Protein AF-A0A8T3YN74-F1 (afdb_monomer_lite)

Sequence (570 aa):
MFQSILKEKATSSNKLLLGEGEHVAIVTLWSKASEVAKQVRPSQYAVLGQLFSAERGLDLLVRNLLANSQITNIVVTGVDFSKSGIVLEDFFRNGFSEGVTNLTKKPVWRVESRFEGYIDRDIPREALDALRQSIVVTRATDLSAVNFFTLPKPAGSRQALIFPKKEEVVRASIGEHAGHVVRGKTIADAWVQALDVILRFGRESGTHYDEPQREILNLLSIIEEEDPARLHIPPYLPCDAQRVQEYIPRITRDLPGGTHQNAYTYGSRMRSWFGSDQVQRAVAKLAREPISRAVVVGLWDATKDLEIGGSPCLNHVWFRLDGDRLTMTCIFRSHDMFEGYPENAFGLRMLQEEVRAELSQRLRLPLRLGELMILSQSAHLYKDTWEWAEAVTKQQLPPLRRHLARLDPRGNFVISLDGEEIVLEHTGPGGEKIGEFRGRSGEELRDLLVRENVVSLIPHALDLGLELMKAELARTLGLAYAQDQPLPLGRERAPPLPAKVAEPPPLGREPAVQAAPPPAPALPADPRPAARPSIPANGRVIKEGLLHPDKDAYARILRVAKIDSFSLWS

Radius of gyration: 31.53 Å; chains: 1; bounding box: 66×66×102 Å

pLDDT: mean 80.91, std 22.17, range [26.36, 98.81]

Structure (mmCIF, N/CA/C/O backbone):
data_AF-A0A8T3YN74-F1
#
_entry.id   AF-A0A8T3YN74-F1
#
loop_
_atom_site.group_PDB
_atom_site.id
_atom_site.type_symbol
_atom_site.label_atom_id
_atom_site.label_alt_id
_atom_site.label_comp_id
_atom_site.label_asym_id
_atom_site.label_entity_id
_atom_site.label_seq_id
_atom_site.pdbx_PDB_ins_code
_atom_site.Cartn_x
_atom_site.Cartn_y
_atom_site.Cartn_z
_atom_site.occupancy
_atom_site.B_iso_or_equiv
_atom_site.auth_seq_id
_atom_site.auth_comp_id
_atom_site.auth_asym_id
_atom_site.auth_atom_id
_atom_site.pdbx_PDB_model_num
ATOM 1 N N . MET A 1 1 ? 37.677 19.147 -11.340 1.00 32.09 1 MET A N 1
ATOM 2 C CA . MET A 1 1 ? 36.581 20.105 -11.079 1.00 32.09 1 MET A CA 1
ATOM 3 C C . MET A 1 1 ? 35.258 19.627 -11.694 1.00 32.09 1 MET A C 1
ATOM 5 O O . MET A 1 1 ? 34.318 19.426 -10.948 1.00 32.09 1 MET A O 1
ATOM 9 N N . PHE A 1 2 ? 35.191 19.297 -12.995 1.00 35.12 2 PHE A N 1
ATOM 10 C CA . PHE A 1 2 ? 34.013 18.668 -13.640 1.00 35.12 2 PHE A CA 1
ATOM 11 C C . PHE A 1 2 ? 33.532 17.379 -12.952 1.00 35.12 2 PHE A C 1
ATOM 13 O O . PHE A 1 2 ? 32.409 17.299 -12.462 1.00 35.12 2 PHE A O 1
ATOM 20 N N . GLN A 1 3 ? 34.430 16.397 -12.808 1.00 33.38 3 GLN A N 1
ATOM 21 C CA . GLN A 1 3 ? 34.108 15.180 -12.069 1.00 33.38 3 GLN A CA 1
ATOM 22 C C . GLN A 1 3 ? 33.826 15.451 -10.590 1.00 33.38 3 GLN A C 1
ATOM 24 O O . GLN A 1 3 ? 33.158 14.630 -9.993 1.00 33.38 3 GLN A O 1
ATOM 29 N N . SER A 1 4 ? 34.301 16.549 -9.983 1.00 31.81 4 SER A N 1
ATOM 30 C CA . SER A 1 4 ? 34.011 16.824 -8.567 1.00 31.81 4 SER A CA 1
ATOM 31 C C . SER A 1 4 ? 32.629 17.439 -8.370 1.00 31.81 4 SER A C 1
ATOM 33 O O . SER A 1 4 ? 31.988 17.081 -7.401 1.00 31.81 4 SER A O 1
ATOM 35 N N . ILE A 1 5 ? 32.115 18.244 -9.308 1.00 37.88 5 ILE A N 1
ATOM 36 C CA . ILE A 1 5 ? 30.732 18.762 -9.268 1.00 37.88 5 ILE A CA 1
ATOM 37 C C . ILE A 1 5 ? 29.719 17.643 -9.562 1.00 37.88 5 ILE A C 1
ATOM 39 O O . ILE A 1 5 ? 28.681 17.560 -8.907 1.00 37.88 5 ILE A O 1
ATOM 43 N N . LEU A 1 6 ? 30.042 16.738 -10.495 1.00 39.78 6 LEU A N 1
ATOM 44 C CA . LEU A 1 6 ? 29.254 15.524 -10.733 1.00 39.78 6 LEU A CA 1
ATOM 45 C C . LEU A 1 6 ? 29.391 14.508 -9.579 1.00 39.78 6 LEU A C 1
ATOM 47 O O . LEU A 1 6 ? 28.403 13.875 -9.230 1.00 39.78 6 LEU A O 1
ATOM 51 N N . LYS A 1 7 ? 30.566 14.373 -8.936 1.00 38.00 7 LYS A N 1
ATOM 52 C CA . LYS A 1 7 ? 30.791 13.465 -7.784 1.00 38.00 7 LYS A CA 1
ATOM 53 C C . LYS A 1 7 ? 30.223 13.987 -6.460 1.00 38.00 7 LYS A C 1
ATOM 55 O O . LYS A 1 7 ? 29.703 13.176 -5.707 1.00 38.00 7 LYS A O 1
ATOM 60 N N . GLU A 1 8 ? 30.278 15.290 -6.174 1.00 36.22 8 GLU A N 1
ATOM 61 C CA . GLU A 1 8 ? 29.710 15.887 -4.947 1.00 36.22 8 GLU A CA 1
ATOM 62 C C . GLU A 1 8 ? 28.176 15.868 -4.933 1.00 36.22 8 GLU A C 1
ATOM 64 O O . GLU A 1 8 ? 27.579 16.033 -3.875 1.00 36.22 8 GLU A O 1
ATOM 69 N N . LYS A 1 9 ? 27.526 15.670 -6.090 1.00 41.19 9 LYS A N 1
ATOM 70 C CA . LYS A 1 9 ? 26.058 15.618 -6.209 1.00 41.19 9 LYS A CA 1
ATOM 71 C C . LYS A 1 9 ? 25.500 14.305 -6.759 1.00 41.19 9 LYS A C 1
ATOM 73 O O . LYS A 1 9 ? 24.289 14.126 -6.749 1.00 41.19 9 LYS A O 1
ATOM 78 N N . ALA A 1 10 ? 26.354 13.358 -7.154 1.00 35.94 10 ALA A N 1
ATOM 79 C CA . ALA A 1 10 ? 25.967 11.957 -7.357 1.00 35.94 10 ALA A CA 1
ATOM 80 C C . ALA A 1 10 ? 25.739 11.205 -6.027 1.00 35.94 10 ALA A C 1
ATOM 82 O O . ALA A 1 10 ? 25.383 10.027 -6.030 1.00 35.94 10 ALA A O 1
ATOM 83 N N . THR A 1 11 ? 25.927 11.863 -4.880 1.00 32.41 11 THR A N 1
ATOM 84 C CA . THR A 1 11 ? 25.629 11.330 -3.547 1.00 32.41 11 THR A CA 1
ATOM 85 C C . THR A 1 11 ? 24.157 11.517 -3.200 1.00 32.41 11 THR A C 1
ATOM 87 O O . THR A 1 11 ? 23.798 12.327 -2.353 1.00 32.41 11 THR A O 1
ATOM 90 N N . SER A 1 12 ? 23.303 10.803 -3.921 1.00 35.81 12 SER A N 1
ATOM 91 C CA . SER A 1 12 ? 22.049 10.196 -3.463 1.00 35.81 12 SER A CA 1
ATOM 92 C C . SER A 1 12 ? 21.195 9.909 -4.693 1.00 35.81 12 SER A C 1
ATOM 94 O O . SER A 1 12 ? 20.914 10.799 -5.490 1.00 35.81 12 SER A O 1
ATOM 96 N N . SER A 1 13 ? 20.748 8.663 -4.816 1.00 40.97 13 SER A N 1
ATOM 97 C CA . SER A 1 13 ? 19.473 8.299 -5.441 1.00 40.97 13 SER A CA 1
ATOM 98 C C . SER A 1 13 ? 19.352 7.879 -6.910 1.00 40.97 13 SER A C 1
ATOM 100 O O . S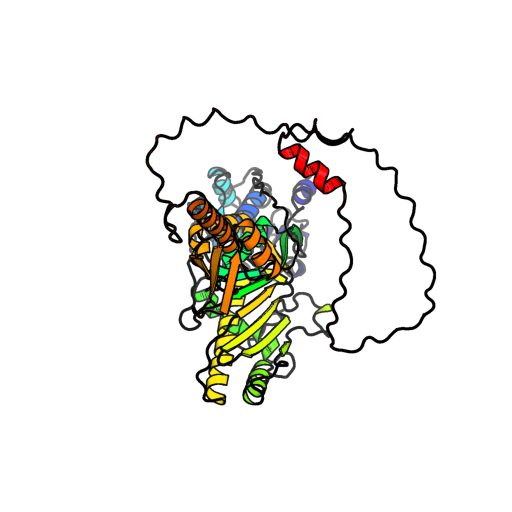ER A 1 13 ? 18.270 7.555 -7.336 1.00 40.97 13 SER A O 1
ATOM 102 N N . ASN A 1 14 ? 20.411 7.734 -7.697 1.00 46.56 14 ASN A N 1
ATOM 103 C CA . ASN A 1 14 ? 20.445 6.816 -8.859 1.00 46.56 14 ASN A CA 1
ATOM 104 C C . ASN A 1 14 ? 21.791 7.067 -9.516 1.00 46.56 14 ASN A C 1
ATOM 106 O O . ASN A 1 14 ? 22.032 8.177 -9.989 1.00 46.56 14 ASN A O 1
ATOM 110 N N . LYS A 1 15 ? 22.705 6.090 -9.499 1.00 61.72 15 LYS A N 1
ATOM 111 C CA . LYS A 1 15 ? 24.068 6.274 -10.019 1.00 61.72 15 LYS A CA 1
ATOM 112 C C . LYS A 1 15 ? 24.034 6.608 -11.510 1.00 61.72 15 LYS A C 1
ATOM 114 O O . LYS A 1 15 ? 24.067 5.723 -12.361 1.00 61.72 15 LYS A O 1
ATOM 119 N N . LEU A 1 16 ? 23.994 7.905 -11.809 1.00 77.56 16 LEU A N 1
ATOM 120 C CA . LEU A 1 16 ? 24.360 8.462 -13.097 1.00 77.56 16 LEU A CA 1
ATOM 121 C C . LEU A 1 16 ? 25.732 7.889 -13.453 1.00 77.56 16 LEU A C 1
ATOM 123 O O . LEU A 1 16 ? 26.707 8.072 -12.720 1.00 77.56 16 LEU A O 1
ATOM 127 N N . LEU A 1 17 ? 25.799 7.151 -14.554 1.00 85.38 17 LEU A N 1
ATOM 128 C CA . LEU A 1 17 ? 27.052 6.612 -15.049 1.00 85.38 17 LEU A CA 1
ATOM 129 C C . LEU A 1 17 ? 27.786 7.738 -15.758 1.00 85.38 17 LEU A C 1
ATOM 131 O O . LEU A 1 17 ? 27.304 8.279 -16.751 1.00 85.38 17 LEU A O 1
ATOM 135 N N . LEU A 1 18 ? 28.945 8.103 -15.224 1.00 89.00 18 LEU A N 1
ATOM 136 C CA . LEU A 1 18 ? 29.801 9.113 -15.828 1.00 89.00 18 LEU A CA 1
ATOM 137 C C . LEU A 1 18 ? 30.650 8.465 -16.917 1.00 89.00 18 LEU A C 1
ATOM 139 O O . LEU A 1 18 ? 31.237 7.404 -16.701 1.00 89.00 18 LEU A O 1
ATOM 143 N N . GLY A 1 19 ? 30.692 9.106 -18.077 1.00 87.81 19 GLY A N 1
ATOM 144 C CA . GLY A 1 19 ? 31.612 8.755 -19.148 1.00 87.81 19 GLY A CA 1
ATOM 145 C C . GLY A 1 19 ? 32.778 9.737 -19.234 1.00 87.81 19 GLY A C 1
ATOM 146 O O . GLY A 1 19 ? 32.997 10.572 -18.354 1.00 87.81 19 GLY A O 1
ATOM 147 N N . GLU A 1 20 ? 33.542 9.604 -20.309 1.00 88.94 20 GLU A N 1
ATOM 148 C CA . GLU A 1 20 ? 34.689 10.448 -20.656 1.00 88.94 20 GLU A CA 1
ATOM 149 C C . GLU A 1 20 ? 34.335 11.488 -21.728 1.00 88.94 20 GLU A C 1
ATOM 151 O O . GLU A 1 20 ? 35.132 12.380 -22.006 1.00 88.94 20 GLU A O 1
ATOM 156 N N . GLY A 1 21 ? 33.155 11.378 -22.347 1.00 86.81 21 GLY A N 1
ATOM 157 C CA . GLY A 1 21 ? 32.654 12.381 -23.280 1.00 86.81 21 GLY A CA 1
ATOM 158 C C . GLY A 1 21 ? 32.215 13.663 -22.568 1.00 86.81 21 GLY A C 1
ATOM 159 O O . GLY A 1 21 ? 32.016 13.690 -21.356 1.00 86.81 21 GLY A O 1
ATOM 160 N N . GLU A 1 22 ? 32.015 14.739 -23.330 1.00 85.50 22 GLU A N 1
ATOM 161 C CA . GLU A 1 22 ? 31.688 16.053 -22.747 1.00 85.50 22 GLU A CA 1
ATOM 162 C C . GLU A 1 22 ? 30.290 16.564 -23.116 1.00 85.50 22 GLU A C 1
ATOM 164 O O . GLU A 1 22 ? 29.676 17.297 -22.345 1.00 85.50 22 GLU A O 1
ATOM 169 N N . HIS A 1 23 ? 29.748 16.167 -24.272 1.00 92.38 23 HIS A N 1
ATOM 170 C CA . HIS A 1 23 ? 28.609 16.874 -24.875 1.00 92.38 23 HIS A CA 1
ATOM 171 C C . HIS A 1 23 ? 27.281 16.118 -24.871 1.00 92.38 23 HIS A C 1
ATOM 173 O O . HIS A 1 23 ? 26.240 16.729 -25.126 1.00 92.38 23 HIS A O 1
ATOM 179 N N . VAL A 1 24 ? 27.301 14.812 -24.601 1.00 95.56 24 VAL A N 1
ATOM 180 C CA . VAL A 1 24 ? 26.136 13.938 -24.782 1.00 95.56 24 VAL A CA 1
ATOM 181 C C . VAL A 1 24 ? 25.670 13.374 -23.446 1.00 95.56 24 VAL A C 1
ATOM 183 O O . VAL A 1 24 ? 26.451 12.758 -22.724 1.00 95.56 24 VAL A O 1
ATOM 186 N N . ALA A 1 25 ? 24.386 13.538 -23.143 1.00 95.75 25 ALA A N 1
ATOM 187 C CA . ALA A 1 25 ? 23.699 12.802 -22.091 1.00 95.75 25 ALA A CA 1
ATOM 188 C C . ALA A 1 25 ? 22.840 11.686 -22.704 1.00 95.75 25 ALA A C 1
ATOM 190 O O . ALA A 1 25 ? 22.165 11.905 -23.708 1.00 95.75 25 ALA A O 1
ATOM 191 N N . ILE A 1 26 ? 22.835 10.501 -22.097 1.00 96.00 26 ILE A N 1
ATOM 192 C CA . ILE A 1 26 ? 21.982 9.381 -22.513 1.00 96.00 26 ILE A CA 1
ATOM 193 C C . ILE A 1 26 ? 20.904 9.155 -21.448 1.00 96.00 26 ILE A C 1
ATOM 195 O O . ILE A 1 26 ? 21.209 8.899 -20.283 1.00 96.00 26 ILE A O 1
ATOM 199 N N . VAL A 1 27 ? 19.638 9.228 -21.853 1.00 96.00 27 VAL A N 1
ATOM 200 C CA . VAL A 1 27 ? 18.470 8.971 -21.002 1.00 96.00 27 VAL A CA 1
ATOM 201 C C . VAL A 1 27 ? 17.870 7.626 -21.391 1.00 96.00 27 VAL A C 1
ATOM 203 O O . VAL A 1 27 ? 17.454 7.431 -22.527 1.00 96.00 27 VAL A O 1
ATOM 206 N N . THR A 1 28 ? 17.831 6.696 -20.441 1.00 91.56 28 THR A N 1
ATOM 207 C CA . THR A 1 28 ? 17.531 5.269 -20.681 1.00 91.56 28 THR A CA 1
ATOM 208 C C . THR A 1 28 ? 16.128 4.834 -20.251 1.00 91.56 28 THR A C 1
ATOM 210 O O . THR A 1 28 ? 15.773 3.661 -20.373 1.00 91.56 28 THR A O 1
ATOM 213 N N . LEU A 1 29 ? 15.308 5.780 -19.779 1.00 90.31 29 LEU A N 1
ATOM 214 C CA . LEU A 1 29 ? 13.924 5.541 -19.358 1.00 90.31 29 LEU A CA 1
ATOM 215 C C . LEU A 1 29 ? 13.847 4.388 -18.335 1.00 90.31 29 LEU A C 1
ATOM 217 O O . LEU A 1 29 ? 14.568 4.422 -17.338 1.00 90.31 29 LEU A O 1
ATOM 221 N N . TRP A 1 30 ? 13.007 3.371 -18.559 1.00 84.50 30 TRP A N 1
ATOM 222 C CA . TRP A 1 30 ? 12.888 2.210 -17.664 1.00 84.50 30 TRP A CA 1
ATOM 223 C C . TRP A 1 30 ? 13.964 1.141 -17.878 1.00 84.50 30 TRP A C 1
ATOM 225 O O . TRP A 1 30 ? 14.053 0.194 -17.097 1.00 84.50 30 TRP A O 1
ATOM 235 N N . SER A 1 31 ? 14.789 1.263 -18.917 1.00 82.06 31 SER A N 1
ATOM 236 C CA . SER A 1 31 ? 15.877 0.319 -19.160 1.00 82.06 31 SER A CA 1
ATOM 237 C C . SER A 1 31 ? 17.048 0.601 -18.221 1.00 82.06 31 SER A C 1
ATOM 239 O O . SER A 1 31 ? 17.470 1.742 -18.075 1.00 82.06 31 SER A O 1
ATOM 241 N N . LYS A 1 32 ? 17.602 -0.446 -17.595 1.00 79.12 32 LYS A N 1
ATOM 242 C CA . LYS A 1 32 ? 18.729 -0.312 -16.654 1.00 79.12 32 LYS A CA 1
ATOM 243 C C . LYS A 1 32 ? 19.926 0.395 -17.297 1.00 79.12 32 LYS A C 1
ATOM 245 O O . LYS A 1 32 ? 20.485 -0.107 -18.275 1.00 79.12 32 LYS A O 1
ATOM 250 N N . ALA A 1 33 ? 20.374 1.490 -16.681 1.00 84.06 33 ALA A N 1
ATOM 251 C CA . ALA A 1 33 ? 21.506 2.292 -17.149 1.00 84.06 33 ALA A CA 1
ATOM 252 C C . ALA A 1 33 ? 22.778 1.455 -17.386 1.00 84.06 33 ALA A C 1
ATOM 254 O O . ALA A 1 33 ? 23.440 1.604 -18.411 1.00 84.06 33 ALA A O 1
ATOM 255 N N . SER A 1 34 ? 23.085 0.518 -16.483 1.00 83.44 34 SER A N 1
ATOM 256 C CA . SER A 1 34 ? 24.256 -0.366 -16.580 1.00 83.44 34 SER A CA 1
ATOM 257 C C . SER A 1 34 ? 24.231 -1.307 -17.785 1.00 83.44 34 SER A C 1
ATOM 259 O O . SER A 1 34 ? 25.285 -1.626 -18.326 1.00 83.44 34 SER A O 1
ATOM 261 N N . GLU A 1 35 ? 23.053 -1.752 -18.222 1.00 83.50 35 GLU A N 1
ATOM 262 C CA . GLU A 1 35 ? 22.918 -2.630 -19.389 1.00 83.50 35 GLU A CA 1
ATOM 263 C C . GLU A 1 35 ? 23.013 -1.842 -20.692 1.00 83.50 35 GLU A C 1
ATOM 265 O O . GLU A 1 35 ? 23.637 -2.296 -21.650 1.00 83.50 35 GLU A O 1
ATOM 270 N N . VAL A 1 36 ? 22.445 -0.634 -20.718 1.00 86.19 36 VAL A N 1
ATOM 271 C CA . VAL A 1 36 ? 22.587 0.270 -21.863 1.00 86.19 36 VAL A CA 1
ATOM 272 C C . VAL A 1 36 ? 24.041 0.721 -22.016 1.00 86.19 36 VAL A C 1
ATOM 274 O O . VAL A 1 36 ? 24.557 0.750 -23.129 1.00 86.19 36 VAL A O 1
ATOM 277 N N . ALA A 1 37 ? 24.740 0.982 -20.909 1.00 88.00 37 ALA A N 1
ATOM 278 C CA . ALA A 1 37 ? 26.147 1.377 -20.920 1.00 88.00 37 ALA A CA 1
ATOM 279 C C . ALA A 1 37 ? 27.074 0.333 -21.568 1.00 88.00 37 ALA A C 1
ATOM 281 O O . ALA A 1 37 ? 28.102 0.706 -22.116 1.00 88.00 37 ALA A O 1
ATOM 282 N N . LYS A 1 38 ? 26.715 -0.961 -21.583 1.00 89.81 38 LYS A N 1
ATOM 283 C CA . LYS A 1 38 ? 27.498 -2.001 -22.286 1.00 89.81 38 LYS A CA 1
ATOM 284 C C . LYS A 1 38 ? 27.474 -1.848 -23.811 1.00 89.81 38 LYS A C 1
ATOM 286 O O . LYS A 1 38 ? 28.310 -2.436 -24.490 1.00 89.81 38 LYS A O 1
ATOM 291 N N . GLN A 1 39 ? 26.516 -1.094 -24.347 1.00 89.69 39 GLN A N 1
ATOM 292 C CA . GLN A 1 39 ? 26.306 -0.912 -25.786 1.00 89.69 39 GLN A CA 1
ATOM 293 C C . GLN A 1 39 ? 27.004 0.340 -26.336 1.00 89.69 39 GLN A C 1
ATOM 295 O O . GLN A 1 39 ? 27.040 0.538 -27.548 1.00 89.69 39 GLN A O 1
ATOM 300 N N . VAL A 1 40 ? 27.556 1.190 -25.466 1.00 90.88 40 VAL A N 1
ATOM 301 C CA . VAL A 1 40 ? 28.185 2.467 -25.827 1.00 90.88 40 VAL A CA 1
ATOM 302 C C . VAL A 1 40 ? 29.541 2.615 -25.144 1.00 90.88 40 VAL A C 1
ATOM 304 O O . VAL A 1 40 ? 29.743 2.172 -24.018 1.00 90.88 40 VAL A O 1
ATOM 307 N N . ARG A 1 41 ? 30.506 3.245 -25.817 1.00 92.12 41 ARG A N 1
ATOM 308 C CA . ARG A 1 41 ? 31.835 3.487 -25.237 1.00 92.12 41 ARG A CA 1
ATOM 309 C C . ARG A 1 41 ? 31.778 4.674 -24.267 1.00 92.12 41 ARG A C 1
ATOM 311 O O . ARG A 1 41 ? 31.136 5.668 -24.607 1.00 92.12 41 ARG A O 1
ATOM 318 N N . PRO A 1 42 ? 32.505 4.649 -23.133 1.00 91.00 42 PRO A N 1
ATOM 319 C CA . PRO A 1 42 ? 32.547 5.770 -22.186 1.00 91.00 42 PRO A CA 1
ATOM 320 C C . PRO A 1 42 ? 32.909 7.121 -22.817 1.00 91.00 42 PRO A C 1
ATOM 322 O O . PRO A 1 42 ? 32.386 8.145 -22.400 1.00 91.00 42 PRO A O 1
ATOM 325 N N . SER A 1 43 ? 33.734 7.145 -23.866 1.00 92.12 43 SER A N 1
ATOM 326 C CA . SER A 1 43 ? 34.093 8.370 -24.597 1.00 92.12 43 SER A CA 1
ATOM 327 C C . SER A 1 43 ? 32.957 8.993 -25.420 1.00 92.12 43 SER A C 1
ATOM 329 O O . SER A 1 43 ? 33.099 10.110 -25.911 1.00 92.12 43 SER A O 1
ATOM 331 N N . GLN A 1 44 ? 31.827 8.299 -25.587 1.00 92.38 44 GLN A N 1
ATOM 332 C CA . GLN A 1 44 ? 30.689 8.762 -26.392 1.00 92.38 44 GLN A CA 1
ATOM 333 C C . GLN A 1 44 ? 29.643 9.536 -25.585 1.00 92.38 44 GLN A C 1
ATOM 335 O O . GLN A 1 44 ? 28.762 10.155 -26.180 1.00 92.38 44 GLN A O 1
ATOM 340 N N . TYR A 1 45 ? 29.719 9.519 -24.254 1.00 93.31 45 TYR A N 1
ATOM 341 C CA . TYR A 1 45 ? 28.764 10.206 -23.391 1.00 93.31 45 TYR A CA 1
ATOM 342 C C . TYR A 1 45 ? 29.455 10.836 -22.184 1.00 93.31 45 TYR A C 1
ATOM 344 O O . TYR A 1 45 ? 30.465 10.344 -21.699 1.00 93.31 45 TYR A O 1
ATOM 352 N N . ALA A 1 46 ? 28.892 11.936 -21.698 1.00 92.50 46 ALA A N 1
ATOM 353 C CA . ALA A 1 46 ? 29.287 12.570 -20.446 1.00 92.50 46 ALA A CA 1
ATOM 354 C C . ALA A 1 46 ? 28.578 11.923 -19.259 1.00 92.50 46 ALA A C 1
ATOM 356 O O . ALA A 1 46 ? 29.178 11.654 -18.220 1.00 92.50 46 ALA A O 1
ATOM 357 N N . VAL A 1 47 ? 27.284 11.655 -19.430 1.00 93.06 47 VAL A N 1
ATOM 358 C CA . VAL A 1 47 ? 26.437 11.086 -18.390 1.00 93.06 47 VAL A CA 1
ATOM 359 C C . VAL A 1 47 ? 25.374 10.181 -18.997 1.00 93.06 47 VAL A C 1
ATOM 361 O O . VAL A 1 47 ? 24.839 10.466 -20.068 1.00 93.06 47 VAL A O 1
ATOM 364 N N . LEU A 1 48 ? 25.063 9.088 -18.312 1.00 92.50 48 LEU A N 1
ATOM 365 C CA . LEU A 1 48 ? 24.010 8.154 -18.679 1.00 92.50 48 LEU A CA 1
ATOM 366 C C . LEU A 1 48 ? 23.162 7.849 -17.442 1.00 92.50 48 LEU A C 1
ATOM 368 O O . LEU A 1 48 ? 23.695 7.507 -16.388 1.00 92.50 48 LEU A O 1
ATOM 372 N N . GLY A 1 49 ? 21.843 7.984 -17.562 1.00 89.56 49 GLY A N 1
ATOM 373 C CA . GLY A 1 49 ? 20.921 7.819 -16.440 1.00 89.56 49 GLY A CA 1
ATOM 374 C C . GLY A 1 49 ? 19.522 7.388 -16.855 1.0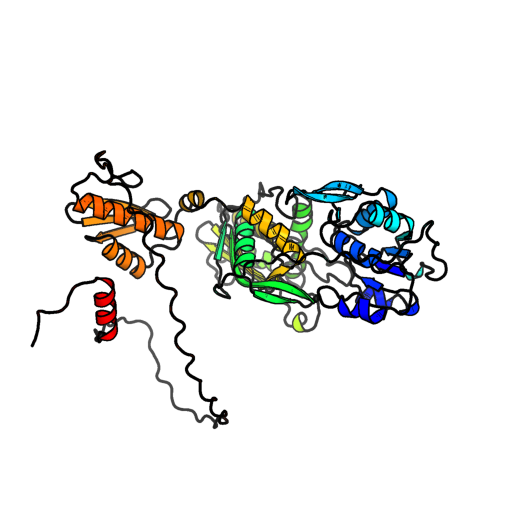0 89.56 49 GLY A C 1
ATOM 375 O O . GLY A 1 49 ? 19.186 7.344 -18.040 1.00 89.56 49 GLY A O 1
ATOM 376 N N . GLN A 1 50 ? 18.704 7.047 -15.866 1.00 87.44 50 GLN A N 1
ATOM 377 C CA . GLN A 1 50 ? 17.302 6.672 -16.050 1.00 87.44 50 GLN A CA 1
ATOM 378 C C . GLN A 1 50 ? 16.393 7.875 -15.788 1.00 87.44 50 GLN A C 1
ATOM 380 O O . GLN A 1 50 ? 16.700 8.731 -14.963 1.00 87.44 50 GLN A O 1
ATOM 385 N N . LEU A 1 51 ? 15.270 7.934 -16.504 1.00 87.94 51 LEU A N 1
ATOM 386 C CA . LEU A 1 51 ? 14.201 8.905 -16.268 1.00 87.94 51 LEU A CA 1
ATOM 387 C C . LEU A 1 51 ? 12.887 8.131 -16.171 1.00 87.94 51 LEU A C 1
ATOM 389 O O . LEU A 1 51 ? 12.218 7.898 -17.177 1.00 87.94 51 LEU A O 1
ATOM 393 N N . PHE A 1 52 ? 12.540 7.692 -14.963 1.00 78.44 52 PHE A N 1
ATOM 394 C CA . PHE A 1 52 ? 11.366 6.845 -14.735 1.00 78.44 52 PHE A CA 1
ATOM 395 C C . PHE A 1 52 ? 10.048 7.607 -14.778 1.00 78.44 52 PHE A C 1
ATOM 397 O O . PHE A 1 52 ? 9.058 7.066 -15.245 1.00 78.44 52 PHE A O 1
ATOM 404 N N . SER A 1 53 ? 10.010 8.853 -14.314 1.00 82.38 53 SER A N 1
ATOM 405 C CA . SER A 1 53 ? 8.784 9.649 -14.219 1.00 82.38 53 SER A CA 1
ATOM 406 C C . SER A 1 53 ? 9.071 11.086 -14.633 1.00 82.38 53 SER A C 1
ATOM 408 O O . SER A 1 53 ? 10.052 11.672 -14.179 1.00 82.38 53 SER A O 1
ATOM 410 N N . ALA A 1 54 ? 8.222 11.659 -15.487 1.00 86.12 54 ALA A N 1
ATOM 411 C CA . ALA A 1 54 ? 8.328 13.071 -15.848 1.00 86.12 54 ALA A CA 1
ATOM 412 C C . ALA A 1 54 ? 7.748 14.005 -14.778 1.00 86.12 54 ALA A C 1
ATOM 414 O O . ALA A 1 54 ? 8.185 15.145 -14.669 1.00 86.12 54 ALA A O 1
ATOM 415 N N . GLU A 1 55 ? 6.818 13.528 -13.952 1.00 82.12 55 GLU A N 1
ATOM 416 C CA . GLU A 1 55 ? 6.268 14.313 -12.842 1.00 82.12 55 GLU A CA 1
ATOM 417 C C . GLU A 1 55 ? 7.298 14.535 -11.726 1.00 82.12 55 GLU A C 1
ATOM 419 O O . GLU A 1 55 ? 7.281 15.577 -11.077 1.00 82.12 55 GLU A O 1
ATOM 424 N N . ARG A 1 56 ? 8.212 13.573 -11.523 1.00 75.19 56 ARG A N 1
ATOM 425 C CA . ARG A 1 56 ? 9.196 13.581 -10.423 1.00 75.19 56 ARG A CA 1
ATOM 426 C C . ARG A 1 56 ? 10.635 13.814 -10.888 1.00 75.19 56 ARG A C 1
ATOM 428 O O . ARG A 1 56 ? 11.379 14.582 -10.280 1.00 75.19 56 ARG A O 1
ATOM 435 N N . GLY A 1 57 ? 11.037 13.148 -11.970 1.00 83.56 57 GLY A N 1
ATOM 436 C CA . GLY A 1 57 ? 12.425 13.111 -12.435 1.00 83.56 57 GLY A CA 1
ATOM 437 C C . GLY A 1 57 ? 12.805 14.228 -13.407 1.00 83.56 57 GLY A C 1
ATOM 438 O O . GLY A 1 57 ? 13.991 14.534 -13.533 1.00 83.56 57 GLY A O 1
ATOM 439 N N . LEU A 1 58 ? 11.835 14.859 -14.082 1.00 91.19 58 LEU A N 1
ATOM 440 C CA . LEU A 1 58 ? 12.127 15.895 -15.079 1.00 91.19 58 LEU A CA 1
ATOM 441 C C . LEU A 1 58 ? 12.775 17.132 -14.448 1.00 91.19 58 LEU A C 1
ATOM 443 O O . LEU A 1 58 ? 13.776 17.613 -14.971 1.00 91.19 58 LEU A O 1
ATOM 447 N N . ASP A 1 59 ? 12.263 17.606 -13.310 1.00 90.88 59 ASP A N 1
ATOM 448 C CA . ASP A 1 59 ? 12.845 18.723 -12.553 1.00 90.88 59 ASP A CA 1
ATOM 449 C C . ASP A 1 59 ? 14.320 18.461 -12.192 1.00 90.88 59 ASP A C 1
ATOM 451 O O . ASP A 1 59 ? 15.193 19.296 -12.437 1.00 90.88 59 ASP A O 1
ATOM 455 N N . LEU A 1 60 ? 14.632 17.257 -11.698 1.00 87.44 60 LEU A N 1
ATOM 456 C CA . LEU A 1 60 ? 16.000 16.859 -11.351 1.00 87.44 60 LEU A CA 1
ATOM 457 C C . LEU A 1 60 ? 16.911 16.787 -12.582 1.00 87.44 60 LEU A C 1
ATOM 459 O O . LEU A 1 60 ? 18.057 17.245 -12.530 1.00 87.44 60 LEU A O 1
ATOM 463 N N . LEU A 1 61 ? 16.412 16.241 -13.695 1.00 92.31 61 LEU A N 1
ATOM 464 C CA . LEU A 1 61 ? 17.129 16.216 -14.970 1.00 92.31 61 LEU A CA 1
ATOM 465 C C . LEU A 1 61 ? 17.435 17.645 -15.441 1.00 92.31 61 LEU A C 1
ATOM 467 O O . LEU A 1 61 ? 18.579 17.958 -15.764 1.00 92.31 61 LEU A O 1
ATOM 471 N N . VAL A 1 62 ? 16.435 18.527 -15.431 1.00 94.56 62 VAL A N 1
ATOM 472 C CA . VAL A 1 62 ? 16.551 19.930 -15.851 1.00 94.56 62 VAL A CA 1
ATOM 473 C C . VAL A 1 62 ? 17.572 20.682 -15.001 1.00 94.56 62 VAL A C 1
ATOM 475 O O . VAL A 1 62 ? 18.463 21.326 -15.558 1.00 94.56 62 VAL A O 1
ATOM 478 N N . ARG A 1 63 ? 17.527 20.548 -13.669 1.00 93.31 63 ARG A N 1
ATOM 479 C CA . ARG A 1 63 ? 18.532 21.139 -12.765 1.00 93.31 63 ARG A CA 1
ATOM 480 C C . ARG A 1 63 ? 19.942 20.652 -13.082 1.00 93.31 63 ARG A C 1
ATOM 482 O O . ARG A 1 63 ? 20.878 21.452 -13.094 1.00 93.31 63 ARG A O 1
ATOM 489 N N . ASN A 1 64 ? 20.098 19.360 -13.371 1.00 90.81 64 ASN A N 1
ATOM 490 C CA . ASN A 1 64 ? 21.387 18.803 -13.767 1.00 90.81 64 ASN A CA 1
ATOM 491 C C . ASN A 1 64 ? 21.869 19.383 -15.099 1.00 90.81 64 ASN A C 1
ATOM 493 O O . ASN A 1 64 ? 23.027 19.779 -15.192 1.00 90.81 64 ASN A O 1
ATOM 497 N N . LEU A 1 65 ? 21.008 19.488 -16.112 1.00 93.56 65 LEU A N 1
ATOM 498 C CA . LEU A 1 65 ? 21.381 20.036 -17.420 1.00 93.56 65 LEU A CA 1
ATOM 499 C C . LEU A 1 65 ? 21.710 21.537 -17.358 1.00 93.56 65 LEU A C 1
ATOM 501 O O . LEU A 1 65 ? 22.636 21.991 -18.036 1.00 93.56 65 LEU A O 1
ATOM 505 N N . LEU A 1 66 ? 20.999 22.304 -16.527 1.00 93.88 66 LEU A N 1
ATOM 506 C CA . LEU A 1 66 ? 21.304 23.713 -16.255 1.00 93.88 66 LEU A CA 1
ATOM 507 C C . LEU A 1 66 ? 22.676 23.873 -15.599 1.00 93.88 66 LEU A C 1
ATOM 509 O O . LEU A 1 66 ? 23.450 24.732 -16.016 1.00 93.88 66 LEU A O 1
ATOM 513 N N . ALA A 1 67 ? 23.015 23.006 -14.643 1.00 90.25 67 ALA A N 1
ATOM 514 C CA . ALA A 1 67 ? 24.320 23.024 -13.986 1.00 90.25 67 ALA A CA 1
ATOM 515 C C . ALA A 1 67 ? 25.472 22.595 -14.916 1.00 90.25 67 ALA A C 1
ATOM 517 O O . ALA A 1 67 ? 26.631 22.895 -14.641 1.00 90.25 67 ALA A O 1
ATOM 518 N N . ASN A 1 68 ? 25.160 21.905 -16.014 1.00 90.12 68 ASN A N 1
ATOM 519 C CA . ASN A 1 68 ? 26.109 21.251 -16.910 1.00 90.12 68 ASN A CA 1
ATOM 520 C C . ASN A 1 68 ? 25.981 21.792 -18.342 1.00 90.12 68 ASN A C 1
ATOM 522 O O . ASN A 1 68 ? 25.505 21.093 -19.240 1.00 90.12 68 ASN A O 1
ATOM 526 N N . SER A 1 69 ? 26.386 23.046 -18.565 1.00 92.50 69 SER A N 1
ATOM 527 C CA . SER A 1 69 ? 26.208 23.756 -19.844 1.00 92.50 69 SER A CA 1
ATOM 528 C C . SER A 1 69 ? 26.927 23.131 -21.044 1.00 92.50 69 SER A C 1
ATOM 530 O O . SER A 1 69 ? 26.523 23.361 -22.182 1.00 92.50 69 SER A O 1
ATOM 532 N N . GLN A 1 70 ? 27.949 22.308 -20.809 1.00 90.19 70 GLN A N 1
ATOM 533 C CA . GLN A 1 70 ? 28.674 21.568 -21.845 1.00 90.19 70 GLN A CA 1
ATOM 534 C C . GLN A 1 70 ? 27.829 20.486 -22.538 1.00 90.19 70 GLN A C 1
ATOM 536 O O . GLN A 1 70 ? 28.141 20.100 -23.667 1.00 90.19 70 GLN A O 1
ATOM 541 N N . ILE A 1 71 ? 26.768 20.002 -21.878 1.00 94.62 71 ILE A N 1
ATOM 542 C CA . ILE A 1 71 ? 25.848 19.019 -22.453 1.00 94.62 71 ILE A CA 1
ATOM 543 C C . ILE A 1 71 ? 24.968 19.739 -23.472 1.00 94.62 71 ILE A C 1
ATOM 545 O O . ILE A 1 71 ? 24.167 20.604 -23.119 1.00 94.62 71 ILE A O 1
ATOM 549 N N . THR A 1 72 ? 25.105 19.366 -24.737 1.00 95.88 72 THR A N 1
ATOM 550 C CA . THR A 1 72 ? 24.394 19.980 -25.869 1.00 95.88 72 THR A CA 1
ATOM 551 C C . THR A 1 72 ? 23.485 18.996 -26.593 1.00 95.88 72 THR A C 1
ATOM 553 O O . THR A 1 72 ? 22.683 19.398 -27.431 1.00 95.88 72 THR A O 1
ATOM 556 N N . ASN A 1 73 ? 23.591 17.708 -26.273 1.00 97.00 73 ASN A N 1
ATOM 557 C CA . ASN A 1 73 ? 22.822 16.651 -26.904 1.00 97.00 73 ASN A CA 1
ATOM 558 C C . ASN A 1 73 ? 22.272 15.683 -25.857 1.00 97.00 73 ASN A C 1
ATOM 560 O O . ASN A 1 73 ? 22.989 15.271 -24.943 1.00 97.00 73 ASN A O 1
ATOM 564 N N . ILE A 1 74 ? 21.012 15.293 -26.022 1.00 97.31 74 ILE A N 1
ATOM 565 C CA . ILE A 1 74 ? 20.372 14.225 -25.256 1.00 97.31 74 ILE A CA 1
ATOM 566 C C . ILE A 1 74 ? 19.971 13.117 -26.223 1.00 97.31 74 ILE A C 1
ATOM 568 O O . ILE A 1 74 ? 19.246 13.364 -27.185 1.00 97.31 74 ILE A O 1
ATOM 572 N N . VAL A 1 75 ? 20.404 11.891 -25.948 1.00 97.25 75 VAL A N 1
ATOM 573 C CA . VAL A 1 75 ? 19.939 10.690 -26.648 1.00 97.25 75 VAL A CA 1
ATOM 574 C C . VAL A 1 75 ? 18.962 9.948 -25.742 1.00 97.25 75 VAL A C 1
ATOM 576 O O . VAL A 1 75 ? 19.338 9.504 -24.660 1.00 97.25 75 VAL A O 1
ATOM 579 N N . VAL A 1 76 ? 17.707 9.821 -26.171 1.00 96.56 76 VAL A N 1
ATOM 580 C CA . VAL A 1 76 ? 16.644 9.125 -25.430 1.00 96.56 76 VAL A CA 1
ATOM 581 C C . VAL A 1 76 ? 16.475 7.716 -25.992 1.00 96.56 76 VAL A C 1
ATOM 583 O O . VAL A 1 76 ? 16.251 7.545 -27.191 1.00 96.56 76 VAL A O 1
ATOM 586 N N . THR A 1 77 ? 16.567 6.704 -25.134 1.00 94.44 77 THR A N 1
ATOM 587 C CA . THR A 1 77 ? 16.483 5.286 -25.502 1.00 94.44 77 THR A CA 1
ATOM 588 C C . THR A 1 77 ? 15.814 4.456 -24.403 1.00 94.44 77 THR A C 1
ATOM 590 O O . THR A 1 77 ? 15.575 4.947 -23.302 1.00 94.44 77 THR A O 1
ATOM 593 N N . GLY A 1 78 ? 15.534 3.185 -24.685 1.00 88.50 78 GLY A N 1
ATOM 594 C CA . GLY A 1 78 ? 14.940 2.253 -23.730 1.00 88.50 78 GLY A CA 1
ATOM 595 C C . GLY A 1 78 ? 13.410 2.224 -23.734 1.00 88.50 78 GLY A C 1
ATOM 596 O O . GLY A 1 78 ? 12.737 2.870 -24.541 1.00 88.50 78 GLY A O 1
ATOM 597 N N . VAL A 1 79 ? 12.858 1.402 -22.839 1.00 83.38 79 VAL A N 1
ATOM 598 C CA . VAL A 1 79 ? 11.410 1.166 -22.733 1.00 83.38 79 VAL A CA 1
ATOM 599 C C . VAL A 1 79 ? 10.738 2.303 -21.960 1.00 83.38 79 VAL A C 1
ATOM 601 O O . VAL A 1 79 ? 11.212 2.716 -20.905 1.00 83.38 79 VAL A O 1
ATOM 604 N N . ASP A 1 80 ? 9.606 2.788 -22.473 1.00 85.38 80 ASP A N 1
ATOM 605 C CA . ASP A 1 80 ? 8.894 3.961 -21.952 1.00 85.38 80 ASP A CA 1
ATOM 606 C C . ASP A 1 80 ? 7.510 3.589 -21.388 1.00 85.38 80 ASP A C 1
ATOM 608 O O . ASP A 1 80 ? 6.464 3.809 -22.020 1.00 85.38 80 ASP A O 1
ATOM 612 N N . PHE A 1 81 ? 7.496 2.948 -20.214 1.00 74.62 81 PHE A N 1
ATOM 613 C CA . PHE A 1 81 ? 6.247 2.534 -19.563 1.00 74.62 81 PHE A CA 1
ATOM 614 C C . PHE A 1 81 ? 5.432 3.728 -19.053 1.00 74.62 81 PHE A C 1
ATOM 616 O O . PHE A 1 81 ? 4.216 3.743 -19.212 1.00 74.62 81 PHE A O 1
ATOM 623 N N . SER A 1 82 ? 6.101 4.747 -18.517 1.00 76.62 82 SER A N 1
ATOM 624 C CA . SER A 1 82 ? 5.491 5.931 -17.892 1.00 76.62 82 SER A CA 1
ATOM 625 C C . SER A 1 82 ? 5.324 7.130 -18.826 1.00 76.62 82 SER A C 1
ATOM 627 O O . SER A 1 82 ? 4.835 8.170 -18.397 1.00 76.62 82 SER A O 1
ATOM 629 N N . LYS A 1 83 ? 5.746 7.012 -20.091 1.00 92.31 83 LYS A N 1
ATOM 630 C CA . LYS A 1 83 ? 5.719 8.099 -21.087 1.00 92.31 83 LYS A CA 1
ATOM 631 C C . LYS A 1 83 ? 6.608 9.288 -20.720 1.00 92.31 83 LYS A C 1
ATOM 633 O O . LYS A 1 83 ? 6.472 10.361 -21.306 1.00 92.31 83 LYS A O 1
ATOM 638 N N . SER A 1 84 ? 7.567 9.094 -19.816 1.00 89.38 84 SER A N 1
ATOM 639 C CA . SER A 1 84 ? 8.509 10.130 -19.398 1.00 89.38 84 SER A CA 1
ATOM 640 C C . SER A 1 84 ? 9.406 10.605 -20.543 1.00 89.38 84 SER A C 1
ATOM 642 O O . SER A 1 84 ? 9.765 11.781 -20.593 1.00 89.38 84 SER A O 1
ATOM 644 N N . GLY A 1 85 ? 9.725 9.723 -21.497 1.00 93.88 85 GLY A N 1
ATOM 645 C CA . GLY A 1 85 ? 10.482 10.083 -22.695 1.00 93.88 85 GLY A CA 1
ATOM 646 C C . GLY A 1 85 ? 9.702 11.011 -23.624 1.00 93.88 85 GLY A C 1
ATOM 647 O O . GLY A 1 85 ? 10.275 11.952 -24.162 1.00 93.88 85 GLY A O 1
ATOM 648 N N . ILE A 1 86 ? 8.391 10.785 -23.772 1.00 95.12 86 ILE A N 1
ATOM 649 C CA . ILE A 1 86 ? 7.502 11.662 -24.555 1.00 95.12 86 ILE A CA 1
ATOM 650 C C . ILE A 1 86 ? 7.468 13.063 -23.940 1.00 95.12 86 ILE A C 1
ATOM 652 O O . ILE A 1 86 ? 7.670 14.049 -24.641 1.00 95.12 86 ILE A O 1
ATOM 656 N N . VAL A 1 87 ? 7.282 13.151 -22.622 1.00 97.12 87 VAL A N 1
ATOM 657 C CA . VAL A 1 87 ? 7.221 14.442 -21.924 1.00 97.12 87 VAL A CA 1
ATOM 658 C C . VAL A 1 87 ? 8.550 15.193 -22.002 1.00 97.12 87 VAL A C 1
ATOM 660 O O . VAL A 1 87 ? 8.560 16.404 -22.207 1.00 97.12 87 VAL A O 1
ATOM 663 N N . LEU A 1 88 ? 9.682 14.490 -21.889 1.00 97.62 88 LEU A N 1
ATOM 664 C CA . LEU A 1 88 ? 11.000 15.093 -22.078 1.00 97.62 88 LEU A CA 1
ATOM 665 C C . LEU A 1 88 ? 11.146 15.694 -23.484 1.00 97.62 88 LEU A C 1
ATOM 667 O O . LEU A 1 88 ? 11.596 16.829 -23.622 1.00 97.62 88 LEU A O 1
ATOM 671 N N . GLU A 1 89 ? 10.759 14.958 -24.526 1.00 97.38 89 GLU A N 1
ATOM 672 C CA . GLU A 1 89 ? 10.797 15.452 -25.908 1.00 97.38 89 GLU A CA 1
ATOM 673 C C . GLU A 1 89 ? 9.882 16.666 -26.114 1.00 97.38 89 GLU A C 1
ATOM 675 O O . GLU A 1 89 ? 10.297 17.651 -26.730 1.00 97.38 89 GLU A O 1
ATOM 680 N N . ASP A 1 90 ? 8.671 16.624 -25.561 1.00 98.00 90 ASP A N 1
ATOM 681 C CA . ASP A 1 90 ? 7.697 17.713 -25.633 1.00 98.00 90 ASP A CA 1
ATOM 682 C C . ASP A 1 90 ? 8.157 18.961 -24.866 1.00 98.00 90 ASP A C 1
ATOM 684 O O . ASP A 1 90 ? 7.915 20.076 -25.326 1.00 98.00 90 ASP A O 1
ATOM 688 N N . PHE A 1 91 ? 8.896 18.817 -23.761 1.00 98.00 91 PHE A N 1
ATOM 689 C CA . PHE A 1 91 ? 9.509 19.959 -23.074 1.00 98.00 91 PHE A CA 1
ATOM 690 C C . PHE A 1 91 ? 10.459 20.722 -23.999 1.00 98.00 91 PHE A C 1
ATOM 692 O O . PHE A 1 91 ? 10.388 21.948 -24.083 1.00 98.00 91 PHE A O 1
ATOM 699 N N . PHE A 1 92 ? 11.315 20.021 -24.745 1.00 96.81 92 PHE A N 1
ATOM 700 C CA . PHE A 1 92 ? 12.205 20.678 -25.702 1.00 96.81 92 PHE A CA 1
ATOM 701 C C . PHE A 1 92 ? 11.433 21.216 -26.916 1.00 96.81 92 PHE A C 1
ATOM 703 O O . PHE A 1 92 ? 11.638 22.371 -27.301 1.00 96.81 92 PHE A O 1
ATOM 710 N N . ARG A 1 93 ? 10.497 20.435 -27.472 1.00 95.88 93 ARG A N 1
ATOM 711 C CA . ARG A 1 93 ? 9.778 20.756 -28.716 1.00 95.88 93 ARG A CA 1
ATOM 712 C C . ARG A 1 93 ? 8.659 21.786 -28.545 1.00 95.88 93 ARG A C 1
ATOM 714 O O . ARG A 1 93 ? 8.662 22.801 -29.234 1.00 95.88 93 ARG A O 1
ATOM 721 N N . ASN A 1 94 ? 7.723 21.533 -27.640 1.00 97.44 94 ASN A N 1
ATOM 722 C CA . ASN A 1 94 ? 6.484 22.301 -27.483 1.00 97.44 94 ASN A CA 1
ATOM 723 C C . ASN A 1 94 ? 6.629 23.359 -26.386 1.00 97.44 94 ASN A C 1
ATOM 725 O O . ASN A 1 94 ? 6.170 24.488 -26.538 1.00 97.44 94 ASN A O 1
ATOM 729 N N . GLY A 1 95 ? 7.354 23.028 -25.317 1.00 96.81 95 GLY A N 1
ATOM 730 C CA . GLY A 1 95 ? 7.680 23.954 -24.241 1.00 96.81 95 GLY A CA 1
ATOM 731 C C . GLY A 1 95 ? 6.900 23.753 -22.967 1.00 96.81 95 GLY A C 1
ATOM 732 O O . GLY A 1 95 ? 6.573 22.628 -22.601 1.00 96.81 95 GLY A O 1
ATOM 733 N N . PHE A 1 96 ? 6.697 24.848 -22.241 1.00 98.00 96 PHE A N 1
ATOM 734 C CA . PHE A 1 96 ? 6.091 24.832 -20.919 1.00 98.00 96 PHE A CA 1
ATOM 735 C C . PHE A 1 96 ? 5.316 26.125 -20.642 1.00 98.00 96 PHE A C 1
ATOM 737 O O . PHE A 1 96 ? 5.684 27.217 -21.097 1.00 98.00 96 PHE A O 1
ATOM 744 N N . SER A 1 97 ? 4.271 26.004 -19.833 1.00 97.19 97 SER A N 1
ATOM 745 C CA . SER A 1 97 ? 3.425 27.106 -19.378 1.00 97.19 97 SER A CA 1
ATOM 746 C C . SER A 1 97 ? 3.303 27.116 -17.856 1.00 97.19 97 SER A C 1
ATOM 748 O O . SER A 1 97 ? 3.759 26.205 -17.160 1.00 97.19 97 SER A O 1
ATOM 750 N N . GLU A 1 98 ? 2.750 28.201 -17.311 1.00 96.88 98 GLU A N 1
ATOM 751 C CA . GLU A 1 98 ? 2.404 28.221 -15.892 1.00 96.88 98 GLU A CA 1
ATOM 752 C C . GLU A 1 98 ? 1.270 27.236 -15.629 1.00 96.88 98 GLU A C 1
ATOM 754 O O . GLU A 1 98 ? 0.253 27.241 -16.320 1.00 96.88 98 GLU A O 1
ATOM 759 N N . GLY A 1 99 ? 1.439 26.415 -14.600 1.00 93.75 99 GLY A N 1
ATOM 760 C CA . GLY A 1 99 ? 0.429 25.467 -14.178 1.00 93.75 99 GLY A CA 1
ATOM 761 C C . GLY A 1 99 ? 0.517 25.173 -12.692 1.00 93.75 99 GLY A C 1
ATOM 762 O O . GLY A 1 99 ? 1.249 25.810 -11.928 1.00 93.75 99 GLY A O 1
ATOM 763 N N . VAL A 1 100 ? -0.252 24.174 -12.288 1.00 88.69 100 VAL A N 1
ATOM 764 C CA . VAL A 1 100 ? -0.188 23.599 -10.952 1.00 88.69 100 VAL A CA 1
ATOM 765 C C . VAL A 1 100 ? -0.060 22.090 -11.069 1.00 88.69 100 VAL A C 1
ATOM 767 O O . VAL A 1 100 ? -0.573 21.503 -12.023 1.00 88.69 100 VAL A O 1
ATOM 770 N N . THR A 1 101 ? 0.597 21.456 -10.104 1.00 81.56 101 THR A N 1
ATOM 771 C CA . THR A 1 101 ? 0.557 19.996 -9.993 1.00 81.56 101 THR A CA 1
ATOM 772 C C . THR A 1 101 ? -0.893 19.549 -9.816 1.00 81.56 101 THR A C 1
ATOM 774 O O . THR A 1 101 ? -1.695 20.209 -9.141 1.00 81.56 101 THR A O 1
ATOM 777 N N . ASN A 1 102 ? -1.255 18.411 -10.405 1.00 74.62 102 ASN A N 1
ATOM 778 C CA . ASN A 1 102 ? -2.638 17.944 -10.357 1.00 74.62 102 ASN A CA 1
ATOM 779 C C . ASN A 1 102 ? -3.130 17.686 -8.929 1.00 74.62 102 ASN A C 1
ATOM 781 O O . ASN A 1 102 ? -4.304 17.932 -8.638 1.00 74.62 102 ASN A O 1
ATOM 785 N N . LEU A 1 103 ? -2.233 17.281 -8.030 1.00 64.19 103 LEU A N 1
ATOM 786 C CA . LEU A 1 103 ? -2.591 16.852 -6.688 1.00 64.19 103 LEU A CA 1
ATOM 787 C C . LEU A 1 103 ? -2.292 17.882 -5.587 1.00 64.19 103 LEU A C 1
ATOM 789 O O . LEU A 1 103 ? -3.200 18.261 -4.847 1.00 64.19 103 LEU A O 1
ATOM 793 N N . THR A 1 104 ? -1.046 18.355 -5.466 1.00 68.62 104 THR A N 1
ATOM 794 C CA . THR A 1 104 ? -0.682 19.319 -4.407 1.00 68.62 104 THR A CA 1
ATOM 795 C C . THR A 1 104 ? -1.158 20.737 -4.724 1.00 68.62 104 THR A C 1
ATOM 797 O O . THR A 1 104 ? -1.155 21.598 -3.847 1.00 68.62 104 THR A O 1
ATOM 800 N N . LYS A 1 105 ? -1.585 20.983 -5.974 1.00 80.50 105 LYS A N 1
ATOM 801 C CA . LYS A 1 105 ? -1.882 22.314 -6.522 1.00 80.50 105 LYS A CA 1
ATOM 802 C C . LYS A 1 105 ? -0.698 23.279 -6.383 1.00 80.50 105 LYS A C 1
ATOM 804 O O . LYS A 1 105 ? -0.879 24.496 -6.392 1.00 80.50 105 LYS A O 1
ATOM 809 N N . LYS A 1 106 ? 0.518 22.733 -6.275 1.00 82.94 106 LYS A N 1
ATOM 810 C CA . LYS A 1 106 ? 1.764 23.491 -6.181 1.00 82.94 106 LYS A CA 1
ATOM 811 C C . LYS A 1 106 ? 2.001 24.213 -7.508 1.00 82.94 106 LYS A C 1
ATOM 813 O O . LYS A 1 106 ? 1.929 23.558 -8.549 1.00 82.94 106 LYS A O 1
ATOM 818 N N . PRO A 1 107 ? 2.287 25.525 -7.498 1.00 90.50 107 PRO A N 1
ATOM 819 C CA . PRO A 1 107 ? 2.664 26.255 -8.702 1.00 90.50 107 PRO A CA 1
ATOM 820 C C . PRO A 1 107 ? 3.931 25.672 -9.338 1.00 90.50 107 PRO A C 1
ATOM 822 O O . PRO A 1 107 ? 4.975 25.601 -8.689 1.00 90.50 107 PRO A O 1
ATOM 825 N N . VAL A 1 108 ? 3.844 25.296 -10.613 1.00 94.44 108 VAL A N 1
ATOM 826 C CA . VAL A 1 108 ? 4.923 24.657 -11.388 1.00 94.44 108 VAL A CA 1
ATOM 827 C C . VAL A 1 108 ? 4.972 25.216 -12.809 1.00 94.44 108 VAL A C 1
ATOM 829 O O . VAL A 1 108 ? 4.018 25.830 -13.293 1.00 94.44 108 VAL A O 1
ATOM 832 N N . TRP A 1 109 ? 6.085 24.981 -13.493 1.00 97.12 109 TRP A N 1
ATOM 833 C CA . TRP A 1 109 ? 6.134 24.986 -14.948 1.00 97.12 109 TRP A CA 1
ATOM 834 C C . TRP A 1 109 ? 5.629 23.632 -15.445 1.00 97.12 109 TRP A C 1
ATOM 836 O O . TRP A 1 109 ? 6.264 22.603 -15.205 1.00 97.12 109 TRP A O 1
ATOM 846 N N . ARG A 1 110 ? 4.470 23.623 -16.104 1.00 96.94 110 ARG A N 1
ATOM 847 C CA . ARG A 1 110 ? 3.888 22.413 -16.688 1.00 96.94 110 ARG A CA 1
ATOM 848 C C . ARG A 1 110 ? 4.354 22.280 -18.128 1.00 96.94 110 ARG A C 1
ATOM 850 O O . ARG A 1 110 ? 4.266 23.236 -18.895 1.00 96.94 110 ARG A O 1
ATOM 857 N N . VAL A 1 111 ? 4.838 21.098 -18.490 1.00 97.38 111 VAL A N 1
ATOM 858 C CA . VAL A 1 111 ? 5.220 20.796 -19.872 1.00 97.38 111 VAL A CA 1
ATOM 859 C C . VAL A 1 111 ? 3.980 20.773 -20.766 1.00 97.38 111 VAL A C 1
ATOM 861 O O . VAL A 1 111 ? 2.955 20.197 -20.408 1.00 97.38 111 VAL A O 1
ATOM 864 N N . GLU A 1 112 ? 4.092 21.368 -21.951 1.00 96.94 112 GLU A N 1
ATOM 865 C CA . GLU A 1 112 ? 3.088 21.311 -23.018 1.00 96.94 112 GLU A CA 1
ATOM 866 C C . GLU A 1 112 ? 3.108 19.922 -23.683 1.00 96.94 112 GLU A C 1
ATOM 868 O O . GLU A 1 112 ? 3.601 19.732 -24.798 1.00 96.94 112 GLU A O 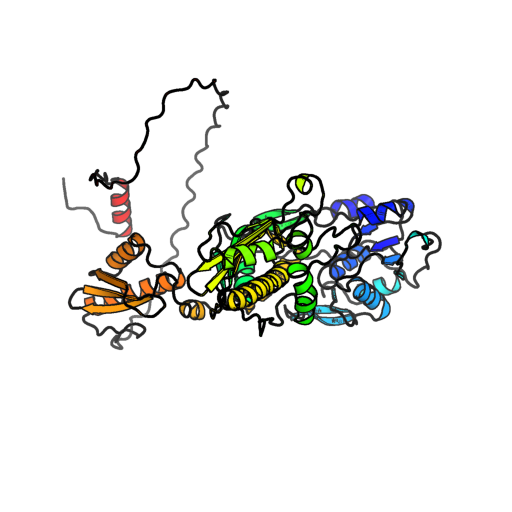1
ATOM 873 N N . SER A 1 113 ? 2.608 18.924 -22.953 1.00 96.00 113 SER A N 1
ATOM 874 C CA . SER A 1 113 ? 2.519 17.526 -23.373 1.00 96.00 113 SER A CA 1
ATOM 875 C C . SER A 1 113 ? 1.139 16.942 -23.070 1.00 96.00 113 SER A C 1
ATOM 877 O O . SER A 1 113 ? 0.367 17.460 -22.260 1.00 96.00 113 SER A O 1
ATOM 879 N N . ARG A 1 114 ? 0.829 15.819 -23.726 1.00 92.06 114 ARG A N 1
ATOM 880 C CA . ARG A 1 114 ? -0.351 14.998 -23.423 1.00 92.06 114 ARG A CA 1
ATOM 881 C C . ARG A 1 114 ? -0.253 14.325 -22.049 1.00 92.06 114 ARG A C 1
ATOM 883 O O . ARG A 1 114 ? -1.287 13.997 -21.473 1.00 92.06 114 ARG A O 1
ATOM 890 N N . PHE A 1 115 ? 0.962 14.077 -21.568 1.00 91.44 115 PHE A N 1
ATOM 891 C CA . PHE A 1 115 ? 1.223 13.457 -20.271 1.00 91.44 115 PHE A CA 1
ATOM 892 C C . PHE A 1 115 ? 1.795 14.491 -19.302 1.00 91.44 115 PHE A C 1
ATOM 894 O O . PHE A 1 115 ? 2.359 15.504 -19.715 1.00 91.44 115 PHE A O 1
ATOM 901 N N . GLU A 1 116 ? 1.638 14.244 -18.008 1.00 89.25 116 GLU A N 1
ATOM 902 C CA . GLU A 1 116 ? 2.038 15.203 -16.987 1.00 89.25 116 GLU A CA 1
ATOM 903 C C . GLU A 1 116 ? 3.561 15.232 -16.791 1.00 89.25 116 GLU A C 1
ATOM 905 O O . GLU A 1 116 ? 4.244 14.206 -16.760 1.00 89.25 116 GLU A O 1
ATOM 910 N N . GLY A 1 117 ? 4.093 16.444 -16.653 1.00 92.81 117 GLY A N 1
ATOM 911 C CA . GLY A 1 117 ? 5.492 16.706 -16.351 1.00 92.81 117 GLY A CA 1
ATOM 912 C C . GLY A 1 117 ? 5.657 18.098 -15.786 1.00 92.81 117 GLY A C 1
ATOM 913 O O . GLY A 1 117 ? 5.081 19.062 -16.304 1.00 92.81 117 GLY A O 1
ATOM 914 N N . TYR A 1 118 ? 6.442 18.191 -14.720 1.00 93.56 118 TYR A N 1
ATOM 915 C CA . TYR A 1 118 ? 6.528 19.393 -13.906 1.00 93.56 118 TYR A CA 1
ATOM 916 C C . TYR A 1 118 ? 7.984 19.768 -13.640 1.00 93.56 118 TYR A C 1
ATOM 918 O O . TYR A 1 118 ? 8.848 18.908 -13.463 1.00 93.56 118 TYR A O 1
ATOM 926 N N . ILE A 1 119 ? 8.239 21.073 -13.612 1.00 94.94 119 ILE A N 1
ATOM 927 C CA . ILE A 1 119 ? 9.497 21.681 -13.179 1.00 94.94 119 ILE A CA 1
ATOM 928 C C . ILE A 1 119 ? 9.138 22.757 -12.151 1.00 94.94 119 ILE A C 1
ATOM 930 O O . ILE A 1 119 ? 8.164 23.493 -12.340 1.00 94.94 119 ILE A O 1
ATOM 934 N N . ASP A 1 120 ? 9.886 22.860 -11.057 1.00 91.56 120 ASP A N 1
ATOM 935 C CA . ASP A 1 120 ? 9.556 23.821 -10.003 1.00 91.56 120 ASP A CA 1
ATOM 936 C C . ASP A 1 120 ? 9.740 25.278 -10.475 1.00 91.56 120 ASP A C 1
ATOM 938 O O . ASP A 1 120 ? 10.633 25.616 -11.259 1.00 91.56 120 ASP A O 1
ATOM 942 N N . ARG A 1 121 ? 8.882 26.177 -9.967 1.00 93.19 121 ARG A N 1
ATOM 943 C CA . ARG A 1 121 ? 8.896 27.615 -10.313 1.00 93.19 121 ARG A CA 1
ATOM 944 C C . ARG A 1 121 ? 10.078 28.400 -9.740 1.00 93.19 121 ARG A C 1
ATOM 946 O O . ARG A 1 121 ? 10.189 29.594 -10.009 1.00 93.19 121 ARG A O 1
ATOM 953 N N . ASP A 1 122 ? 10.936 27.771 -8.941 1.00 92.75 122 ASP A N 1
ATOM 954 C CA . ASP A 1 122 ? 12.176 28.389 -8.465 1.00 92.75 122 ASP A CA 1
ATOM 955 C C . ASP A 1 122 ? 13.219 28.533 -9.584 1.00 92.75 122 ASP A C 1
ATOM 957 O O . ASP A 1 122 ? 14.124 29.360 -9.467 1.00 92.75 122 ASP A O 1
ATOM 961 N N . ILE A 1 123 ? 13.074 27.775 -10.676 1.00 94.94 123 ILE A N 1
ATOM 962 C CA . ILE A 1 123 ? 13.861 27.947 -11.895 1.00 94.94 123 ILE A CA 1
ATOM 963 C C . ILE A 1 123 ? 13.200 29.037 -12.760 1.00 94.94 123 ILE A C 1
ATOM 965 O O . ILE A 1 123 ? 12.044 28.873 -13.160 1.00 94.94 123 ILE A O 1
ATOM 969 N N . PRO A 1 124 ? 13.893 30.145 -13.084 1.00 96.50 124 PRO A N 1
ATOM 970 C CA . PRO A 1 124 ? 13.347 31.200 -13.937 1.00 96.50 124 PRO A CA 1
ATOM 971 C C . PRO A 1 124 ? 13.019 30.701 -15.349 1.00 96.50 124 PRO A C 1
ATOM 973 O O . PRO A 1 124 ? 13.736 29.860 -15.902 1.00 96.50 124 PRO A O 1
ATOM 976 N N . ARG A 1 125 ? 11.973 31.268 -15.964 1.00 97.19 125 ARG A N 1
ATOM 977 C CA . ARG A 1 125 ? 11.543 30.938 -17.335 1.00 97.19 125 ARG A CA 1
ATOM 978 C C . ARG A 1 125 ? 12.695 31.080 -18.330 1.00 97.19 125 ARG A C 1
ATOM 980 O O . ARG A 1 125 ? 12.895 30.209 -19.169 1.00 97.19 125 ARG A O 1
ATOM 987 N N . GLU A 1 126 ? 13.484 32.138 -18.192 1.00 96.62 126 GLU A N 1
ATOM 988 C CA . GLU A 1 126 ? 14.591 32.475 -19.085 1.00 96.62 126 GLU A CA 1
ATOM 989 C C . GLU A 1 126 ? 15.675 31.388 -19.072 1.00 96.62 126 GLU A C 1
ATOM 991 O O . GLU A 1 126 ? 16.258 31.073 -20.109 1.00 96.62 126 GLU A O 1
ATOM 996 N N . ALA A 1 127 ? 15.919 30.770 -17.910 1.00 96.69 127 ALA A N 1
ATOM 997 C CA . ALA A 1 127 ? 16.869 29.669 -17.783 1.00 96.69 127 ALA A CA 1
ATOM 998 C C . ALA A 1 127 ? 16.366 28.410 -18.507 1.00 96.69 127 ALA A C 1
ATOM 1000 O O . ALA A 1 127 ? 17.142 27.735 -19.185 1.00 96.69 127 ALA A O 1
ATOM 1001 N N . LEU A 1 128 ? 15.067 28.114 -18.404 1.00 97.44 128 LEU A N 1
ATOM 1002 C CA . LEU A 1 128 ? 14.442 26.986 -19.098 1.00 97.44 128 LEU A CA 1
ATOM 1003 C C . LEU A 1 128 ? 14.389 27.200 -20.615 1.00 97.44 128 LEU A C 1
ATOM 1005 O O . LEU A 1 128 ? 14.682 26.274 -21.370 1.00 97.44 128 LEU A O 1
ATOM 1009 N N . ASP A 1 129 ? 14.084 28.410 -21.079 1.00 96.56 129 ASP A N 1
ATOM 1010 C CA . ASP A 1 129 ? 14.084 28.727 -22.510 1.00 96.56 129 ASP A CA 1
ATOM 1011 C C . ASP A 1 129 ? 15.502 28.654 -23.103 1.00 96.56 129 ASP A C 1
ATOM 1013 O O . ASP A 1 129 ? 15.702 28.042 -24.156 1.00 96.56 129 ASP A O 1
ATOM 1017 N N . ALA A 1 130 ? 16.515 29.165 -22.392 1.00 96.12 130 ALA A N 1
ATOM 1018 C CA . ALA A 1 130 ? 17.918 29.014 -22.788 1.00 96.12 130 ALA A CA 1
ATOM 1019 C C . ALA A 1 130 ? 18.367 27.542 -22.803 1.00 96.12 130 ALA A C 1
ATOM 1021 O O . ALA A 1 130 ? 19.112 27.112 -23.692 1.00 96.12 130 ALA A O 1
ATOM 1022 N N . LEU A 1 131 ? 17.898 26.735 -21.846 1.00 96.81 131 LEU A N 1
ATOM 1023 C CA . LEU A 1 131 ? 18.143 25.295 -21.831 1.00 96.81 131 LEU A CA 1
ATOM 1024 C C . LEU A 1 131 ? 17.572 24.625 -23.083 1.00 96.81 131 LEU A C 1
ATOM 1026 O O . LEU A 1 131 ? 18.283 23.878 -23.755 1.00 96.81 131 LEU A O 1
ATOM 1030 N N . ARG A 1 132 ? 16.318 24.932 -23.426 1.00 96.62 132 ARG A N 1
ATOM 1031 C CA . ARG A 1 132 ? 15.640 24.357 -24.591 1.00 96.62 132 ARG A CA 1
ATOM 1032 C C . ARG A 1 132 ? 16.328 24.700 -25.909 1.00 96.62 132 ARG A C 1
ATOM 1034 O O . ARG A 1 132 ? 16.413 23.853 -26.788 1.00 96.62 132 ARG A O 1
ATOM 1041 N N . GLN A 1 133 ? 16.851 25.917 -26.036 1.00 95.44 133 GLN A N 1
ATOM 1042 C CA . GLN A 1 133 ? 17.556 26.367 -27.242 1.00 95.44 133 GLN A CA 1
ATOM 1043 C C . GLN A 1 133 ? 18.986 25.812 -27.360 1.00 95.44 133 GLN A C 1
ATOM 1045 O O . GLN A 1 133 ? 19.553 25.797 -28.454 1.00 95.44 133 GLN A O 1
ATOM 1050 N N . SER A 1 134 ? 19.578 25.363 -26.248 1.00 96.00 134 SER A N 1
ATOM 1051 C CA . SER A 1 134 ? 20.976 24.911 -26.174 1.00 96.00 134 SER A CA 1
ATOM 1052 C C . SER A 1 134 ? 21.150 23.390 -26.137 1.00 96.00 134 SER A C 1
ATOM 1054 O O . SER A 1 134 ? 22.272 22.913 -25.954 1.00 96.00 134 SER A O 1
ATOM 1056 N N . ILE A 1 135 ? 20.072 22.620 -26.314 1.00 96.56 135 ILE A N 1
ATOM 1057 C CA . ILE A 1 135 ? 20.110 21.155 -26.346 1.00 96.56 135 ILE A CA 1
ATOM 1058 C C . ILE A 1 135 ? 19.313 20.617 -27.531 1.00 96.56 135 ILE A C 1
ATOM 1060 O O . ILE A 1 135 ? 18.185 21.034 -27.778 1.00 96.56 135 ILE A O 1
ATOM 1064 N N . VAL A 1 136 ? 19.880 19.629 -28.222 1.00 96.62 136 VAL A N 1
ATOM 1065 C CA . VAL A 1 136 ? 19.181 18.821 -29.227 1.00 96.62 136 VAL A CA 1
ATOM 1066 C C . VAL A 1 136 ? 18.824 17.459 -28.634 1.00 96.62 136 VAL A C 1
ATOM 1068 O O . VAL A 1 136 ? 19.669 16.794 -28.037 1.00 96.62 136 VAL A O 1
ATOM 1071 N N . VAL A 1 137 ? 17.574 17.026 -28.810 1.00 96.44 137 VAL A N 1
ATOM 1072 C CA . VAL A 1 137 ? 17.093 15.716 -28.348 1.00 96.44 137 VAL A CA 1
ATOM 1073 C C . VAL A 1 137 ? 16.952 14.766 -29.533 1.00 96.44 137 VAL A C 1
ATOM 1075 O O . VAL A 1 137 ? 16.276 15.085 -30.509 1.00 96.44 137 VAL A O 1
ATOM 1078 N N . THR A 1 138 ? 17.568 13.589 -29.440 1.00 95.19 138 THR A N 1
ATOM 1079 C CA . THR A 1 138 ? 17.498 12.521 -30.446 1.00 95.19 138 THR A CA 1
ATOM 1080 C C . THR A 1 138 ? 16.913 11.262 -29.817 1.00 95.19 138 THR A C 1
ATOM 1082 O O . THR A 1 138 ? 17.475 10.742 -28.854 1.00 95.19 138 THR A O 1
ATOM 1085 N N . ARG A 1 139 ? 15.809 10.734 -30.358 1.00 93.94 139 ARG A N 1
ATOM 1086 C CA . ARG A 1 139 ? 15.278 9.430 -29.932 1.00 93.94 139 ARG A CA 1
ATOM 1087 C C . ARG A 1 139 ? 15.947 8.307 -30.722 1.00 93.94 139 ARG A C 1
ATOM 1089 O O . ARG A 1 139 ? 16.015 8.378 -31.946 1.00 93.94 139 ARG A O 1
ATOM 1096 N N . ALA A 1 140 ? 16.405 7.268 -30.031 1.00 92.00 140 ALA A N 1
ATOM 1097 C CA . ALA A 1 140 ? 17.057 6.113 -30.635 1.00 92.00 140 ALA A CA 1
ATOM 1098 C C . ALA A 1 140 ? 16.568 4.810 -29.992 1.00 92.00 140 ALA A C 1
ATOM 1100 O O . ALA A 1 140 ? 16.770 4.572 -28.801 1.00 92.00 140 ALA A O 1
ATOM 1101 N N . THR A 1 141 ? 15.936 3.943 -30.784 1.00 86.00 141 THR A N 1
ATOM 1102 C CA . THR A 1 141 ? 15.552 2.588 -30.347 1.00 86.00 141 THR A CA 1
ATOM 1103 C C . THR A 1 141 ? 16.741 1.632 -30.313 1.00 86.00 141 THR A C 1
ATOM 1105 O O . THR A 1 141 ? 16.739 0.691 -29.529 1.00 86.00 141 THR A O 1
ATOM 1108 N N . ASP A 1 142 ? 17.752 1.895 -31.141 1.00 86.75 142 ASP A N 1
ATOM 1109 C CA . ASP A 1 142 ? 19.010 1.159 -31.214 1.00 86.75 142 ASP A CA 1
ATOM 1110 C C . ASP A 1 142 ? 20.169 2.163 -31.186 1.00 86.75 142 ASP A C 1
ATOM 1112 O O . ASP A 1 142 ? 20.277 3.032 -32.054 1.00 86.75 142 ASP A O 1
ATOM 1116 N N . LEU A 1 143 ? 21.020 2.064 -30.163 1.00 89.31 143 LEU A N 1
ATOM 1117 C CA . LEU A 1 143 ? 22.156 2.966 -29.982 1.00 89.31 143 LEU A CA 1
ATOM 1118 C C . LEU A 1 143 ? 23.296 2.698 -30.967 1.00 89.31 143 LEU A C 1
ATOM 1120 O O . LEU A 1 143 ? 24.090 3.603 -31.216 1.00 89.31 143 LEU A O 1
ATOM 1124 N N . SER A 1 144 ? 23.376 1.498 -31.552 1.00 85.81 144 SER A N 1
ATOM 1125 C CA . SER A 1 144 ? 24.422 1.166 -32.528 1.00 85.81 144 SER A CA 1
ATOM 1126 C C . SER A 1 144 ? 24.289 1.978 -33.822 1.00 85.81 144 SER A C 1
ATOM 1128 O O . SER A 1 144 ? 25.285 2.264 -34.486 1.00 85.81 144 SER A O 1
ATOM 1130 N N . ALA A 1 145 ? 23.069 2.423 -34.136 1.00 85.81 145 ALA A N 1
ATOM 1131 C CA . ALA A 1 145 ? 22.769 3.280 -35.277 1.00 85.81 145 ALA A CA 1
ATOM 1132 C C . ALA A 1 145 ? 23.065 4.772 -35.021 1.00 85.81 145 ALA A C 1
ATOM 1134 O O . ALA A 1 145 ? 23.013 5.580 -35.950 1.00 85.81 145 ALA A O 1
ATOM 1135 N N . VAL A 1 146 ? 23.369 5.167 -33.779 1.00 90.25 146 VAL A N 1
ATOM 1136 C CA . VAL A 1 146 ? 23.628 6.567 -33.421 1.00 90.25 146 VAL A CA 1
ATOM 1137 C C . VAL A 1 146 ? 25.105 6.895 -33.616 1.00 90.25 146 VAL A C 1
ATOM 1139 O O . VAL A 1 146 ? 25.982 6.354 -32.943 1.00 90.25 146 VAL A O 1
ATOM 1142 N N . ASN A 1 147 ? 25.399 7.859 -34.490 1.00 90.19 147 ASN A N 1
ATOM 1143 C CA . ASN A 1 147 ? 26.748 8.407 -34.597 1.00 90.19 147 ASN A CA 1
ATOM 1144 C C . ASN A 1 147 ? 26.954 9.559 -33.601 1.00 90.19 147 ASN A C 1
ATOM 1146 O O . ASN A 1 147 ? 26.690 10.724 -33.897 1.00 90.19 147 ASN A O 1
ATOM 1150 N N . PHE A 1 148 ? 27.481 9.217 -32.425 1.00 89.69 148 PHE A N 1
ATOM 1151 C CA . PHE A 1 148 ? 27.756 10.154 -31.330 1.00 89.69 148 PHE A CA 1
ATOM 1152 C C . PHE A 1 148 ? 28.754 11.273 -31.676 1.00 89.69 148 PHE A C 1
ATOM 1154 O O . PHE A 1 148 ? 28.767 12.298 -31.001 1.00 89.69 148 PHE A O 1
ATOM 1161 N N . PHE A 1 149 ? 29.574 11.112 -32.720 1.00 83.69 149 PHE A N 1
ATOM 1162 C CA . PHE A 1 149 ? 30.576 12.110 -33.121 1.00 83.69 149 PHE A CA 1
ATOM 1163 C C . PHE A 1 149 ? 30.031 13.159 -34.096 1.00 83.69 149 PHE A C 1
ATOM 1165 O O . PHE A 1 149 ? 30.673 14.185 -34.312 1.00 83.69 149 PHE A O 1
ATOM 1172 N N . THR A 1 150 ? 28.860 12.916 -34.688 1.00 87.19 150 THR A N 1
ATOM 1173 C CA . THR A 1 150 ? 28.251 13.792 -35.702 1.00 87.19 150 THR A CA 1
ATOM 1174 C C . THR A 1 150 ? 26.849 14.246 -35.303 1.00 87.19 150 THR A C 1
ATOM 1176 O O . THR A 1 150 ? 26.021 14.523 -36.172 1.00 87.19 150 THR A O 1
ATOM 1179 N N . LEU A 1 151 ? 26.554 14.289 -34.001 1.00 89.56 151 LEU A N 1
ATOM 1180 C CA . LEU A 1 151 ? 25.268 14.781 -33.515 1.00 89.56 151 LEU A CA 1
ATOM 1181 C C . LEU A 1 151 ? 25.095 16.280 -33.829 1.00 89.56 151 LEU A C 1
ATOM 1183 O O . LEU A 1 151 ? 26.088 17.018 -33.869 1.00 89.56 151 LEU A O 1
ATOM 1187 N N . PRO A 1 152 ? 23.855 16.748 -34.062 1.00 89.38 152 PRO A N 1
ATOM 1188 C CA . PRO A 1 152 ? 23.606 18.137 -34.417 1.00 89.38 152 PRO A CA 1
ATOM 1189 C C . PRO A 1 152 ? 24.089 19.104 -33.333 1.00 89.38 152 PRO A C 1
ATOM 1191 O O . PRO A 1 152 ? 24.001 18.838 -32.132 1.00 89.38 152 PRO A O 1
ATOM 1194 N N . LYS A 1 153 ? 24.577 20.268 -33.764 1.00 86.81 153 LYS A N 1
ATOM 1195 C CA . LYS A 1 153 ? 24.858 21.368 -32.843 1.00 86.81 153 LYS A CA 1
ATOM 1196 C C . LYS A 1 153 ? 23.557 22.122 -32.545 1.00 86.81 153 LYS A C 1
ATOM 1198 O O . LYS A 1 153 ? 22.798 22.378 -33.481 1.00 86.81 153 LYS A O 1
ATOM 1203 N N . PRO A 1 154 ? 23.295 22.482 -31.280 1.00 89.38 154 PRO A N 1
ATOM 1204 C CA . PRO A 1 154 ? 22.138 23.295 -30.930 1.00 89.38 154 PRO A CA 1
ATOM 1205 C C . PRO A 1 154 ? 22.257 24.707 -31.515 1.00 89.38 154 PRO A C 1
ATOM 1207 O O . PRO A 1 154 ? 23.353 25.180 -31.820 1.00 89.38 154 PRO A O 1
ATOM 1210 N N . ALA A 1 155 ? 21.117 25.384 -31.650 1.00 84.25 155 ALA A N 1
ATOM 1211 C CA . ALA A 1 155 ? 21.054 26.749 -32.171 1.00 84.25 155 ALA A CA 1
ATOM 1212 C C . ALA A 1 155 ? 21.564 27.796 -31.164 1.00 84.25 155 ALA A C 1
ATOM 1214 O O . ALA A 1 155 ? 22.041 28.855 -31.567 1.00 84.25 155 ALA A O 1
ATOM 1215 N N . GLY A 1 156 ? 21.462 27.504 -29.865 1.00 89.62 156 GLY A N 1
ATOM 1216 C CA . GLY A 1 156 ? 21.877 28.388 -28.782 1.00 89.62 156 GLY A CA 1
ATOM 1217 C C . GLY A 1 156 ? 22.977 27.804 -27.898 1.00 89.62 156 GLY A C 1
ATOM 1218 O O . GLY A 1 156 ? 23.357 26.637 -27.996 1.00 89.62 156 GLY A O 1
ATOM 1219 N N . SER A 1 157 ? 23.460 28.633 -26.979 1.00 91.38 157 SER A N 1
ATOM 1220 C CA . SER A 1 157 ? 24.352 28.250 -25.885 1.00 91.38 157 SER A CA 1
ATOM 1221 C C . SER A 1 157 ? 23.759 28.709 -24.552 1.00 91.38 157 SER A C 1
ATOM 1223 O O . SER A 1 157 ? 22.861 29.551 -24.517 1.00 91.38 157 SER A O 1
ATOM 1225 N N . ARG A 1 158 ? 24.238 28.140 -23.442 1.00 93.19 158 ARG A N 1
ATOM 1226 C CA . ARG A 1 158 ? 23.816 28.537 -22.092 1.00 93.19 158 ARG A CA 1
ATOM 1227 C C . ARG A 1 158 ? 25.006 28.657 -21.151 1.00 93.19 158 ARG A C 1
ATOM 1229 O O . ARG A 1 158 ? 26.033 28.011 -21.352 1.00 93.19 158 ARG A O 1
ATOM 1236 N N . GLN A 1 159 ? 24.840 29.450 -20.098 1.00 91.00 159 GLN A N 1
ATOM 1237 C CA . GLN A 1 159 ? 25.752 29.448 -18.956 1.00 91.00 159 GLN A CA 1
ATOM 1238 C C . GLN A 1 159 ? 25.357 28.349 -17.966 1.00 91.00 159 GLN A C 1
ATOM 1240 O O . GLN A 1 159 ? 24.198 27.938 -17.918 1.00 91.00 159 GLN A O 1
ATOM 1245 N N . ALA A 1 160 ? 26.326 27.866 -17.188 1.00 92.62 160 ALA A N 1
ATOM 1246 C CA . ALA A 1 160 ? 26.056 26.921 -16.114 1.00 92.62 160 ALA A CA 1
ATOM 1247 C C . ALA A 1 160 ? 25.318 27.639 -14.973 1.00 92.62 160 ALA A C 1
ATOM 1249 O O . ALA A 1 160 ? 25.828 28.612 -14.418 1.00 92.62 160 ALA A O 1
ATOM 1250 N N . LEU A 1 161 ? 24.126 27.158 -14.628 1.00 92.62 161 LEU A N 1
ATOM 1251 C CA . LEU A 1 161 ? 23.275 27.708 -13.573 1.00 92.62 161 LEU A CA 1
ATOM 1252 C C . LEU A 1 161 ? 22.910 26.613 -12.573 1.00 92.62 161 LEU A C 1
ATOM 1254 O O . LEU A 1 161 ? 22.536 25.508 -12.957 1.00 92.62 161 LEU A O 1
ATOM 1258 N N . ILE A 1 162 ? 22.997 26.918 -11.278 1.00 90.00 162 ILE A N 1
ATOM 1259 C CA . ILE A 1 162 ? 22.725 25.956 -10.207 1.00 90.00 162 ILE A CA 1
ATOM 1260 C C . ILE A 1 162 ? 21.500 26.410 -9.416 1.00 90.00 162 ILE A C 1
ATOM 1262 O O . ILE A 1 162 ? 21.536 27.440 -8.749 1.00 90.00 162 ILE A O 1
ATOM 1266 N N . PHE A 1 163 ? 20.456 25.583 -9.433 1.00 89.25 163 PHE A N 1
ATOM 1267 C CA . PHE A 1 163 ? 19.242 25.760 -8.635 1.00 89.25 163 PHE A CA 1
ATOM 1268 C C . PHE A 1 163 ? 19.122 24.591 -7.646 1.00 89.25 163 PHE A C 1
ATOM 1270 O O . PHE A 1 163 ? 18.663 23.512 -8.037 1.00 89.25 163 PHE A O 1
ATOM 1277 N N . PRO A 1 164 ? 19.590 24.729 -6.391 1.00 81.62 164 PRO A N 1
ATOM 1278 C CA . PRO A 1 164 ? 19.499 23.650 -5.412 1.00 81.62 164 PRO A CA 1
ATOM 1279 C C . PRO A 1 164 ? 18.035 23.374 -5.051 1.00 81.62 164 PRO A C 1
ATOM 1281 O O . PRO A 1 164 ? 17.287 24.299 -4.743 1.00 81.62 164 PRO A O 1
ATOM 1284 N N . LYS A 1 165 ? 17.632 22.098 -5.069 1.00 78.69 165 LYS A N 1
ATOM 1285 C CA . LYS A 1 165 ? 16.299 21.688 -4.611 1.00 78.69 165 LYS A CA 1
ATOM 1286 C C . LYS A 1 165 ? 16.229 21.872 -3.093 1.00 78.69 165 LYS A C 1
ATOM 1288 O O . LYS A 1 165 ? 17.105 21.387 -2.379 1.00 78.69 165 LYS A O 1
ATOM 1293 N N . LYS A 1 166 ? 15.224 22.600 -2.601 1.00 72.00 166 LYS A N 1
ATOM 1294 C CA . LYS A 1 166 ? 14.998 22.758 -1.157 1.00 72.00 166 LYS A CA 1
ATOM 1295 C C . LYS A 1 166 ? 14.526 21.418 -0.595 1.00 72.00 166 LYS A C 1
ATOM 1297 O O . LYS A 1 166 ? 13.515 20.898 -1.051 1.00 72.00 166 LYS A O 1
ATOM 1302 N N . GLU A 1 167 ? 15.263 20.859 0.359 1.00 58.72 167 GLU A N 1
ATOM 1303 C CA . GLU A 1 167 ? 14.809 19.674 1.089 1.00 58.72 167 GLU A CA 1
ATOM 1304 C C . GLU A 1 167 ? 13.750 20.084 2.113 1.00 58.72 167 GLU A C 1
ATOM 1306 O O . GLU A 1 167 ? 13.959 21.012 2.899 1.00 58.72 167 GLU A O 1
ATOM 1311 N N . GLU A 1 168 ? 12.603 19.410 2.103 1.00 54.97 168 GLU A N 1
ATOM 1312 C CA . GLU A 1 168 ? 11.580 19.617 3.121 1.00 54.97 168 GLU A CA 1
ATOM 1313 C C . GLU A 1 168 ? 11.932 18.817 4.377 1.00 54.97 168 GLU A C 1
ATOM 1315 O O . GLU A 1 168 ? 12.189 17.613 4.336 1.00 54.97 168 GLU A O 1
ATOM 1320 N N . VAL A 1 169 ? 11.971 19.510 5.516 1.00 48.44 169 VAL A N 1
ATOM 1321 C CA . VAL A 1 169 ? 12.227 18.892 6.818 1.00 48.44 169 VAL A CA 1
ATOM 1322 C C . VAL A 1 169 ? 10.942 18.222 7.284 1.00 48.44 169 VAL A C 1
ATOM 1324 O O . VAL A 1 169 ? 10.050 18.869 7.836 1.00 48.44 169 VAL A O 1
ATOM 1327 N N . VAL A 1 170 ? 10.849 16.914 7.082 1.00 50.16 170 VAL A N 1
ATOM 1328 C CA . VAL A 1 170 ? 9.723 16.133 7.589 1.00 50.16 170 VAL A CA 1
ATOM 1329 C C . VAL A 1 170 ? 9.922 15.861 9.082 1.00 50.16 170 VAL A C 1
ATOM 1331 O O . VAL A 1 170 ? 10.991 15.430 9.519 1.00 50.16 170 VAL A O 1
ATOM 1334 N N . ARG A 1 171 ? 8.880 16.083 9.890 1.00 45.66 171 ARG A N 1
ATOM 1335 C CA . ARG A 1 171 ? 8.886 15.720 11.316 1.00 45.66 171 ARG A CA 1
ATOM 1336 C C . ARG A 1 171 ? 8.962 14.197 11.457 1.00 45.66 171 ARG A C 1
ATOM 1338 O O . ARG A 1 171 ? 7.992 13.511 11.156 1.00 45.66 171 ARG A O 1
ATOM 1345 N N . ALA A 1 172 ? 10.082 13.674 11.944 1.00 52.56 172 ALA A N 1
ATOM 1346 C CA . ALA A 1 172 ? 10.175 12.272 12.339 1.00 52.56 172 ALA A CA 1
ATOM 1347 C C . ALA A 1 172 ? 9.403 12.056 13.651 1.00 52.56 172 ALA A C 1
ATOM 1349 O O . ALA A 1 172 ? 9.670 12.739 14.644 1.00 52.56 172 ALA A O 1
ATOM 1350 N N . SER A 1 173 ? 8.444 11.126 13.660 1.00 60.41 173 SER A N 1
ATOM 1351 C CA . SER A 1 173 ? 7.789 10.681 14.895 1.00 60.41 173 SER A CA 1
ATOM 1352 C C . SER A 1 173 ? 8.475 9.415 15.402 1.00 60.41 173 SER A C 1
ATOM 1354 O O . SER A 1 173 ? 8.888 8.560 14.621 1.00 60.41 173 SER A O 1
ATOM 1356 N N . ILE A 1 174 ? 8.610 9.283 16.720 1.00 70.50 174 ILE A N 1
ATOM 1357 C CA . ILE A 1 174 ? 9.108 8.049 17.333 1.00 70.50 174 ILE A CA 1
ATOM 1358 C C . ILE A 1 174 ? 7.932 7.070 17.404 1.00 70.50 174 ILE A C 1
ATOM 1360 O O . ILE A 1 174 ? 6.886 7.413 17.949 1.00 70.50 174 ILE A O 1
ATOM 1364 N N . GLY A 1 175 ? 8.108 5.871 16.856 1.00 71.19 175 GLY A N 1
ATOM 1365 C CA . GLY A 1 175 ? 7.111 4.802 16.880 1.00 71.19 175 GLY A CA 1
ATOM 1366 C C . GLY A 1 175 ? 7.753 3.420 16.819 1.00 71.19 175 GLY A C 1
ATOM 1367 O O . GLY A 1 175 ? 8.976 3.280 16.680 1.00 71.19 175 GLY A O 1
ATOM 1368 N N . GLU A 1 176 ? 6.925 2.389 16.947 1.00 79.38 176 GLU A N 1
ATOM 1369 C CA . GLU A 1 176 ? 7.327 1.000 16.790 1.00 79.38 176 GLU A CA 1
ATOM 1370 C C . GLU A 1 176 ? 7.844 0.728 15.372 1.00 79.38 176 GLU A C 1
ATOM 1372 O O . GLU A 1 176 ? 7.320 1.214 14.372 1.00 79.38 176 GLU A O 1
ATOM 1377 N N . HIS A 1 177 ? 8.915 -0.060 15.288 1.00 71.94 177 HIS A N 1
ATOM 1378 C CA . HIS A 1 177 ? 9.600 -0.326 14.022 1.00 71.94 177 HIS A CA 1
ATOM 1379 C C . HIS A 1 177 ? 8.877 -1.360 13.148 1.00 71.94 177 HIS A C 1
ATOM 1381 O O . HIS A 1 177 ? 9.113 -1.425 11.941 1.00 71.94 177 HIS A O 1
ATOM 1387 N N . ALA A 1 178 ? 8.042 -2.204 13.758 1.00 88.50 178 ALA A N 1
ATOM 1388 C CA . ALA A 1 178 ? 7.405 -3.312 13.075 1.00 88.50 178 ALA A CA 1
ATOM 1389 C C . ALA A 1 178 ? 6.021 -3.639 13.637 1.00 88.50 178 ALA A C 1
ATOM 1391 O O . ALA A 1 178 ? 5.770 -3.407 14.817 1.00 88.50 178 ALA A O 1
ATOM 1392 N N . GLY A 1 179 ? 5.181 -4.272 12.812 1.00 90.38 179 GLY A N 1
ATOM 1393 C CA . GLY A 1 179 ? 3.906 -4.847 13.257 1.00 90.38 179 GLY A CA 1
ATOM 1394 C C . GLY A 1 179 ? 2.728 -3.877 13.219 1.00 90.38 179 GLY A C 1
ATOM 1395 O O . GLY A 1 179 ? 1.803 -4.000 14.018 1.00 90.38 179 GLY A O 1
ATOM 1396 N N . HIS A 1 180 ? 2.754 -2.920 12.294 1.00 92.38 180 HIS A N 1
ATOM 1397 C CA . HIS A 1 180 ? 1.655 -1.978 12.089 1.00 92.38 180 HIS A CA 1
ATOM 1398 C C . HIS A 1 180 ? 0.468 -2.656 11.409 1.00 92.38 180 HIS A C 1
ATOM 1400 O O . HIS A 1 180 ? 0.649 -3.451 10.487 1.00 92.38 180 HIS A O 1
ATOM 1406 N N . VAL A 1 181 ? -0.751 -2.298 11.815 1.00 93.31 181 VAL A N 1
ATOM 1407 C CA . VAL A 1 181 ? -1.985 -2.772 11.178 1.00 93.31 181 VAL A CA 1
ATOM 1408 C C . VAL A 1 181 ? -2.781 -1.576 10.686 1.00 93.31 181 VAL A C 1
ATOM 1410 O O . VAL A 1 181 ? -3.149 -0.701 11.466 1.00 93.31 181 VAL A O 1
ATOM 1413 N N . VAL A 1 182 ? -3.096 -1.571 9.396 1.00 92.94 182 VAL A N 1
ATOM 1414 C CA . VAL A 1 182 ? -4.014 -0.607 8.786 1.00 92.94 182 VAL A CA 1
ATOM 1415 C C . VAL A 1 182 ? -5.212 -1.344 8.227 1.00 92.94 182 VAL A C 1
ATOM 1417 O O . VAL A 1 182 ? -5.106 -2.483 7.762 1.00 92.94 182 VAL A O 1
ATOM 1420 N N . ARG A 1 183 ? -6.378 -0.704 8.269 1.00 92.06 183 ARG A N 1
ATOM 1421 C CA . ARG A 1 183 ? -7.601 -1.353 7.815 1.00 92.06 183 ARG A CA 1
ATOM 1422 C C . ARG A 1 183 ? -8.537 -0.382 7.118 1.00 92.06 183 ARG A C 1
ATOM 1424 O O . ARG A 1 183 ? -8.864 0.661 7.680 1.00 92.06 183 ARG A O 1
ATOM 1431 N N . GLY A 1 184 ? -9.002 -0.762 5.936 1.00 91.25 184 GLY A N 1
ATOM 1432 C CA . GLY A 1 184 ? -9.917 0.022 5.118 1.00 91.25 184 GLY A CA 1
ATOM 1433 C C . GLY A 1 184 ? -11.037 -0.830 4.535 1.00 91.25 184 GLY A C 1
ATOM 1434 O O . GLY A 1 184 ? -10.871 -2.031 4.317 1.00 91.25 184 GLY A O 1
ATOM 1435 N N . LYS A 1 185 ? -12.175 -0.194 4.244 1.00 92.38 185 LYS A N 1
ATOM 1436 C CA . LYS A 1 185 ? -13.246 -0.841 3.478 1.00 92.38 185 LYS A CA 1
ATOM 1437 C C . LYS A 1 185 ? -12.770 -1.112 2.059 1.00 92.38 185 LYS A C 1
ATOM 1439 O O . LYS A 1 185 ? -12.903 -2.227 1.560 1.00 92.38 185 LYS A O 1
ATOM 1444 N N . THR A 1 186 ? -12.147 -0.102 1.462 1.00 96.81 186 THR A N 1
ATOM 1445 C CA . THR A 1 186 ? -11.546 -0.161 0.130 1.00 96.81 186 THR A CA 1
ATOM 1446 C C . THR A 1 186 ? -10.020 -0.256 0.195 1.00 96.81 186 THR A C 1
ATOM 1448 O O . THR A 1 186 ? -9.389 0.022 1.222 1.00 96.81 186 THR A O 1
ATOM 1451 N N . ILE A 1 187 ? -9.410 -0.640 -0.924 1.00 98.19 187 ILE A N 1
ATOM 1452 C CA . ILE A 1 187 ? -7.959 -0.624 -1.132 1.00 98.19 187 ILE A CA 1
ATOM 1453 C C . ILE A 1 187 ? -7.425 0.799 -0.961 1.00 98.19 187 ILE A C 1
ATOM 1455 O O . ILE A 1 187 ? -6.389 0.977 -0.322 1.00 98.19 187 ILE A O 1
ATOM 1459 N N . ALA A 1 188 ? -8.144 1.802 -1.472 1.00 96.44 188 ALA A N 1
ATOM 1460 C CA . ALA A 1 188 ? -7.764 3.204 -1.341 1.00 96.44 188 ALA A CA 1
ATOM 1461 C C . ALA A 1 188 ? -7.746 3.658 0.131 1.00 96.44 188 ALA A C 1
ATOM 1463 O O . ALA A 1 188 ? -6.773 4.272 0.565 1.00 96.44 188 ALA A O 1
ATOM 1464 N N . ASP A 1 189 ? -8.752 3.276 0.929 1.00 94.06 189 ASP A N 1
ATOM 1465 C CA . ASP A 1 189 ? -8.804 3.606 2.363 1.00 94.06 189 ASP A CA 1
ATOM 1466 C C . ASP A 1 189 ? -7.614 3.018 3.136 1.00 94.06 189 ASP A C 1
ATOM 1468 O O . ASP A 1 189 ? -7.023 3.682 3.994 1.00 94.06 189 ASP A O 1
ATOM 1472 N N . ALA A 1 190 ? -7.275 1.754 2.857 1.00 95.56 190 ALA A N 1
ATOM 1473 C CA . ALA A 1 190 ? -6.149 1.072 3.490 1.00 95.56 190 ALA A CA 1
ATOM 1474 C C . ALA A 1 190 ? -4.806 1.662 3.032 1.00 95.56 190 ALA A C 1
ATOM 1476 O O . ALA A 1 190 ? -3.890 1.804 3.841 1.00 95.56 190 ALA A O 1
ATOM 1477 N N . TRP A 1 191 ? -4.703 2.039 1.755 1.00 97.44 191 TRP A N 1
ATOM 1478 C CA . TRP A 1 191 ? -3.515 2.658 1.174 1.00 97.44 191 TRP A CA 1
ATOM 1479 C C . TRP A 1 191 ? -3.206 4.013 1.812 1.00 97.44 191 TRP A C 1
ATOM 1481 O O . TRP A 1 191 ? -2.093 4.212 2.290 1.00 97.44 191 TRP A O 1
ATOM 1491 N N . VAL A 1 192 ? -4.195 4.910 1.921 1.00 95.44 192 VAL A N 1
ATOM 1492 C CA . VAL A 1 192 ? -4.013 6.227 2.560 1.00 95.44 192 VAL A CA 1
ATOM 1493 C C . VAL A 1 192 ? -3.532 6.078 4.009 1.00 95.44 192 VAL A C 1
ATOM 1495 O O . VAL A 1 192 ? -2.625 6.790 4.435 1.00 95.44 192 VAL A O 1
ATOM 1498 N N . GLN A 1 193 ? -4.082 5.123 4.766 1.00 93.81 193 GLN A N 1
ATOM 1499 C CA . GLN A 1 193 ? -3.613 4.833 6.127 1.00 93.81 193 GLN A CA 1
ATOM 1500 C C . GLN A 1 193 ? -2.183 4.277 6.149 1.00 93.81 193 GLN A C 1
ATOM 1502 O O . GLN A 1 193 ? -1.393 4.662 7.007 1.00 93.81 193 GLN A O 1
ATOM 1507 N N . ALA A 1 194 ? -1.829 3.395 5.210 1.00 95.69 194 ALA A N 1
ATOM 1508 C CA . ALA A 1 194 ? -0.476 2.853 5.113 1.00 95.69 194 ALA A CA 1
ATOM 1509 C C . ALA A 1 194 ? 0.558 3.950 4.825 1.00 95.69 194 ALA A C 1
ATOM 1511 O O . ALA A 1 194 ? 1.611 3.977 5.463 1.00 95.69 194 ALA A O 1
ATOM 1512 N N . LEU A 1 195 ? 0.242 4.877 3.913 1.00 95.06 195 LEU A N 1
ATOM 1513 C CA . LEU A 1 195 ? 1.089 6.036 3.631 1.00 95.06 195 LEU A CA 1
ATOM 1514 C C . LEU A 1 195 ? 1.325 6.873 4.890 1.00 95.06 195 LEU A C 1
ATOM 1516 O O . LEU A 1 195 ? 2.464 7.226 5.179 1.00 95.06 195 LEU A O 1
ATOM 1520 N N . ASP A 1 196 ? 0.270 7.161 5.656 1.00 92.44 196 ASP A N 1
ATOM 1521 C CA . ASP A 1 196 ? 0.365 7.955 6.885 1.00 92.44 196 ASP A CA 1
ATOM 1522 C C . ASP A 1 196 ? 1.276 7.298 7.928 1.00 92.44 196 ASP A C 1
ATOM 1524 O O . ASP A 1 196 ? 2.141 7.958 8.504 1.00 92.44 196 ASP A O 1
ATOM 1528 N N . VAL A 1 197 ? 1.138 5.983 8.114 1.00 91.94 197 VAL A N 1
ATOM 1529 C CA . VAL A 1 197 ? 1.992 5.202 9.020 1.00 91.94 197 VAL A CA 1
ATOM 1530 C C . VAL A 1 197 ? 3.461 5.283 8.598 1.00 91.94 197 VAL A C 1
ATOM 1532 O O . VAL A 1 197 ? 4.320 5.578 9.429 1.00 91.94 197 VAL A O 1
ATOM 1535 N N . ILE A 1 198 ? 3.764 5.073 7.313 1.00 92.69 198 ILE A N 1
ATOM 1536 C CA . ILE A 1 198 ? 5.147 5.091 6.811 1.00 92.69 198 ILE A CA 1
ATOM 1537 C C . ILE A 1 198 ? 5.735 6.504 6.867 1.00 92.69 198 ILE A C 1
ATOM 1539 O O . ILE A 1 198 ? 6.895 6.675 7.235 1.00 92.69 198 ILE A O 1
ATOM 1543 N N . LEU A 1 199 ? 4.948 7.535 6.559 1.00 90.12 199 LEU A N 1
ATOM 1544 C CA . LEU A 1 199 ? 5.398 8.921 6.659 1.00 90.12 199 LEU A CA 1
ATOM 1545 C C . LEU A 1 199 ? 5.690 9.327 8.105 1.00 90.12 199 LEU A C 1
ATOM 1547 O O . LEU A 1 199 ? 6.674 10.021 8.342 1.00 90.12 199 LEU A O 1
ATOM 1551 N N . ARG A 1 200 ? 4.874 8.906 9.076 1.00 87.00 200 ARG A N 1
ATOM 1552 C CA . ARG A 1 200 ? 5.068 9.288 10.484 1.00 87.00 200 ARG A CA 1
ATOM 1553 C C . ARG A 1 200 ? 6.175 8.500 11.165 1.00 87.00 200 ARG A C 1
ATOM 1555 O O . ARG A 1 200 ? 6.985 9.098 11.873 1.00 87.00 200 ARG A O 1
ATOM 1562 N N . PHE A 1 201 ? 6.178 7.183 10.980 1.00 88.94 201 PHE A N 1
ATOM 1563 C CA . PHE A 1 201 ? 6.963 6.248 11.790 1.00 88.94 201 PHE A CA 1
ATOM 1564 C C . PHE A 1 201 ? 8.037 5.501 10.994 1.00 88.94 201 PHE A C 1
ATOM 1566 O O . PHE A 1 201 ? 8.861 4.801 11.587 1.00 88.94 201 PHE A O 1
ATOM 1573 N N . GLY A 1 202 ? 8.033 5.624 9.663 1.00 89.62 202 GLY A N 1
ATOM 1574 C CA . GLY A 1 202 ? 9.002 4.962 8.802 1.00 89.62 202 GLY A CA 1
ATOM 1575 C C . GLY A 1 202 ? 10.412 5.458 9.080 1.00 89.62 202 GLY A C 1
ATOM 1576 O O . GLY A 1 202 ? 10.658 6.661 9.195 1.00 89.62 202 GLY A O 1
ATOM 1577 N N . ARG A 1 203 ? 11.352 4.520 9.184 1.00 86.38 203 ARG A N 1
ATOM 1578 C CA . ARG A 1 203 ? 12.769 4.854 9.332 1.00 86.38 203 ARG A CA 1
ATOM 1579 C C . ARG A 1 203 ? 13.388 5.052 7.968 1.00 86.38 203 ARG A C 1
ATOM 1581 O O . ARG A 1 203 ? 13.061 4.330 7.030 1.00 86.38 203 ARG A O 1
ATOM 1588 N N . GLU A 1 204 ? 14.302 6.006 7.879 1.00 84.25 204 GLU A N 1
ATOM 1589 C CA . GLU A 1 204 ? 15.106 6.154 6.678 1.00 84.25 204 GLU A CA 1
ATOM 1590 C C . GLU A 1 204 ? 16.078 4.978 6.577 1.00 84.25 204 GLU A C 1
ATOM 1592 O O . GLU A 1 204 ? 16.922 4.774 7.453 1.00 84.25 204 GLU A O 1
ATOM 1597 N N . SER A 1 205 ? 15.925 4.177 5.527 1.00 70.62 205 SER A N 1
ATOM 1598 C CA . SER A 1 205 ? 16.840 3.095 5.180 1.00 70.62 205 SER A CA 1
ATOM 1599 C C . SER A 1 205 ? 17.413 3.316 3.780 1.00 70.62 205 SER A C 1
ATOM 1601 O O . SER A 1 205 ? 16.834 4.007 2.936 1.00 70.62 205 SER A O 1
ATOM 1603 N N . GLY A 1 206 ? 18.614 2.787 3.547 1.00 61.62 206 GLY A N 1
ATOM 1604 C CA . GLY A 1 206 ? 19.205 2.773 2.211 1.00 61.62 206 GLY A CA 1
ATOM 1605 C C . GLY A 1 206 ? 18.502 1.747 1.324 1.00 61.62 206 GLY A C 1
ATOM 1606 O O . GLY A 1 206 ? 18.029 0.721 1.808 1.00 61.62 206 GLY A O 1
ATOM 1607 N N . THR A 1 207 ? 18.469 1.996 0.018 1.00 58.88 207 THR A N 1
ATOM 1608 C CA . THR A 1 207 ? 17.928 1.053 -0.971 1.00 58.88 207 THR A CA 1
ATOM 1609 C C . THR A 1 207 ? 19.032 0.442 -1.824 1.00 58.88 207 THR A C 1
ATOM 1611 O O . THR A 1 207 ? 20.126 0.990 -1.947 1.00 58.88 207 THR A O 1
ATOM 1614 N N . HIS A 1 208 ? 18.722 -0.659 -2.518 1.00 50.03 208 HIS A N 1
ATOM 1615 C CA . HIS A 1 208 ? 19.549 -1.145 -3.632 1.00 50.03 208 HIS A CA 1
ATOM 1616 C C . HIS A 1 208 ? 19.632 -0.146 -4.811 1.00 50.03 208 HIS A C 1
ATOM 1618 O O . HIS A 1 208 ? 20.431 -0.361 -5.720 1.00 50.03 208 HIS A O 1
ATOM 1624 N N . TYR A 1 209 ? 18.822 0.922 -4.795 1.00 46.00 209 TYR A N 1
ATOM 1625 C CA . TYR A 1 209 ? 18.721 1.961 -5.826 1.00 46.00 209 TYR A CA 1
ATOM 1626 C C . TYR A 1 209 ? 19.359 3.300 -5.401 1.00 46.00 209 TYR A C 1
ATOM 1628 O O . TYR A 1 209 ? 19.179 4.312 -6.068 1.00 46.00 209 TYR A O 1
ATOM 1636 N N . ASP A 1 210 ? 20.128 3.314 -4.304 1.00 53.28 210 ASP A N 1
ATOM 1637 C CA . ASP A 1 210 ? 20.815 4.486 -3.736 1.00 53.28 210 ASP A CA 1
ATOM 1638 C C . ASP A 1 210 ? 19.887 5.661 -3.318 1.00 53.28 210 ASP A C 1
ATOM 1640 O O . ASP A 1 210 ? 20.400 6.691 -2.870 1.00 53.28 210 ASP A O 1
ATOM 1644 N N . GLU A 1 211 ? 18.549 5.552 -3.430 1.00 57.19 211 GLU A N 1
ATOM 1645 C CA . GLU A 1 211 ? 17.589 6.536 -2.888 1.00 57.19 211 GLU A CA 1
ATOM 1646 C C . GLU A 1 211 ? 17.319 6.236 -1.413 1.00 57.19 211 GLU A C 1
ATOM 1648 O O . GLU A 1 211 ? 17.103 5.065 -1.082 1.00 57.19 211 GLU A O 1
ATOM 1653 N N . PRO A 1 212 ? 17.299 7.236 -0.514 1.00 73.00 212 PRO A N 1
ATOM 1654 C CA . PRO A 1 212 ? 16.735 7.023 0.810 1.00 73.00 212 PRO A CA 1
ATOM 1655 C C . PRO A 1 212 ? 15.246 6.688 0.660 1.00 73.00 212 PRO A C 1
ATOM 1657 O O . PRO A 1 212 ? 14.515 7.336 -0.091 1.00 73.00 212 PRO A O 1
ATOM 1660 N N . GLN A 1 213 ? 14.799 5.667 1.377 1.00 86.00 213 GLN A N 1
ATOM 1661 C CA . GLN A 1 213 ? 13.389 5.315 1.489 1.00 86.00 213 GLN A CA 1
ATOM 1662 C C . GLN A 1 213 ? 12.960 5.429 2.945 1.00 86.00 213 GLN A C 1
ATOM 1664 O O . GLN A 1 213 ? 13.779 5.257 3.845 1.00 86.00 213 GLN A O 1
ATOM 1669 N N . ARG A 1 214 ? 11.673 5.661 3.185 1.00 89.88 214 ARG A N 1
ATOM 1670 C CA . ARG A 1 214 ? 11.064 5.421 4.496 1.00 89.88 214 ARG A CA 1
ATOM 1671 C C . ARG A 1 214 ? 10.483 4.036 4.522 1.00 89.88 214 ARG A C 1
ATOM 1673 O O . ARG A 1 214 ? 9.732 3.695 3.618 1.00 89.88 214 ARG A O 1
ATOM 1680 N N . GLU A 1 215 ? 10.806 3.274 5.552 1.00 92.00 215 GLU A N 1
ATOM 1681 C CA . GLU A 1 215 ? 10.441 1.870 5.652 1.00 92.00 215 GLU A CA 1
ATOM 1682 C C . GLU A 1 215 ? 9.795 1.544 6.999 1.00 92.00 215 GLU A C 1
ATOM 1684 O O . GLU A 1 215 ? 10.254 1.977 8.060 1.00 92.00 215 GLU A O 1
ATOM 1689 N N . ILE A 1 216 ? 8.737 0.739 6.931 1.00 92.94 216 ILE A N 1
ATOM 1690 C CA . ILE A 1 216 ? 8.117 0.048 8.058 1.00 92.94 216 ILE A CA 1
ATOM 1691 C C . ILE A 1 216 ? 8.223 -1.453 7.821 1.00 92.94 216 ILE A C 1
ATOM 1693 O O . ILE A 1 216 ? 7.908 -1.948 6.733 1.00 92.94 216 ILE A O 1
ATOM 1697 N N . LEU A 1 217 ? 8.617 -2.191 8.859 1.00 94.94 217 LEU A N 1
ATOM 1698 C CA . LEU A 1 217 ? 8.661 -3.642 8.778 1.00 94.94 217 LEU A CA 1
ATOM 1699 C C . LEU A 1 217 ? 7.305 -4.265 9.126 1.00 94.94 217 LEU A C 1
ATOM 1701 O O . LEU A 1 217 ? 6.669 -3.908 10.114 1.00 94.94 217 LEU A O 1
ATOM 1705 N N . ASN A 1 218 ? 6.884 -5.268 8.360 1.00 96.94 218 ASN A N 1
ATOM 1706 C CA . ASN A 1 218 ? 5.669 -6.049 8.628 1.00 96.94 218 ASN A CA 1
ATOM 1707 C C . ASN A 1 218 ? 4.409 -5.181 8.824 1.00 96.94 218 ASN A C 1
ATOM 1709 O O . ASN A 1 218 ? 3.737 -5.278 9.852 1.00 96.94 218 ASN A O 1
ATOM 1713 N N . LEU A 1 219 ? 4.093 -4.340 7.838 1.00 97.50 219 LEU A N 1
ATOM 1714 C CA . LEU A 1 219 ? 2.824 -3.617 7.782 1.00 97.50 219 LEU A CA 1
ATOM 1715 C C . LEU A 1 219 ? 1.738 -4.543 7.225 1.00 97.50 219 LEU A C 1
ATOM 1717 O O . LEU A 1 219 ? 1.847 -5.026 6.096 1.00 97.50 219 LEU A O 1
ATOM 1721 N N . LEU A 1 220 ? 0.693 -4.790 8.011 1.00 98.31 220 LEU A N 1
ATOM 1722 C CA . LEU A 1 220 ? -0.477 -5.564 7.613 1.00 98.31 220 LEU A CA 1
ATOM 1723 C C . LEU A 1 220 ? -1.600 -4.627 7.164 1.00 98.31 220 LEU A C 1
ATOM 1725 O O . LEU A 1 220 ? -2.175 -3.899 7.972 1.00 98.31 220 LEU A O 1
ATOM 1729 N N . SER A 1 221 ? -1.948 -4.689 5.884 1.00 98.06 221 SER A N 1
ATOM 1730 C CA . SER A 1 221 ? -3.128 -4.028 5.333 1.00 98.06 221 SER A CA 1
ATOM 1731 C C . SER A 1 221 ? -4.301 -4.999 5.279 1.00 98.06 221 SER A C 1
ATOM 1733 O O . SER A 1 221 ? -4.165 -6.102 4.751 1.00 98.06 221 SER A O 1
ATOM 1735 N N . ILE A 1 222 ? -5.456 -4.590 5.803 1.00 97.75 222 ILE A N 1
ATOM 1736 C CA . ILE A 1 222 ? -6.693 -5.381 5.797 1.00 97.75 222 ILE A CA 1
ATOM 1737 C C . ILE A 1 222 ? -7.756 -4.637 4.987 1.00 97.75 222 ILE A C 1
ATOM 1739 O O . ILE A 1 222 ? -8.113 -3.508 5.324 1.00 97.75 222 ILE A O 1
ATOM 1743 N N . ILE A 1 223 ? -8.244 -5.272 3.921 1.00 98.19 223 ILE A N 1
ATOM 1744 C CA . ILE A 1 223 ? -9.262 -4.734 3.019 1.00 98.19 223 ILE A CA 1
ATOM 1745 C C . ILE A 1 223 ? -10.554 -5.537 3.196 1.00 98.19 223 ILE A C 1
ATOM 1747 O O . ILE A 1 223 ? -10.603 -6.732 2.884 1.00 98.19 223 ILE A O 1
ATOM 1751 N N . GLU A 1 224 ? -11.609 -4.876 3.668 1.00 94.88 224 GLU A N 1
ATOM 1752 C CA . GLU A 1 224 ? -12.835 -5.539 4.136 1.00 94.88 224 GLU A CA 1
ATOM 1753 C C . GLU A 1 224 ? -13.890 -5.731 3.036 1.00 94.88 224 GLU A C 1
ATOM 1755 O O . GLU A 1 224 ? -14.436 -6.824 2.896 1.00 94.88 224 GLU A O 1
ATOM 1760 N N . GLU A 1 225 ? -14.159 -4.698 2.234 1.00 95.31 225 GLU A N 1
ATOM 1761 C CA . GLU A 1 225 ? -15.400 -4.580 1.445 1.00 95.31 225 GLU A CA 1
ATOM 1762 C C . GLU A 1 225 ? -15.181 -4.194 -0.034 1.00 95.31 225 GLU A C 1
ATOM 1764 O O . GLU A 1 225 ? -16.152 -3.987 -0.752 1.00 95.31 225 GLU A O 1
ATOM 1769 N N . GLU A 1 226 ? -13.934 -4.084 -0.509 1.00 97.81 226 GLU A N 1
ATOM 1770 C CA . GLU A 1 226 ? -13.645 -3.741 -1.914 1.00 97.81 226 GLU A CA 1
ATOM 1771 C C . GLU A 1 226 ? -14.383 -4.658 -2.911 1.00 97.81 226 GLU A C 1
ATOM 1773 O O . GLU A 1 226 ? -14.132 -5.867 -2.953 1.00 97.81 226 GLU A O 1
ATOM 1778 N N . ASP A 1 227 ? -15.257 -4.059 -3.725 1.00 97.62 227 ASP A N 1
ATOM 1779 C CA . ASP A 1 227 ? -16.131 -4.754 -4.670 1.00 97.62 227 ASP A CA 1
ATOM 1780 C C . ASP A 1 227 ? -15.406 -5.028 -6.003 1.00 97.62 227 ASP A C 1
ATOM 1782 O O . ASP A 1 227 ? -15.140 -4.088 -6.757 1.00 97.62 227 ASP A O 1
ATOM 1786 N N . PRO A 1 228 ? -15.120 -6.295 -6.361 1.00 96.56 228 PRO A N 1
ATOM 1787 C CA . PRO A 1 228 ? -14.460 -6.631 -7.624 1.00 96.56 228 PRO A CA 1
ATOM 1788 C C . PRO A 1 228 ? -15.299 -6.282 -8.865 1.00 96.56 228 PRO A C 1
ATOM 1790 O O . PRO A 1 228 ? -14.738 -6.116 -9.947 1.00 96.56 228 PRO A O 1
ATOM 1793 N N . ALA A 1 229 ? -16.627 -6.161 -8.740 1.00 96.00 229 ALA A N 1
ATOM 1794 C CA . ALA A 1 229 ? -17.495 -5.752 -9.845 1.00 96.00 229 ALA A CA 1
ATOM 1795 C C . ALA A 1 229 ? -17.446 -4.235 -10.090 1.00 96.00 229 ALA A C 1
ATOM 1797 O O . ALA A 1 229 ? -17.766 -3.769 -11.188 1.00 96.00 229 ALA A O 1
ATOM 1798 N N . ARG A 1 230 ? -17.036 -3.458 -9.082 1.00 96.56 230 ARG A N 1
ATOM 1799 C CA . ARG A 1 230 ? -16.941 -1.999 -9.140 1.00 96.56 230 ARG A CA 1
ATOM 1800 C C . ARG A 1 230 ? -15.782 -1.497 -8.277 1.00 96.56 230 ARG A C 1
ATOM 1802 O O . ARG A 1 230 ? -15.998 -0.883 -7.234 1.00 96.56 230 ARG A O 1
ATOM 1809 N N . LEU A 1 231 ? -14.561 -1.718 -8.765 1.00 97.31 231 LEU A N 1
ATOM 1810 C CA . LEU A 1 231 ? -13.338 -1.287 -8.085 1.00 97.31 231 LEU A CA 1
ATOM 1811 C C . LEU A 1 231 ? -13.371 0.217 -7.763 1.00 97.31 231 LEU A C 1
ATOM 1813 O O . LEU A 1 231 ? -13.627 1.057 -8.635 1.00 97.31 231 LEU A O 1
ATOM 1817 N N . HIS A 1 232 ? -13.088 0.562 -6.510 1.00 97.38 232 HIS A N 1
ATOM 1818 C CA . HIS A 1 232 ? -13.005 1.931 -6.028 1.00 97.38 232 HIS A CA 1
ATOM 1819 C C . HIS A 1 232 ? -11.636 2.531 -6.362 1.00 97.38 232 HIS A C 1
ATOM 1821 O O . HIS A 1 232 ? -10.674 2.407 -5.606 1.00 97.38 232 HIS A O 1
ATOM 1827 N N . ILE A 1 233 ? -11.559 3.208 -7.511 1.00 97.19 233 ILE A N 1
ATOM 1828 C CA . ILE A 1 233 ? -10.330 3.829 -8.025 1.00 97.19 233 ILE A CA 1
ATOM 1829 C C . ILE A 1 233 ? -10.504 5.358 -8.040 1.00 97.19 233 ILE A C 1
ATOM 1831 O O . ILE A 1 233 ? -10.882 5.931 -9.066 1.00 97.19 233 ILE A O 1
ATOM 1835 N N . PRO A 1 234 ? -10.323 6.040 -6.897 1.00 94.62 234 PRO A N 1
ATOM 1836 C CA . PRO A 1 234 ? -10.433 7.490 -6.827 1.00 94.62 234 PRO A CA 1
ATOM 1837 C C . PRO A 1 234 ? -9.247 8.183 -7.524 1.00 94.62 234 PRO A C 1
ATOM 1839 O O . PRO A 1 234 ? -8.149 7.631 -7.581 1.00 94.62 234 PRO A O 1
ATOM 1842 N N . PRO A 1 235 ? -9.427 9.430 -8.002 1.00 89.56 235 PRO A N 1
ATOM 1843 C CA . PRO A 1 235 ? -8.447 10.130 -8.842 1.00 89.56 235 PRO A CA 1
ATOM 1844 C C . PRO A 1 235 ? -7.145 10.516 -8.124 1.00 89.56 235 PRO A C 1
ATOM 1846 O O . PRO A 1 235 ? -6.228 11.017 -8.762 1.00 89.56 235 PRO A O 1
ATOM 1849 N N . TYR A 1 236 ? -7.071 10.342 -6.803 1.00 89.94 236 TYR A N 1
ATOM 1850 C CA . TYR A 1 236 ? -5.857 10.603 -6.030 1.00 89.94 236 TYR A CA 1
ATOM 1851 C C . TYR A 1 236 ? -4.896 9.405 -5.987 1.00 89.94 236 TYR A C 1
ATOM 1853 O O . TYR A 1 236 ? -3.782 9.557 -5.483 1.00 89.94 236 TYR A O 1
ATOM 1861 N N . LEU A 1 237 ? -5.317 8.220 -6.453 1.00 92.62 237 LEU A N 1
ATOM 1862 C CA . LEU A 1 237 ? -4.419 7.076 -6.598 1.00 92.62 237 LEU A CA 1
ATOM 1863 C C . LEU A 1 237 ? -3.411 7.334 -7.732 1.00 92.62 237 LEU A C 1
ATOM 1865 O O . LEU A 1 237 ? -3.757 7.980 -8.720 1.00 92.62 237 LEU A O 1
ATOM 1869 N N . PRO A 1 238 ? -2.192 6.774 -7.653 1.00 88.88 238 PRO A N 1
ATOM 1870 C CA . PRO A 1 238 ? -1.185 6.899 -8.712 1.00 88.88 238 PRO A CA 1
ATOM 1871 C C . PRO A 1 238 ? -1.478 6.017 -9.944 1.00 88.88 238 PRO A C 1
ATOM 1873 O O . PRO A 1 238 ? -0.664 5.924 -10.865 1.00 88.88 238 PRO A O 1
ATOM 1876 N N . CYS A 1 239 ? -2.633 5.350 -9.971 1.00 89.25 239 CYS A N 1
ATOM 1877 C CA . CYS A 1 239 ? -3.121 4.541 -11.079 1.00 89.25 239 CYS A CA 1
ATOM 1878 C C . CYS A 1 239 ? -4.584 4.882 -11.382 1.00 89.25 239 CYS A C 1
ATOM 1880 O O . CYS A 1 239 ? -5.375 5.133 -10.471 1.00 89.25 239 CYS A O 1
ATOM 1882 N N . ASP A 1 240 ? -4.954 4.828 -12.659 1.00 91.00 240 ASP A N 1
ATOM 1883 C CA . ASP A 1 240 ? -6.335 4.969 -13.110 1.00 91.00 240 ASP A CA 1
ATOM 1884 C C . ASP A 1 240 ? -6.975 3.604 -13.425 1.00 91.00 240 ASP A C 1
ATOM 1886 O O . ASP A 1 240 ? -6.346 2.544 -13.339 1.00 91.00 240 ASP A O 1
ATOM 1890 N N . ALA A 1 241 ? -8.257 3.624 -13.795 1.00 93.50 241 ALA A N 1
ATOM 1891 C CA . ALA A 1 241 ? -8.999 2.411 -14.120 1.00 93.50 241 ALA A CA 1
ATOM 1892 C C . ALA A 1 241 ? -8.398 1.643 -15.305 1.00 93.50 241 ALA A C 1
ATOM 1894 O O . ALA A 1 241 ? -8.392 0.414 -15.281 1.00 93.50 241 ALA A O 1
ATOM 1895 N N . GLN A 1 242 ? -7.874 2.336 -16.321 1.00 92.56 242 GLN A N 1
ATOM 1896 C CA . GLN A 1 242 ? -7.269 1.681 -17.479 1.00 92.56 242 GLN A CA 1
ATOM 1897 C C . GLN A 1 242 ? -6.013 0.913 -17.058 1.00 92.56 242 GLN A C 1
ATOM 1899 O O . GLN A 1 242 ? -5.884 -0.276 -17.352 1.00 92.56 242 GLN A O 1
ATOM 1904 N N . ARG A 1 243 ? -5.124 1.570 -16.313 1.00 91.19 243 ARG A N 1
ATOM 1905 C CA . ARG A 1 243 ? -3.877 0.991 -15.819 1.00 91.19 243 ARG A CA 1
ATOM 1906 C C . ARG A 1 243 ? -4.131 -0.215 -14.914 1.00 91.19 243 ARG A C 1
ATOM 1908 O O . ARG A 1 243 ? -3.475 -1.243 -15.071 1.00 91.19 243 ARG A O 1
ATOM 1915 N N . VAL A 1 244 ? -5.133 -0.142 -14.035 1.00 95.00 244 VAL A N 1
ATOM 1916 C CA . VAL A 1 244 ? -5.553 -1.286 -13.206 1.00 95.00 244 VAL A CA 1
ATOM 1917 C C . VAL A 1 244 ? -6.047 -2.455 -14.066 1.00 95.00 244 VAL A C 1
ATOM 1919 O O . VAL A 1 244 ? -5.631 -3.593 -13.840 1.00 95.00 244 VAL A O 1
ATOM 1922 N N . GLN A 1 245 ? -6.876 -2.200 -15.084 1.00 94.69 245 GLN A N 1
ATOM 1923 C CA . GLN A 1 245 ? -7.368 -3.243 -15.997 1.00 94.69 245 GLN A CA 1
ATOM 1924 C C . GLN A 1 245 ? -6.239 -3.911 -16.792 1.00 94.69 245 GLN A C 1
ATOM 1926 O O . GLN A 1 245 ? -6.231 -5.132 -16.947 1.00 94.69 245 GLN A O 1
ATOM 1931 N N . GLU A 1 246 ? -5.250 -3.141 -17.245 1.00 92.75 246 GLU A N 1
ATOM 1932 C CA . GLU A 1 246 ? -4.060 -3.668 -17.924 1.00 92.75 246 GLU A CA 1
ATOM 1933 C C . GLU A 1 246 ? -3.147 -4.472 -16.977 1.00 92.75 246 GLU A C 1
ATOM 1935 O O . GLU A 1 246 ? -2.460 -5.404 -17.411 1.00 92.75 246 GLU A O 1
ATOM 1940 N N . TYR A 1 247 ? -3.144 -4.140 -15.682 1.00 93.56 247 TYR A N 1
ATOM 1941 C CA . TYR A 1 247 ? -2.308 -4.798 -14.680 1.00 93.56 247 TYR A CA 1
ATOM 1942 C C . TYR A 1 247 ? -2.894 -6.118 -14.160 1.00 93.56 247 TYR A C 1
ATOM 1944 O O . TYR A 1 247 ? -2.139 -7.072 -13.967 1.00 93.56 247 TYR A O 1
ATOM 1952 N N . ILE A 1 248 ? -4.218 -6.218 -13.970 1.00 96.31 248 ILE A N 1
ATOM 1953 C CA . ILE A 1 248 ? -4.900 -7.408 -13.412 1.00 96.31 248 ILE A CA 1
ATOM 1954 C C . ILE A 1 248 ? -4.418 -8.735 -14.042 1.00 96.31 248 ILE A C 1
ATOM 1956 O O . ILE A 1 248 ? -4.043 -9.643 -13.288 1.00 96.31 248 ILE A O 1
ATOM 1960 N N . PRO A 1 249 ? -4.329 -8.875 -15.383 1.00 95.25 249 PRO A N 1
ATOM 1961 C CA . PRO A 1 249 ? -3.848 -10.103 -16.014 1.00 95.25 249 PRO A CA 1
ATOM 1962 C C . PRO A 1 249 ? -2.429 -10.519 -15.604 1.00 95.25 249 PRO A C 1
ATOM 1964 O O . PRO A 1 249 ? -2.122 -11.708 -15.618 1.00 95.25 249 PRO A O 1
ATOM 1967 N N . ARG A 1 250 ? -1.562 -9.584 -15.189 1.00 93.62 250 ARG A N 1
ATOM 1968 C CA . ARG A 1 250 ? -0.201 -9.895 -14.707 1.00 93.62 250 ARG A CA 1
ATOM 1969 C C . ARG A 1 250 ? -0.199 -10.632 -13.363 1.00 93.62 250 ARG A C 1
ATOM 1971 O O . ARG A 1 250 ? 0.814 -11.236 -13.006 1.00 93.62 250 ARG A O 1
ATOM 1978 N N . ILE A 1 251 ? -1.311 -10.602 -12.627 1.00 95.88 251 ILE A N 1
ATOM 1979 C CA . ILE A 1 251 ? -1.527 -11.384 -11.403 1.00 95.88 251 ILE A CA 1
ATOM 1980 C C . ILE A 1 251 ? -2.379 -12.626 -11.684 1.00 95.88 251 ILE A C 1
ATOM 1982 O O . ILE A 1 251 ? -2.055 -13.705 -11.190 1.00 95.88 251 ILE A O 1
ATOM 1986 N N . THR A 1 252 ? -3.457 -12.508 -12.462 1.00 96.50 252 THR A N 1
ATOM 1987 C CA . THR A 1 252 ? -4.458 -13.586 -12.584 1.00 96.50 252 THR A CA 1
ATOM 1988 C C . THR A 1 252 ? -4.190 -14.587 -13.709 1.00 96.50 252 THR A C 1
ATOM 1990 O O . THR A 1 252 ? -4.730 -15.700 -13.684 1.00 96.50 252 THR A O 1
ATOM 1993 N N . ARG A 1 253 ? -3.367 -14.228 -14.702 1.00 94.94 253 ARG A N 1
ATOM 1994 C CA . ARG A 1 253 ? -3.118 -15.029 -15.911 1.00 94.94 253 ARG A CA 1
ATOM 1995 C C . ARG A 1 253 ? -1.657 -15.442 -16.037 1.00 94.94 253 ARG A C 1
ATOM 1997 O O . ARG A 1 253 ? -0.756 -14.794 -15.518 1.00 94.94 253 ARG A O 1
ATOM 2004 N N . ASP A 1 254 ? -1.429 -16.524 -16.772 1.00 92.38 254 ASP A N 1
ATOM 2005 C CA . ASP A 1 254 ? -0.087 -16.961 -17.145 1.00 92.38 254 ASP A CA 1
ATOM 2006 C C . ASP A 1 254 ? 0.429 -16.131 -18.325 1.00 92.38 254 ASP A C 1
ATOM 2008 O O . ASP A 1 254 ? 0.278 -16.503 -19.488 1.00 92.38 254 ASP A O 1
ATOM 2012 N N . LEU A 1 255 ? 0.953 -14.944 -18.025 1.00 86.81 255 LEU A N 1
ATOM 2013 C CA . LEU A 1 255 ? 1.556 -14.073 -19.027 1.00 86.81 255 LEU A CA 1
ATOM 2014 C C . LEU A 1 255 ? 3.079 -14.194 -18.988 1.00 86.81 255 LEU A C 1
ATOM 2016 O O . LEU A 1 255 ? 3.655 -14.128 -17.891 1.00 86.81 255 LEU A O 1
ATOM 2020 N N . PRO A 1 256 ? 3.743 -14.305 -20.156 1.00 72.12 256 PRO A N 1
ATOM 2021 C CA . PRO A 1 256 ? 5.193 -14.311 -20.209 1.00 72.12 256 PRO A CA 1
ATOM 2022 C C . PRO A 1 256 ? 5.743 -13.015 -19.610 1.00 72.12 256 PRO A C 1
ATOM 2024 O O . PRO A 1 256 ? 5.182 -11.928 -19.780 1.00 72.12 256 PRO A O 1
ATOM 2027 N N . GLY A 1 257 ? 6.860 -13.140 -18.901 1.00 61.97 257 GLY A N 1
ATOM 2028 C CA . GLY A 1 257 ? 7.665 -11.990 -18.519 1.00 61.97 257 GLY A CA 1
ATOM 2029 C C . GLY A 1 257 ? 8.184 -11.234 -19.753 1.00 61.97 257 GLY A C 1
ATOM 2030 O O . GLY A 1 257 ? 8.316 -11.804 -20.836 1.00 61.97 257 GLY A O 1
ATOM 2031 N N . GLY A 1 258 ? 8.476 -9.940 -19.606 1.00 55.34 258 GLY A N 1
ATOM 2032 C CA . GLY A 1 258 ? 9.130 -9.158 -20.662 1.00 55.34 258 GLY A CA 1
ATOM 2033 C C . GLY A 1 258 ? 10.573 -9.618 -20.935 1.00 55.34 258 GLY A C 1
ATOM 2034 O O . GLY A 1 258 ? 11.171 -10.347 -20.145 1.00 55.34 258 GLY A O 1
ATOM 2035 N N . THR A 1 259 ? 11.176 -9.158 -22.036 1.00 41.50 259 THR A N 1
ATOM 2036 C CA . THR A 1 259 ? 12.553 -9.526 -22.423 1.00 41.50 259 THR A CA 1
ATOM 2037 C C . THR A 1 259 ? 13.587 -9.103 -21.372 1.00 41.50 259 THR A C 1
ATOM 2039 O O . THR A 1 259 ? 13.669 -7.925 -21.026 1.00 41.50 259 THR A O 1
ATOM 2042 N N . HIS A 1 260 ? 14.372 -10.077 -20.895 1.00 43.75 260 HIS A N 1
ATOM 2043 C CA . HIS A 1 260 ? 15.554 -10.036 -20.007 1.00 43.75 260 HIS A CA 1
ATOM 2044 C C . HIS A 1 260 ? 15.505 -9.238 -18.681 1.00 43.75 260 HIS A C 1
ATOM 2046 O O . HIS A 1 260 ? 16.318 -9.522 -17.805 1.00 43.75 260 HIS A O 1
ATOM 2052 N N . GLN A 1 261 ? 14.581 -8.294 -18.471 1.00 43.97 261 GLN A N 1
ATOM 2053 C CA . GLN A 1 261 ? 14.521 -7.445 -17.266 1.00 43.97 261 GLN A CA 1
ATOM 2054 C C . GLN A 1 261 ? 13.292 -7.704 -16.376 1.00 43.97 261 GLN A C 1
ATOM 2056 O O . GLN A 1 261 ? 13.349 -7.391 -15.193 1.00 43.97 261 GLN A O 1
ATOM 2061 N N . ASN A 1 262 ? 12.244 -8.358 -16.894 1.00 52.44 262 ASN A N 1
ATOM 2062 C CA . ASN A 1 262 ? 11.100 -8.869 -16.127 1.00 52.44 262 ASN A CA 1
ATOM 2063 C C . ASN A 1 262 ? 10.917 -10.352 -16.453 1.00 52.44 262 ASN A C 1
ATOM 2065 O O . ASN A 1 262 ? 10.037 -10.701 -17.229 1.00 52.44 262 ASN A O 1
ATOM 2069 N N . ALA A 1 263 ? 11.755 -11.229 -15.896 1.00 64.31 263 ALA A N 1
ATOM 2070 C CA . ALA A 1 263 ? 11.737 -12.661 -16.220 1.00 64.31 263 ALA A CA 1
ATOM 2071 C C . ALA A 1 263 ? 10.442 -13.395 -15.800 1.00 64.31 263 ALA A C 1
ATOM 2073 O O . ALA A 1 263 ? 10.290 -14.578 -16.090 1.00 64.31 263 ALA A O 1
ATOM 2074 N N . TYR A 1 264 ? 9.518 -12.722 -15.104 1.00 80.44 264 TYR A N 1
ATOM 2075 C CA . TYR A 1 264 ? 8.259 -13.294 -14.639 1.00 80.44 264 TYR A CA 1
ATOM 2076 C C . TYR A 1 264 ? 7.166 -12.224 -14.490 1.00 80.44 264 TYR A C 1
ATOM 2078 O O . TYR A 1 264 ? 7.433 -11.031 -14.340 1.00 80.44 264 TYR A O 1
ATOM 2086 N N . THR A 1 265 ? 5.925 -12.695 -14.472 1.00 90.38 265 THR A N 1
ATOM 2087 C CA . THR A 1 265 ? 4.760 -12.027 -13.872 1.00 90.38 265 THR A CA 1
ATOM 2088 C C . THR A 1 265 ? 4.318 -12.808 -12.628 1.00 90.38 265 THR A C 1
ATOM 2090 O O . THR A 1 265 ? 4.621 -14.002 -12.512 1.00 90.38 265 THR A O 1
ATOM 2093 N N . TYR A 1 266 ? 3.596 -12.193 -11.685 1.00 95.00 266 TYR A N 1
ATOM 2094 C CA . TYR A 1 266 ? 3.081 -12.937 -10.524 1.00 95.00 266 TYR A CA 1
ATOM 2095 C C . TYR A 1 266 ? 2.183 -14.100 -10.953 1.00 95.00 266 TYR A C 1
ATOM 2097 O O . TYR A 1 266 ? 2.297 -15.200 -10.410 1.00 95.00 266 TYR A O 1
ATOM 2105 N N . GLY A 1 267 ? 1.362 -13.887 -11.980 1.00 95.38 267 GLY A N 1
ATOM 2106 C CA . GLY A 1 267 ? 0.539 -14.931 -12.570 1.00 95.38 267 GLY A CA 1
ATOM 2107 C C . GLY A 1 267 ? 1.367 -16.097 -13.113 1.00 95.38 267 GLY A C 1
ATOM 2108 O O . GLY A 1 267 ? 1.086 -17.238 -12.751 1.00 95.38 267 GLY A O 1
ATOM 2109 N N . SER A 1 268 ? 2.461 -15.843 -13.846 1.00 93.44 268 SER A N 1
ATOM 2110 C CA . SER A 1 268 ? 3.357 -16.921 -14.311 1.00 93.44 268 SER A CA 1
ATOM 2111 C C . SER A 1 268 ? 3.980 -17.732 -13.164 1.00 93.44 268 SER A C 1
ATOM 2113 O O . SER A 1 268 ? 4.017 -18.962 -13.222 1.00 93.44 268 SER A O 1
ATOM 2115 N N . ARG A 1 269 ? 4.380 -17.078 -12.058 1.00 93.88 269 ARG A N 1
ATOM 2116 C CA . ARG A 1 269 ? 4.913 -17.759 -10.858 1.00 93.88 269 ARG A CA 1
ATOM 2117 C C . ARG A 1 269 ? 3.881 -18.681 -10.210 1.00 93.88 269 ARG A C 1
ATOM 2119 O O . ARG A 1 269 ? 4.228 -19.755 -9.725 1.00 93.88 269 ARG A O 1
ATOM 2126 N N . MET A 1 270 ? 2.611 -18.283 -10.225 1.00 96.94 270 MET A N 1
ATOM 2127 C CA . MET A 1 270 ? 1.523 -19.071 -9.647 1.00 96.94 270 MET A CA 1
ATOM 2128 C C . MET A 1 270 ? 0.987 -20.165 -10.583 1.00 96.94 270 MET A C 1
ATOM 2130 O O . MET A 1 270 ? 0.496 -21.180 -10.090 1.00 96.94 270 MET A O 1
ATOM 2134 N N . ARG A 1 271 ? 1.029 -19.962 -11.906 1.00 95.81 271 ARG A N 1
ATOM 2135 C CA . ARG A 1 271 ? 0.355 -20.820 -12.898 1.00 95.81 271 ARG A CA 1
ATOM 2136 C C . ARG A 1 271 ? 1.277 -21.844 -13.567 1.00 95.81 271 ARG A C 1
ATOM 2138 O O . ARG A 1 271 ? 0.858 -22.979 -13.757 1.00 95.81 271 ARG A O 1
ATOM 2145 N N . SER A 1 272 ? 2.503 -21.473 -13.934 1.00 94.25 272 SER A N 1
ATOM 2146 C CA . SER A 1 272 ? 3.323 -22.305 -14.834 1.00 94.25 272 SER A CA 1
ATOM 2147 C C . SER A 1 272 ? 4.767 -22.505 -14.381 1.00 94.25 272 SER A C 1
ATOM 2149 O O . SER A 1 272 ? 5.338 -23.557 -14.664 1.00 94.25 272 SER A O 1
ATOM 2151 N N . TRP A 1 273 ? 5.349 -21.567 -13.622 1.00 92.69 273 TRP A N 1
ATOM 2152 C CA . TRP A 1 273 ? 6.778 -21.565 -13.268 1.00 92.69 273 TRP A CA 1
ATOM 2153 C C . TRP A 1 273 ? 7.285 -22.876 -12.651 1.00 92.69 273 TRP A C 1
ATOM 2155 O O . TRP A 1 273 ? 8.360 -23.354 -13.000 1.00 92.69 273 TRP A O 1
ATOM 2165 N N . PHE A 1 274 ? 6.501 -23.480 -11.755 1.00 93.25 274 PHE A N 1
ATOM 2166 C CA . PHE A 1 274 ? 6.857 -24.724 -11.062 1.00 93.25 274 PHE A CA 1
ATOM 2167 C C . PHE A 1 274 ? 6.316 -25.984 -11.763 1.00 93.25 274 PHE A C 1
ATOM 2169 O O . PHE A 1 274 ? 6.161 -27.028 -11.131 1.00 93.25 274 PHE A O 1
ATOM 2176 N N . GLY A 1 275 ? 5.956 -25.885 -13.050 1.00 94.12 275 GLY A N 1
ATOM 2177 C CA . GLY A 1 275 ? 5.356 -26.980 -13.823 1.00 94.12 275 GLY A CA 1
ATOM 2178 C C . GLY A 1 275 ? 3.955 -27.381 -13.349 1.00 94.12 275 GLY A C 1
ATOM 2179 O O . GLY A 1 275 ? 3.489 -28.480 -13.638 1.00 94.12 275 GLY A O 1
ATOM 2180 N N . SER A 1 276 ? 3.292 -26.522 -12.572 1.00 93.62 276 SER A N 1
ATOM 2181 C CA . SER A 1 276 ? 2.006 -26.804 -11.940 1.00 93.62 276 SER A CA 1
ATOM 2182 C C . SER A 1 276 ? 1.221 -25.514 -11.732 1.00 93.62 276 SER A C 1
ATOM 2184 O O . SER A 1 276 ? 1.728 -24.589 -11.098 1.00 93.62 276 SER A O 1
ATOM 2186 N N . ASP A 1 277 ? -0.054 -25.516 -12.126 1.00 97.88 277 ASP A N 1
ATOM 2187 C CA . ASP A 1 277 ? -0.988 -24.443 -11.780 1.00 97.88 277 ASP A CA 1
ATOM 2188 C C . ASP A 1 277 ? -1.393 -24.559 -10.310 1.00 97.88 277 ASP A C 1
ATOM 2190 O O . ASP A 1 277 ? -2.253 -25.353 -9.917 1.00 97.88 277 ASP A O 1
ATOM 2194 N N . GLN A 1 278 ? -0.710 -23.790 -9.467 1.00 98.31 278 GLN A N 1
ATOM 2195 C CA . GLN A 1 278 ? -0.896 -23.834 -8.024 1.00 98.31 278 GLN A CA 1
ATOM 2196 C C . GLN A 1 278 ? -2.260 -23.277 -7.605 1.00 98.31 278 GLN A C 1
ATOM 2198 O O . GLN A 1 278 ? -2.813 -23.746 -6.612 1.00 98.31 278 GLN A O 1
ATOM 2203 N N . VAL A 1 279 ? -2.839 -22.330 -8.352 1.00 98.44 279 VAL A N 1
ATOM 2204 C CA . VAL A 1 279 ? -4.156 -21.766 -8.008 1.00 98.44 279 VAL A CA 1
ATOM 2205 C C . VAL A 1 279 ? -5.273 -22.724 -8.380 1.00 98.44 279 VAL A C 1
ATOM 2207 O O . VAL A 1 279 ? -6.160 -22.947 -7.561 1.00 98.44 279 VAL A O 1
ATOM 2210 N N . GLN A 1 280 ? -5.205 -23.379 -9.539 1.00 98.44 280 GLN A N 1
ATOM 2211 C CA . GLN A 1 280 ? -6.171 -24.428 -9.875 1.00 98.44 280 GLN A CA 1
ATOM 2212 C C . GLN A 1 280 ? -6.103 -25.598 -8.885 1.00 98.44 280 GLN A C 1
ATOM 2214 O O . GLN A 1 280 ? -7.131 -26.137 -8.462 1.00 98.44 280 GLN A O 1
ATOM 2219 N N . ARG A 1 281 ? -4.900 -25.954 -8.417 1.00 98.25 281 ARG A N 1
ATOM 2220 C CA . ARG A 1 281 ? -4.735 -26.937 -7.334 1.00 98.25 281 ARG A CA 1
ATOM 2221 C C . ARG A 1 281 ? -5.275 -26.438 -5.994 1.00 98.25 281 ARG A C 1
ATOM 2223 O O . ARG A 1 281 ? -5.850 -27.240 -5.258 1.00 98.25 281 ARG A O 1
ATOM 2230 N N . ALA A 1 282 ? -5.124 -25.152 -5.684 1.00 98.31 282 ALA A N 1
ATOM 2231 C CA . ALA A 1 282 ? -5.699 -24.534 -4.493 1.00 98.31 282 ALA A CA 1
ATOM 2232 C C . ALA A 1 282 ? -7.234 -24.602 -4.514 1.00 98.31 282 ALA A C 1
ATOM 2234 O O . ALA A 1 282 ? -7.831 -25.079 -3.547 1.00 98.31 282 ALA A O 1
ATOM 2235 N N . VAL A 1 283 ? -7.862 -24.240 -5.640 1.00 98.50 283 VAL A N 1
ATOM 2236 C CA . VAL A 1 283 ? -9.313 -24.369 -5.855 1.00 98.50 283 VAL A CA 1
ATOM 2237 C C . VAL A 1 283 ? -9.754 -25.825 -5.706 1.00 98.50 283 VAL A C 1
ATOM 2239 O O . VAL A 1 283 ? -10.673 -26.122 -4.944 1.00 98.50 283 VAL A O 1
ATOM 2242 N N . ALA A 1 284 ? -9.082 -26.764 -6.378 1.00 98.38 284 ALA A N 1
ATOM 2243 C CA . ALA A 1 284 ? -9.415 -28.185 -6.287 1.00 98.38 284 ALA A CA 1
ATOM 2244 C C . ALA A 1 284 ? -9.299 -28.722 -4.850 1.00 98.38 284 ALA A C 1
ATOM 2246 O O . ALA A 1 284 ? -10.131 -29.521 -4.415 1.00 98.38 284 ALA A O 1
ATOM 2247 N N . LYS A 1 285 ? -8.290 -28.269 -4.095 1.00 98.31 285 LYS A N 1
ATOM 2248 C CA . LYS A 1 285 ? -8.113 -28.642 -2.689 1.00 98.31 285 LYS A CA 1
ATOM 2249 C C . LYS A 1 285 ? -9.210 -28.056 -1.806 1.00 98.31 285 LYS A C 1
ATOM 2251 O O . LYS A 1 285 ? -9.758 -28.813 -1.018 1.00 98.31 285 LYS A O 1
ATOM 2256 N N . LEU A 1 286 ? -9.559 -26.776 -1.942 1.00 97.88 286 LEU A N 1
ATOM 2257 C CA . LEU A 1 286 ? -10.648 -26.164 -1.167 1.00 97.88 286 LEU A CA 1
ATOM 2258 C C . LEU A 1 286 ? -12.013 -26.767 -1.502 1.00 97.88 286 LEU A C 1
ATOM 2260 O O . LEU A 1 286 ? -12.821 -26.959 -0.602 1.00 97.88 286 LEU A O 1
ATOM 2264 N N . ALA A 1 287 ? -12.260 -27.130 -2.762 1.00 97.50 287 ALA A N 1
ATOM 2265 C CA . ALA A 1 287 ? -13.491 -27.815 -3.148 1.00 97.50 287 ALA A CA 1
ATOM 2266 C C . ALA A 1 287 ? -13.612 -29.206 -2.495 1.00 97.50 287 ALA A C 1
ATOM 2268 O O . ALA A 1 287 ? -14.703 -29.621 -2.117 1.00 97.50 287 ALA A O 1
ATOM 2269 N N . ARG A 1 288 ? -12.491 -29.924 -2.343 1.00 97.62 288 ARG A N 1
ATOM 2270 C CA . ARG A 1 288 ? -12.448 -31.235 -1.674 1.00 97.62 288 ARG A CA 1
ATOM 2271 C C . ARG A 1 288 ? -12.434 -31.124 -0.145 1.00 97.62 288 ARG A C 1
ATOM 2273 O O . ARG A 1 288 ? -13.025 -31.952 0.537 1.00 97.62 288 ARG A O 1
ATOM 2280 N N . GLU A 1 289 ? -11.728 -30.134 0.390 1.00 97.06 289 GLU A N 1
ATOM 2281 C CA . GLU A 1 289 ? -11.473 -29.921 1.818 1.00 97.06 289 GLU A CA 1
ATOM 2282 C C . GLU A 1 289 ? -11.716 -28.439 2.190 1.00 97.06 289 GLU A C 1
ATOM 2284 O O . GLU A 1 289 ? -10.752 -27.690 2.386 1.00 97.06 289 GLU A O 1
ATOM 2289 N N . PRO A 1 290 ? -12.977 -27.985 2.331 1.00 94.62 290 PRO A N 1
ATOM 2290 C CA . PRO A 1 290 ? -13.283 -26.566 2.562 1.00 94.62 290 PRO A CA 1
ATOM 2291 C C . PRO A 1 290 ? -12.630 -25.984 3.822 1.00 94.62 290 PRO A C 1
ATOM 2293 O O . PRO A 1 290 ? -12.199 -24.837 3.842 1.00 94.62 290 PRO A O 1
ATOM 2296 N N . ILE A 1 291 ? -12.470 -26.801 4.866 1.00 94.31 291 ILE A N 1
ATOM 2297 C CA . ILE A 1 291 ? -11.833 -26.404 6.128 1.00 94.31 291 ILE A CA 1
ATOM 2298 C C . ILE A 1 291 ? -10.312 -26.610 6.131 1.00 94.31 291 ILE A C 1
ATOM 2300 O O . ILE A 1 291 ? -9.700 -26.640 7.206 1.00 94.31 291 ILE A O 1
ATOM 2304 N N . SER A 1 292 ? -9.670 -26.764 4.972 1.00 95.25 292 SER A N 1
ATOM 2305 C CA . SER A 1 292 ? -8.222 -26.954 4.912 1.00 95.25 292 SER A CA 1
ATOM 2306 C C . SER A 1 292 ? -7.469 -25.692 5.338 1.00 95.25 292 SER A C 1
ATOM 2308 O O . SER A 1 292 ? -7.835 -24.571 4.989 1.00 95.25 292 SER A O 1
ATOM 2310 N N . ARG A 1 293 ? -6.404 -25.868 6.126 1.00 94.94 293 ARG A N 1
ATOM 2311 C CA . ARG A 1 293 ? -5.465 -24.793 6.504 1.00 94.94 293 ARG A CA 1
ATOM 2312 C C . ARG A 1 293 ? -4.213 -24.778 5.619 1.00 94.94 293 ARG A C 1
ATOM 2314 O O . ARG A 1 293 ? -3.386 -23.888 5.749 1.00 94.94 293 ARG A O 1
ATOM 2321 N N . ALA A 1 294 ? -4.089 -25.749 4.712 1.00 96.19 294 ALA A N 1
ATOM 2322 C CA . ALA A 1 294 ? -2.900 -25.999 3.899 1.00 96.19 294 ALA A CA 1
ATOM 2323 C C . ALA A 1 294 ? -3.122 -25.642 2.417 1.00 96.19 294 ALA A C 1
ATOM 2325 O O . ALA A 1 294 ? -2.742 -26.406 1.528 1.00 96.19 294 ALA A O 1
ATOM 2326 N N . VAL A 1 295 ? -3.798 -24.522 2.144 1.00 98.19 295 VAL A N 1
ATOM 2327 C CA . VAL A 1 295 ? -4.060 -24.040 0.779 1.00 98.19 295 VAL A CA 1
ATOM 2328 C C . VAL A 1 295 ? -3.157 -22.848 0.499 1.00 98.19 295 VAL A C 1
ATOM 2330 O O . VAL A 1 295 ? -3.544 -21.692 0.648 1.00 98.19 295 VAL A O 1
ATOM 2333 N N . VAL A 1 296 ? -1.912 -23.175 0.167 1.00 98.12 296 VAL A N 1
ATOM 2334 C CA . VAL A 1 296 ? -0.808 -22.230 0.001 1.00 98.12 296 VAL A CA 1
ATOM 2335 C C . VAL A 1 296 ? -0.315 -22.270 -1.440 1.00 98.12 296 VAL A C 1
ATOM 2337 O O . VAL A 1 296 ? -0.134 -23.347 -2.007 1.00 98.12 296 VAL A O 1
ATOM 2340 N N . VAL A 1 297 ? -0.052 -21.093 -1.994 1.00 98.44 297 VAL A N 1
ATOM 2341 C CA . VAL A 1 297 ? 0.631 -20.882 -3.268 1.00 98.44 297 VAL A CA 1
ATOM 2342 C C . VAL A 1 297 ? 1.952 -20.174 -2.983 1.00 98.44 297 VAL A C 1
ATOM 2344 O O . VAL A 1 297 ? 1.971 -19.081 -2.410 1.00 98.44 297 VAL A O 1
ATOM 2347 N N . GLY A 1 298 ? 3.058 -20.816 -3.357 1.00 97.56 298 GLY A N 1
ATOM 2348 C CA . GLY A 1 298 ? 4.407 -20.277 -3.201 1.00 97.56 298 GLY A CA 1
ATOM 2349 C C . GLY A 1 298 ? 4.909 -19.688 -4.513 1.00 97.56 298 GLY A C 1
ATOM 2350 O O . GLY A 1 298 ? 4.789 -20.315 -5.561 1.00 97.56 298 GLY A O 1
ATOM 2351 N N . LEU A 1 299 ? 5.463 -18.479 -4.468 1.00 96.25 299 LEU A N 1
ATOM 2352 C CA . LEU A 1 299 ? 6.024 -17.814 -5.649 1.00 96.25 299 LEU A CA 1
ATOM 2353 C C . LEU A 1 299 ? 7.558 -17.789 -5.626 1.00 96.25 299 LEU A C 1
ATOM 2355 O O . LEU A 1 299 ? 8.174 -17.672 -6.684 1.00 96.25 299 LEU A O 1
ATOM 2359 N N . TRP A 1 300 ? 8.159 -17.908 -4.439 1.00 95.00 300 TRP A N 1
ATOM 2360 C CA . TRP A 1 300 ? 9.608 -17.924 -4.260 1.00 95.00 300 TRP A CA 1
ATOM 2361 C C . TRP A 1 300 ? 10.212 -19.263 -4.693 1.00 95.00 300 TRP A C 1
ATOM 2363 O O . TRP A 1 300 ? 9.874 -20.315 -4.149 1.00 95.00 300 TRP A O 1
ATOM 2373 N N . ASP A 1 301 ? 11.133 -19.214 -5.648 1.00 92.75 301 ASP A N 1
ATOM 2374 C CA . ASP A 1 301 ? 11.936 -20.342 -6.099 1.00 92.75 301 ASP A CA 1
ATOM 2375 C C . ASP A 1 301 ? 13.281 -20.332 -5.369 1.00 92.75 301 ASP A C 1
ATOM 2377 O O . ASP A 1 301 ? 14.223 -19.637 -5.754 1.00 92.75 301 ASP A O 1
ATOM 2381 N N . ALA A 1 302 ? 13.380 -21.136 -4.310 1.00 91.75 302 ALA A N 1
ATOM 2382 C CA . ALA A 1 302 ? 14.579 -21.222 -3.479 1.00 91.75 302 ALA A CA 1
ATOM 2383 C C . ALA A 1 302 ? 15.838 -21.673 -4.243 1.00 91.75 302 ALA A C 1
ATOM 2385 O O . ALA A 1 302 ? 16.940 -21.471 -3.743 1.00 91.75 302 ALA A O 1
ATOM 2386 N N . THR A 1 303 ? 15.691 -22.262 -5.435 1.00 89.75 303 THR A N 1
ATOM 2387 C CA . THR A 1 303 ? 16.824 -22.712 -6.258 1.00 89.75 303 THR A CA 1
ATOM 2388 C C . THR A 1 303 ? 17.385 -21.621 -7.167 1.00 89.75 303 THR A C 1
ATOM 2390 O O . THR A 1 303 ? 18.467 -21.798 -7.715 1.00 89.75 303 THR A O 1
ATOM 2393 N N . LYS A 1 304 ? 16.663 -20.506 -7.352 1.00 87.06 304 LYS A N 1
ATOM 2394 C CA . LYS A 1 304 ? 17.034 -19.440 -8.300 1.00 87.06 304 LYS A CA 1
ATOM 2395 C C . LYS A 1 304 ? 17.034 -18.054 -7.671 1.00 87.06 304 LYS A C 1
ATOM 2397 O O . LYS A 1 304 ? 17.955 -17.275 -7.888 1.00 87.06 304 LYS A O 1
ATOM 2402 N N . ASP A 1 305 ? 16.012 -17.739 -6.882 1.00 90.00 305 ASP A N 1
ATOM 2403 C CA . ASP A 1 305 ? 15.681 -16.365 -6.488 1.00 90.00 305 ASP A CA 1
ATOM 2404 C C . ASP A 1 305 ? 16.636 -15.755 -5.443 1.00 90.00 305 ASP A C 1
ATOM 2406 O O . ASP A 1 305 ? 16.554 -14.556 -5.176 1.00 90.00 305 ASP A O 1
ATOM 2410 N N . LEU A 1 306 ? 17.551 -16.547 -4.870 1.00 86.12 306 LEU A N 1
ATOM 2411 C CA . LEU A 1 306 ? 18.656 -16.043 -4.043 1.00 86.12 306 LEU A CA 1
ATOM 2412 C C . LEU A 1 306 ? 19.864 -15.579 -4.869 1.00 86.12 306 LEU A C 1
ATOM 2414 O O . LEU A 1 306 ? 20.657 -14.778 -4.383 1.00 86.12 306 LEU A O 1
ATOM 2418 N N . GLU A 1 307 ? 20.008 -16.075 -6.098 1.00 79.62 307 GLU A N 1
ATOM 2419 C CA . GLU A 1 307 ? 21.183 -15.835 -6.943 1.00 79.62 307 GLU A CA 1
ATOM 2420 C C . GLU A 1 307 ? 20.912 -14.799 -8.040 1.00 79.62 307 GLU A C 1
ATOM 2422 O O . GLU A 1 307 ? 21.825 -14.094 -8.473 1.00 79.62 307 GLU A O 1
ATOM 2427 N N . ILE A 1 308 ? 19.658 -14.677 -8.488 1.00 72.44 308 ILE A N 1
ATOM 2428 C CA . ILE A 1 308 ? 19.270 -13.727 -9.535 1.00 72.44 308 ILE A CA 1
ATOM 2429 C C . ILE A 1 308 ? 18.747 -12.407 -8.959 1.00 72.44 308 ILE A C 1
ATOM 2431 O O . ILE A 1 308 ? 18.003 -12.364 -7.983 1.00 72.44 308 ILE A O 1
ATOM 2435 N N . GLY A 1 309 ? 19.093 -11.297 -9.614 1.00 66.00 309 GLY A N 1
ATOM 2436 C CA . GLY A 1 309 ? 18.441 -10.014 -9.359 1.00 66.00 309 GLY A CA 1
ATOM 2437 C C . GLY A 1 309 ? 17.015 -9.997 -9.919 1.00 66.00 309 GLY A C 1
ATOM 2438 O O . GLY A 1 309 ? 16.760 -10.536 -10.993 1.00 66.00 309 GLY A O 1
ATOM 2439 N N . GLY A 1 310 ? 16.094 -9.320 -9.228 1.00 69.94 310 GLY A N 1
ATOM 2440 C CA . GLY A 1 310 ? 14.709 -9.176 -9.690 1.00 69.94 310 GLY A CA 1
ATOM 2441 C C . GLY A 1 310 ? 13.791 -10.344 -9.323 1.00 69.94 310 GLY A C 1
ATOM 2442 O O . GLY A 1 310 ? 12.907 -10.676 -10.094 1.00 69.94 310 GLY A O 1
ATOM 2443 N N . SER A 1 311 ? 13.979 -10.966 -8.163 1.00 86.19 311 SER A N 1
ATOM 2444 C CA . SER A 1 311 ? 13.112 -12.020 -7.610 1.00 86.19 311 SER A CA 1
ATOM 2445 C C . SER A 1 311 ? 11.694 -11.519 -7.270 1.00 86.19 311 SER A C 1
ATOM 2447 O O . SER A 1 311 ? 11.519 -10.318 -7.031 1.00 86.19 311 SER A O 1
ATOM 2449 N N . PRO A 1 312 ? 10.673 -12.395 -7.165 1.00 90.56 312 PRO A N 1
ATOM 2450 C CA . PRO A 1 312 ? 9.301 -11.997 -6.851 1.00 90.56 312 PRO A CA 1
ATOM 2451 C C . PRO A 1 312 ? 9.192 -11.237 -5.533 1.00 90.56 312 PRO A C 1
ATOM 2453 O O . PRO A 1 312 ? 9.766 -11.646 -4.522 1.00 90.56 312 PRO A O 1
ATOM 2456 N N . CYS A 1 313 ? 8.475 -10.111 -5.543 1.00 94.44 313 CYS A N 1
ATOM 2457 C CA . CYS A 1 313 ? 8.147 -9.376 -4.322 1.00 94.44 313 CYS A CA 1
ATOM 2458 C C . CYS A 1 313 ? 7.015 -10.068 -3.550 1.00 94.44 313 CYS A C 1
ATOM 2460 O O . CYS A 1 313 ? 7.161 -10.290 -2.353 1.00 94.44 313 CYS A O 1
ATOM 2462 N N . LEU A 1 314 ? 5.937 -10.482 -4.228 1.00 97.31 314 LEU A N 1
ATOM 2463 C CA . LEU A 1 314 ? 4.926 -11.394 -3.677 1.00 97.31 314 LEU A CA 1
ATOM 2464 C C . LEU A 1 314 ? 5.523 -12.798 -3.536 1.00 97.31 314 LEU A C 1
ATOM 2466 O O . LEU A 1 314 ? 6.002 -13.364 -4.514 1.00 97.31 314 LEU A O 1
ATOM 2470 N N . ASN A 1 315 ? 5.509 -13.384 -2.344 1.00 97.06 315 ASN A N 1
ATOM 2471 C CA . ASN A 1 315 ? 6.133 -14.693 -2.099 1.00 97.06 315 ASN A CA 1
ATOM 2472 C C . ASN A 1 315 ? 5.134 -15.779 -1.731 1.00 97.06 315 ASN A C 1
ATOM 2474 O O . ASN A 1 315 ? 5.371 -16.953 -2.019 1.00 97.06 315 ASN A O 1
ATOM 2478 N N . HIS A 1 316 ? 4.028 -15.388 -1.110 1.00 98.25 316 HIS A N 1
ATOM 2479 C CA . HIS A 1 316 ? 3.088 -16.312 -0.506 1.00 98.25 316 HIS A CA 1
ATOM 2480 C C . HIS A 1 316 ? 1.664 -15.813 -0.702 1.00 98.25 316 HIS A C 1
ATOM 2482 O O . HIS A 1 316 ? 1.385 -14.641 -0.447 1.00 98.25 316 HIS A O 1
ATOM 2488 N N . VAL A 1 317 ? 0.773 -16.716 -1.107 1.00 98.75 317 VAL A N 1
ATOM 2489 C CA . VAL A 1 317 ? -0.677 -16.513 -1.085 1.00 98.75 317 VAL A CA 1
ATOM 2490 C C . VAL A 1 317 ? -1.312 -17.684 -0.343 1.00 98.75 317 VAL A C 1
ATOM 2492 O O . VAL A 1 317 ? -1.069 -18.843 -0.678 1.00 98.75 317 VAL A O 1
ATOM 2495 N N . TRP A 1 318 ? -2.125 -17.386 0.661 1.00 98.75 318 TRP A N 1
ATOM 2496 C CA . TRP A 1 318 ? -2.866 -18.361 1.451 1.00 98.75 318 TRP A CA 1
ATOM 2497 C C . TRP A 1 318 ? -4.357 -18.100 1.326 1.00 98.75 318 TRP A C 1
ATOM 2499 O O . TRP A 1 318 ? -4.809 -16.973 1.523 1.00 98.75 318 TRP A O 1
ATOM 2509 N N . PHE A 1 319 ? -5.112 -19.147 1.011 1.00 98.69 319 PHE A N 1
ATOM 2510 C CA . PHE A 1 319 ? -6.564 -19.092 0.921 1.00 98.69 319 PHE A CA 1
ATOM 2511 C C . PHE A 1 319 ? -7.199 -19.832 2.089 1.00 98.69 319 PHE A C 1
ATOM 2513 O O . PHE A 1 319 ? -6.752 -20.917 2.479 1.00 98.69 319 PHE A O 1
ATOM 2520 N N . ARG A 1 320 ? -8.303 -19.286 2.595 1.00 97.94 320 ARG A N 1
ATOM 2521 C CA . ARG A 1 320 ? -9.085 -19.923 3.648 1.00 97.94 320 ARG A CA 1
ATOM 2522 C C . ARG A 1 320 ? -10.573 -19.665 3.445 1.00 97.94 320 ARG A C 1
ATOM 2524 O O . ARG A 1 320 ? -10.986 -18.530 3.261 1.00 97.94 320 ARG A O 1
ATOM 2531 N N . LEU A 1 321 ? -11.385 -20.721 3.514 1.00 97.19 321 LEU A N 1
ATOM 2532 C CA . LEU A 1 321 ? -12.824 -20.564 3.715 1.00 97.19 321 LEU A CA 1
ATOM 2533 C C . LEU A 1 321 ? -13.110 -20.471 5.216 1.00 97.19 321 LEU A C 1
ATOM 2535 O O . LEU A 1 321 ? -12.729 -21.356 5.992 1.00 97.19 321 LEU A O 1
ATOM 2539 N N . ASP A 1 322 ? -13.758 -19.384 5.609 1.00 93.00 322 ASP A N 1
ATOM 2540 C CA . ASP A 1 322 ? -14.268 -19.143 6.951 1.00 93.00 322 ASP A CA 1
ATOM 2541 C C . ASP A 1 322 ? -15.781 -18.921 6.877 1.00 93.00 322 ASP A C 1
ATOM 2543 O O . ASP A 1 322 ? -16.256 -17.917 6.346 1.00 93.00 322 ASP A O 1
ATOM 2547 N N . GLY A 1 323 ? -16.548 -19.924 7.309 1.00 92.62 323 GLY A N 1
ATOM 2548 C CA . GLY A 1 323 ? -17.979 -19.988 7.025 1.00 92.62 323 GLY A CA 1
ATOM 2549 C C . GLY A 1 323 ? -18.251 -19.942 5.517 1.00 92.62 323 GLY A C 1
ATOM 2550 O O . GLY A 1 323 ? -17.793 -20.805 4.767 1.00 92.62 323 GLY A O 1
ATOM 2551 N N . ASP A 1 324 ? -18.988 -18.925 5.075 1.00 95.44 324 ASP A N 1
ATOM 2552 C CA . ASP A 1 324 ? -19.295 -18.674 3.667 1.00 95.44 324 ASP A CA 1
ATOM 2553 C C . ASP A 1 324 ? -18.356 -17.650 3.008 1.00 95.44 324 ASP A C 1
ATOM 2555 O O . ASP A 1 324 ? -18.608 -17.240 1.877 1.00 95.44 324 ASP A O 1
ATOM 2559 N N . ARG A 1 325 ? -17.270 -17.239 3.675 1.00 97.56 325 ARG A N 1
ATOM 2560 C CA . ARG A 1 325 ? -16.341 -16.212 3.188 1.00 97.56 325 ARG A CA 1
ATOM 2561 C C . ARG A 1 325 ? -15.009 -16.813 2.766 1.00 97.56 325 ARG A C 1
ATOM 2563 O O . ARG A 1 325 ? -14.367 -17.519 3.537 1.00 97.56 325 ARG A O 1
ATOM 2570 N N . LEU A 1 326 ? -14.550 -16.485 1.559 1.00 98.50 326 LEU A N 1
ATOM 2571 C CA . LEU A 1 326 ? -13.179 -16.774 1.136 1.00 98.50 326 LEU A CA 1
ATOM 2572 C C . LEU A 1 326 ? -12.261 -15.628 1.563 1.00 98.50 326 LEU A C 1
ATOM 2574 O O . LEU A 1 326 ? -12.320 -14.555 0.965 1.00 98.50 326 LEU A O 1
ATOM 2578 N N . THR A 1 327 ? -11.398 -15.850 2.549 1.00 98.56 327 THR A N 1
ATOM 2579 C CA . THR A 1 327 ? -10.320 -14.924 2.917 1.00 98.56 327 THR A CA 1
ATOM 2580 C C . THR A 1 327 ? -9.037 -15.257 2.157 1.00 98.56 327 THR A C 1
ATOM 2582 O O . THR A 1 327 ? -8.803 -16.406 1.755 1.00 98.56 327 THR A O 1
ATOM 2585 N N . MET A 1 328 ? -8.208 -14.237 1.931 1.00 98.81 328 MET A N 1
ATOM 2586 C CA . MET A 1 328 ? -6.915 -14.388 1.268 1.00 98.81 328 MET A CA 1
ATOM 2587 C C . MET A 1 328 ? -5.844 -13.576 1.992 1.00 98.81 328 MET A C 1
ATOM 2589 O O . MET A 1 328 ? -6.023 -12.382 2.221 1.00 98.81 328 MET A O 1
ATOM 2593 N N . THR A 1 329 ? -4.722 -14.215 2.324 1.00 98.81 329 THR A N 1
ATOM 2594 C CA . THR A 1 329 ? -3.538 -13.552 2.884 1.00 98.81 329 THR A CA 1
ATOM 2595 C C . THR A 1 329 ? -2.387 -13.606 1.891 1.00 98.81 329 THR A C 1
ATOM 2597 O O . THR A 1 329 ? -2.037 -14.675 1.395 1.00 98.81 329 THR A O 1
ATOM 2600 N N . CYS A 1 330 ? -1.765 -12.462 1.630 1.00 98.81 330 CYS A N 1
ATOM 2601 C CA . CYS A 1 330 ? -0.629 -12.318 0.731 1.00 98.81 330 CYS A CA 1
ATOM 2602 C C . CYS A 1 330 ? 0.575 -11.761 1.487 1.00 98.81 330 CYS A C 1
ATOM 2604 O O . CYS A 1 330 ? 0.415 -10.861 2.308 1.00 98.81 330 CYS A O 1
ATOM 2606 N N . ILE A 1 331 ? 1.776 -12.265 1.202 1.00 98.75 331 ILE A N 1
ATOM 2607 C CA . ILE A 1 331 ? 3.013 -11.784 1.833 1.00 98.75 331 ILE A CA 1
ATOM 2608 C C . ILE A 1 331 ? 3.956 -11.246 0.765 1.00 98.75 331 ILE A C 1
ATOM 2610 O O . ILE A 1 331 ? 4.364 -11.983 -0.139 1.00 98.75 331 ILE A O 1
ATOM 2614 N N . PHE A 1 332 ? 4.320 -9.974 0.907 1.00 98.44 332 PHE A N 1
ATOM 2615 C CA . PHE A 1 332 ? 5.326 -9.298 0.102 1.00 98.44 332 PHE A CA 1
ATOM 2616 C C . PHE A 1 332 ? 6.604 -9.110 0.915 1.00 98.44 332 PHE A C 1
ATOM 2618 O O . PHE A 1 332 ? 6.568 -8.475 1.967 1.00 98.44 332 PHE A O 1
ATOM 2625 N N . ARG A 1 333 ? 7.748 -9.592 0.415 1.00 95.69 333 ARG A N 1
ATOM 2626 C CA . ARG A 1 333 ? 9.054 -9.355 1.066 1.00 95.69 333 ARG A CA 1
ATOM 2627 C C . ARG A 1 333 ? 9.525 -7.904 0.967 1.00 95.69 333 ARG A C 1
ATOM 2629 O O . ARG A 1 333 ? 10.306 -7.457 1.792 1.00 95.69 333 ARG A O 1
ATOM 2636 N N . SER A 1 334 ? 9.077 -7.193 -0.064 1.00 93.19 334 SER A N 1
ATOM 2637 C CA . SER A 1 334 ? 9.398 -5.799 -0.366 1.00 93.19 334 SER A CA 1
ATOM 2638 C C . SER A 1 334 ? 8.241 -5.222 -1.166 1.00 93.19 334 SER A C 1
ATOM 2640 O O . SER A 1 334 ? 7.777 -5.862 -2.110 1.00 93.19 334 SER A O 1
ATOM 2642 N N . HIS A 1 335 ? 7.727 -4.070 -0.756 1.00 95.88 335 HIS A N 1
ATOM 2643 C CA . HIS A 1 335 ? 6.517 -3.501 -1.323 1.00 95.88 335 HIS A CA 1
ATOM 2644 C C . HIS A 1 335 ? 6.663 -1.988 -1.444 1.00 95.88 335 HIS A C 1
ATOM 2646 O O . HIS A 1 335 ? 6.663 -1.290 -0.431 1.00 95.88 335 HIS A O 1
ATOM 2652 N N . ASP A 1 336 ? 6.792 -1.505 -2.682 1.00 94.62 336 ASP A N 1
ATOM 2653 C CA . ASP A 1 336 ? 6.628 -0.085 -2.981 1.00 94.62 336 ASP A CA 1
ATOM 2654 C C . ASP A 1 336 ? 5.179 0.281 -2.677 1.00 94.62 336 ASP A C 1
ATOM 2656 O O . ASP A 1 336 ? 4.248 -0.140 -3.372 1.00 94.62 336 ASP A O 1
ATOM 2660 N N . MET A 1 337 ? 5.002 1.013 -1.584 1.00 97.19 337 MET A N 1
ATOM 2661 C CA . MET A 1 337 ? 3.689 1.355 -1.073 1.00 97.19 337 MET A CA 1
ATOM 2662 C C . MET A 1 337 ? 3.071 2.516 -1.829 1.00 97.19 337 MET A C 1
ATOM 2664 O O . MET A 1 337 ? 1.876 2.721 -1.671 1.00 97.19 337 MET A O 1
ATOM 2668 N N . PHE A 1 338 ? 3.825 3.259 -2.642 1.00 94.06 338 PHE A N 1
ATOM 2669 C CA . PHE A 1 338 ? 3.272 4.358 -3.412 1.00 94.06 338 PHE A CA 1
ATOM 2670 C C . PHE A 1 338 ? 2.692 3.856 -4.736 1.00 94.06 338 PHE A C 1
ATOM 2672 O O . PHE A 1 338 ? 1.473 3.842 -4.887 1.00 94.06 338 PHE A O 1
ATOM 2679 N N . GLU A 1 339 ? 3.531 3.395 -5.670 1.00 87.88 339 GLU A N 1
ATOM 2680 C CA . GLU A 1 339 ? 3.076 3.021 -7.019 1.00 87.88 339 GLU A CA 1
ATOM 2681 C C . GLU A 1 339 ? 2.677 1.546 -7.122 1.00 87.88 339 GLU A C 1
ATOM 2683 O O . GLU A 1 339 ? 1.678 1.221 -7.762 1.00 87.88 339 GLU A O 1
ATOM 2688 N N . GLY A 1 340 ? 3.438 0.650 -6.487 1.00 91.31 340 GLY A N 1
ATOM 2689 C CA . GLY A 1 340 ? 3.239 -0.796 -6.616 1.00 91.31 340 GLY A CA 1
ATOM 2690 C C . GLY A 1 340 ? 2.023 -1.339 -5.859 1.00 91.31 340 GLY A C 1
ATOM 2691 O O . GLY A 1 340 ? 1.274 -2.162 -6.389 1.00 91.31 340 GLY A O 1
ATOM 2692 N N . TYR A 1 341 ? 1.812 -0.897 -4.617 1.00 98.12 341 TYR A N 1
ATOM 2693 C CA . TYR A 1 341 ? 0.767 -1.437 -3.743 1.00 98.12 341 TYR A CA 1
ATOM 2694 C C . TYR A 1 341 ? -0.649 -1.350 -4.327 1.00 98.12 341 TYR A C 1
ATOM 2696 O O . TYR A 1 341 ? -1.333 -2.378 -4.298 1.00 98.12 341 TYR A O 1
ATOM 2704 N N . PRO A 1 342 ? -1.119 -0.203 -4.863 1.00 97.56 342 PRO A N 1
ATOM 2705 C CA . PRO A 1 342 ? -2.483 -0.104 -5.378 1.00 97.56 342 PRO A CA 1
ATOM 2706 C C . PRO A 1 342 ? -2.775 -1.144 -6.466 1.00 97.56 342 PRO A C 1
ATOM 2708 O O . PRO A 1 342 ? -3.735 -1.907 -6.353 1.00 97.56 342 PRO A O 1
ATOM 2711 N N . GLU A 1 343 ? -1.907 -1.245 -7.475 1.00 96.12 343 GLU A N 1
ATOM 2712 C CA . GLU A 1 343 ? -2.045 -2.203 -8.579 1.00 96.12 343 GLU A CA 1
ATOM 2713 C C . GLU A 1 343 ? -2.013 -3.656 -8.087 1.00 96.12 343 GLU A C 1
ATOM 2715 O O . GLU A 1 343 ? -2.856 -4.474 -8.477 1.00 96.12 343 GLU A O 1
ATOM 2720 N N . ASN A 1 344 ? -1.076 -3.965 -7.183 1.00 98.25 344 ASN A N 1
ATOM 2721 C CA . ASN A 1 344 ? -0.950 -5.285 -6.576 1.00 98.25 344 ASN A CA 1
ATOM 2722 C C . ASN A 1 344 ? -2.225 -5.671 -5.821 1.00 98.25 344 ASN A C 1
ATOM 2724 O O . ASN A 1 344 ? -2.743 -6.772 -6.006 1.00 98.25 344 ASN A O 1
ATOM 2728 N N . ALA A 1 345 ? -2.745 -4.772 -4.983 1.00 98.69 345 ALA A N 1
ATOM 2729 C CA . ALA A 1 345 ? -3.933 -5.013 -4.177 1.00 98.69 345 ALA A CA 1
ATOM 2730 C C . ALA A 1 345 ? -5.181 -5.221 -5.050 1.00 98.69 345 ALA A C 1
ATOM 2732 O O . ALA A 1 345 ? -5.945 -6.153 -4.790 1.00 98.69 345 ALA A O 1
ATOM 2733 N N . PHE A 1 346 ? -5.358 -4.433 -6.119 1.00 98.69 346 PHE A N 1
ATOM 2734 C CA . PHE A 1 346 ? -6.472 -4.622 -7.056 1.00 98.69 346 PHE A CA 1
ATOM 2735 C C . PHE A 1 346 ? -6.380 -5.966 -7.781 1.00 98.69 346 PHE A C 1
ATOM 2737 O O . PHE A 1 346 ? -7.353 -6.721 -7.807 1.00 98.69 346 PHE A O 1
ATOM 2744 N N . GLY A 1 347 ? -5.208 -6.318 -8.319 1.00 98.44 347 GLY A N 1
ATOM 2745 C CA . GLY A 1 347 ? -5.034 -7.606 -8.992 1.00 98.44 347 GLY A CA 1
ATOM 2746 C C . GLY A 1 347 ? -5.205 -8.802 -8.050 1.00 98.44 347 GLY A C 1
ATOM 2747 O O . GLY A 1 347 ? -5.776 -9.818 -8.446 1.00 98.44 347 GLY A O 1
ATOM 2748 N N . LEU A 1 348 ? -4.790 -8.680 -6.786 1.00 98.81 348 LEU A N 1
ATOM 2749 C CA . LEU A 1 348 ? -5.024 -9.694 -5.756 1.00 98.81 348 LEU A CA 1
ATOM 2750 C C . LEU A 1 348 ? -6.507 -9.805 -5.379 1.00 98.81 348 LEU A C 1
ATOM 2752 O O . LEU A 1 348 ? -7.012 -10.920 -5.256 1.00 98.81 348 LEU A O 1
ATOM 2756 N N . ARG A 1 349 ? -7.239 -8.691 -5.265 1.00 98.81 349 ARG A N 1
ATOM 2757 C CA . ARG A 1 349 ? -8.693 -8.736 -5.048 1.00 98.81 349 ARG A CA 1
ATOM 2758 C C . ARG A 1 349 ? -9.406 -9.447 -6.202 1.00 98.81 349 ARG A C 1
ATOM 2760 O O . ARG A 1 349 ? -10.283 -10.271 -5.952 1.00 98.81 349 ARG A O 1
ATOM 2767 N N . MET A 1 350 ? -8.984 -9.209 -7.444 1.00 98.75 350 MET A N 1
ATOM 2768 C CA . MET A 1 350 ? -9.523 -9.927 -8.604 1.00 98.75 350 MET A CA 1
ATOM 2769 C C . MET A 1 350 ? -9.157 -11.415 -8.601 1.00 98.75 350 MET A C 1
ATOM 2771 O O . MET A 1 350 ? -10.010 -12.246 -8.900 1.00 98.75 350 MET A O 1
ATOM 2775 N N . LEU A 1 351 ? -7.933 -11.782 -8.202 1.00 98.81 351 LEU A N 1
ATOM 2776 C CA . LEU A 1 351 ? -7.549 -13.187 -8.016 1.00 98.81 351 LEU A CA 1
ATOM 2777 C C . LEU A 1 351 ? -8.435 -13.884 -6.972 1.00 98.81 351 LEU A C 1
ATOM 2779 O O . LEU A 1 351 ? -8.865 -15.017 -7.185 1.00 98.81 351 LEU A O 1
ATOM 2783 N N . GLN A 1 352 ? -8.711 -13.214 -5.851 1.00 98.81 352 GLN A N 1
ATOM 2784 C CA . GLN A 1 352 ? -9.600 -13.727 -4.812 1.00 98.81 352 GLN A CA 1
ATOM 2785 C C . GLN A 1 352 ? -11.016 -13.954 -5.349 1.00 98.81 352 GLN A C 1
ATOM 2787 O O . GLN A 1 352 ? -11.609 -14.988 -5.048 1.00 98.81 352 GLN A O 1
ATOM 2792 N N . GLU A 1 353 ? -11.540 -13.029 -6.159 1.00 98.75 353 GLU A N 1
ATOM 2793 C CA . GLU A 1 353 ? -12.853 -13.181 -6.791 1.00 98.75 353 GLU A CA 1
ATOM 2794 C C . GLU A 1 353 ? -12.891 -14.341 -7.787 1.00 98.75 353 GLU A C 1
ATOM 2796 O O . GLU A 1 353 ? -13.831 -15.130 -7.742 1.00 98.75 353 GLU A O 1
ATOM 2801 N N . GLU A 1 354 ? -11.864 -14.519 -8.623 1.00 98.56 354 GLU A N 1
ATOM 2802 C CA . GLU A 1 354 ? -11.793 -15.666 -9.540 1.00 98.56 354 GLU A CA 1
ATOM 2803 C C . GLU A 1 354 ? -11.844 -16.999 -8.779 1.00 98.56 354 GLU A C 1
ATOM 2805 O O . GLU A 1 354 ? -12.628 -17.889 -9.118 1.00 98.56 354 GLU A O 1
ATOM 2810 N N . VAL A 1 355 ? -11.065 -17.117 -7.698 1.00 98.69 355 VAL A N 1
ATOM 2811 C CA . VAL A 1 355 ? -11.049 -18.314 -6.842 1.00 98.69 355 VAL A CA 1
ATOM 2812 C C . VAL A 1 355 ? -12.392 -18.504 -6.132 1.00 98.69 355 VAL A C 1
ATOM 2814 O O . VAL A 1 355 ? -12.911 -19.622 -6.093 1.00 98.69 355 VAL A O 1
ATOM 2817 N N . ARG A 1 356 ? -12.989 -17.434 -5.588 1.00 98.50 356 ARG A N 1
ATOM 2818 C CA . ARG A 1 356 ? -14.297 -17.482 -4.912 1.00 98.50 356 ARG A CA 1
ATOM 2819 C C . ARG A 1 356 ? -15.401 -17.910 -5.872 1.00 98.50 356 ARG A C 1
ATOM 2821 O O . ARG A 1 356 ? -16.197 -18.778 -5.515 1.00 98.50 356 ARG A O 1
ATOM 2828 N N . ALA A 1 357 ? -15.453 -17.327 -7.067 1.00 98.56 357 ALA A N 1
ATOM 2829 C CA . ALA A 1 357 ? -16.450 -17.636 -8.084 1.00 98.56 357 ALA A CA 1
ATOM 2830 C C . ALA A 1 357 ? -16.369 -19.103 -8.509 1.00 98.56 357 ALA A C 1
ATOM 2832 O O . ALA A 1 357 ? -17.385 -19.802 -8.516 1.00 98.56 357 ALA A O 1
ATOM 2833 N N . GLU A 1 358 ? -15.161 -19.595 -8.778 1.00 98.56 358 GLU A N 1
ATOM 2834 C CA . GLU A 1 358 ? -14.957 -20.988 -9.159 1.00 98.56 358 GLU A CA 1
ATOM 2835 C C . GLU A 1 358 ? -15.328 -21.955 -8.021 1.00 98.56 358 GLU A C 1
ATOM 2837 O O . GLU A 1 358 ? -16.020 -22.953 -8.239 1.00 98.56 358 GLU A O 1
ATOM 2842 N N . LEU A 1 359 ? -14.941 -21.645 -6.779 1.00 98.12 359 LEU A N 1
ATOM 2843 C CA . LEU A 1 359 ? -15.330 -22.438 -5.609 1.00 98.12 359 LEU A CA 1
ATOM 2844 C C . LEU A 1 359 ? -16.839 -22.438 -5.378 1.00 98.12 359 LEU A C 1
ATOM 2846 O O . LEU A 1 359 ? -17.406 -23.488 -5.087 1.00 98.12 359 LEU A O 1
ATOM 2850 N N . SER A 1 360 ? -17.492 -21.287 -5.532 1.00 98.06 360 SER A N 1
ATOM 2851 C CA . SER A 1 360 ? -18.940 -21.141 -5.386 1.00 98.06 360 SER A CA 1
ATOM 2852 C C . SER A 1 360 ? -19.684 -22.044 -6.373 1.00 98.06 360 SER A C 1
ATOM 2854 O O . SER A 1 360 ? -20.626 -22.735 -5.982 1.00 98.06 360 SER A O 1
ATOM 2856 N N . GLN A 1 361 ? -19.201 -22.134 -7.617 1.00 98.06 361 GLN A N 1
ATOM 2857 C CA . GLN A 1 361 ? -19.732 -23.056 -8.625 1.00 98.06 361 GLN A CA 1
ATOM 2858 C C . GLN A 1 361 ? -19.479 -24.527 -8.266 1.00 98.06 361 GLN A C 1
ATOM 2860 O O . GLN A 1 361 ? -20.413 -25.331 -8.282 1.00 98.06 361 GLN A O 1
ATOM 2865 N N . ARG A 1 362 ? -18.238 -24.889 -7.911 1.00 97.75 362 ARG A N 1
ATOM 2866 C CA . ARG A 1 362 ? -17.856 -26.278 -7.584 1.00 97.75 362 ARG A CA 1
ATOM 2867 C C . ARG A 1 362 ? -18.587 -26.813 -6.349 1.00 97.75 362 ARG A C 1
ATOM 2869 O O . ARG A 1 362 ? -18.990 -27.972 -6.337 1.00 97.75 362 ARG A O 1
ATOM 2876 N N . LEU A 1 363 ? -18.766 -25.974 -5.329 1.00 96.19 363 LEU A N 1
ATOM 2877 C CA . LEU A 1 363 ? -19.431 -26.327 -4.072 1.00 96.19 363 LEU A CA 1
ATOM 2878 C C . LEU A 1 363 ? -20.953 -26.139 -4.120 1.00 96.19 363 LEU A C 1
ATOM 2880 O O . LEU A 1 363 ? -21.642 -26.638 -3.236 1.00 96.19 363 LEU A O 1
ATOM 2884 N N . ARG A 1 364 ? -21.481 -25.438 -5.135 1.00 96.69 364 ARG A N 1
ATOM 2885 C CA . ARG A 1 364 ? -22.898 -25.039 -5.237 1.00 96.69 364 ARG A CA 1
ATOM 2886 C C . ARG A 1 364 ? -23.383 -24.273 -4.000 1.00 96.69 364 ARG A C 1
ATOM 2888 O O . ARG A 1 364 ? -24.505 -24.464 -3.539 1.00 96.69 364 ARG A O 1
ATOM 2895 N N . LEU A 1 365 ? -22.522 -23.407 -3.468 1.00 94.94 365 LEU A N 1
ATOM 2896 C CA . LEU A 1 365 ? -22.797 -22.567 -2.302 1.00 94.94 365 LEU A CA 1
ATOM 2897 C C . LEU A 1 365 ? -22.597 -21.090 -2.656 1.00 94.94 365 LEU A C 1
ATOM 2899 O O . LEU A 1 365 ? -21.659 -20.773 -3.395 1.00 94.94 365 LEU A O 1
ATOM 2903 N N . PRO A 1 366 ? -23.423 -20.173 -2.123 1.00 96.31 366 PRO A N 1
ATOM 2904 C CA . PRO A 1 366 ? -23.277 -18.738 -2.345 1.00 96.31 366 PRO A CA 1
ATOM 2905 C C . PRO A 1 366 ? -22.133 -18.177 -1.488 1.00 96.31 366 PRO A C 1
ATOM 2907 O O . PRO A 1 366 ? -22.354 -17.566 -0.447 1.00 96.31 366 PRO A O 1
ATOM 2910 N N . LEU A 1 367 ? -20.892 -18.414 -1.912 1.00 97.88 367 LEU A N 1
ATOM 2911 C CA . LEU A 1 367 ? -19.719 -17.911 -1.202 1.00 97.88 367 LEU A CA 1
ATOM 2912 C C . LEU A 1 367 ? -19.582 -16.400 -1.389 1.00 97.88 367 LEU A C 1
ATOM 2914 O O . LEU A 1 367 ? -19.760 -15.885 -2.494 1.00 97.88 367 LEU A O 1
ATOM 2918 N N . ARG A 1 368 ? -19.192 -15.705 -0.328 1.00 98.00 368 ARG A N 1
ATOM 2919 C CA . ARG A 1 368 ? -18.882 -14.277 -0.294 1.00 98.00 368 ARG A CA 1
ATOM 2920 C C . ARG A 1 368 ? -17.372 -14.057 -0.263 1.00 98.00 368 ARG A C 1
ATOM 2922 O O . ARG A 1 368 ? -16.599 -14.942 0.110 1.00 98.00 368 ARG A O 1
ATOM 2929 N N . LEU A 1 369 ? -16.940 -12.860 -0.642 1.00 98.31 369 LEU A N 1
ATOM 2930 C CA . LEU A 1 369 ? -15.579 -12.431 -0.349 1.00 98.31 369 LEU A CA 1
ATOM 2931 C C . LEU A 1 369 ? -15.432 -12.176 1.154 1.00 98.31 369 LEU A C 1
ATOM 2933 O O . LEU A 1 369 ? -16.308 -11.599 1.806 1.00 98.31 369 LEU A O 1
ATOM 2937 N N . GLY A 1 370 ? -14.325 -12.664 1.700 1.00 97.81 370 GLY A N 1
ATOM 2938 C CA . GLY A 1 370 ? -13.812 -12.256 2.996 1.00 97.81 370 GLY A CA 1
ATOM 2939 C C . GLY A 1 370 ? -12.723 -11.196 2.852 1.00 97.81 370 GLY A C 1
ATOM 2940 O O . GLY A 1 370 ? -12.449 -10.678 1.762 1.00 97.81 370 GLY A O 1
ATOM 2941 N N . GLU A 1 371 ? -12.068 -10.910 3.972 1.00 98.00 371 GLU A N 1
ATOM 2942 C CA . GLU A 1 371 ? -10.962 -9.959 4.029 1.00 98.00 371 GLU A CA 1
ATOM 2943 C C . GLU A 1 371 ? -9.817 -10.367 3.089 1.00 98.00 371 GLU A C 1
ATOM 2945 O O . GLU A 1 371 ? -9.428 -11.542 3.012 1.00 98.00 371 GLU A O 1
ATOM 2950 N N . LEU A 1 372 ? -9.273 -9.372 2.387 1.00 98.81 372 LEU A N 1
ATOM 2951 C CA . LEU A 1 372 ? -7.969 -9.456 1.739 1.00 98.81 372 LEU A CA 1
ATOM 2952 C C . LEU A 1 372 ? -6.934 -8.865 2.696 1.00 98.81 372 LEU A C 1
ATOM 2954 O O . LEU A 1 372 ? -7.002 -7.690 3.048 1.00 98.81 372 LEU A O 1
ATOM 2958 N N . MET A 1 373 ? -5.982 -9.688 3.116 1.00 98.81 373 MET A N 1
ATOM 2959 C CA . MET A 1 373 ? -4.908 -9.319 4.031 1.00 98.81 373 MET A CA 1
ATOM 2960 C C . MET A 1 373 ? -3.583 -9.296 3.275 1.00 98.81 373 MET A C 1
ATOM 2962 O O . MET A 1 373 ? -3.197 -10.294 2.670 1.00 98.81 373 MET A O 1
ATOM 2966 N N . ILE A 1 374 ? -2.860 -8.183 3.325 1.00 98.81 374 ILE A N 1
ATOM 2967 C CA . ILE A 1 374 ? -1.561 -8.027 2.665 1.00 98.81 374 ILE A CA 1
ATOM 2968 C C . ILE A 1 374 ? -0.520 -7.681 3.723 1.00 98.81 374 ILE A C 1
ATOM 2970 O O . ILE A 1 374 ? -0.532 -6.587 4.279 1.00 98.81 374 ILE A O 1
ATOM 2974 N N . LEU A 1 375 ? 0.387 -8.616 3.996 1.00 98.75 375 LEU A N 1
ATOM 2975 C CA . LEU A 1 375 ? 1.544 -8.398 4.851 1.00 98.75 375 LEU A CA 1
ATOM 2976 C C . LEU A 1 375 ? 2.726 -7.928 4.002 1.00 98.75 375 LEU A C 1
ATOM 2978 O O . LEU A 1 375 ? 3.310 -8.701 3.241 1.00 98.75 375 LEU A O 1
ATOM 2982 N N . SER A 1 376 ? 3.096 -6.668 4.170 1.00 98.50 376 SER A N 1
ATOM 2983 C CA . SER A 1 376 ? 4.249 -6.049 3.525 1.00 98.50 376 SER A CA 1
ATOM 2984 C C . SER A 1 376 ? 5.421 -6.054 4.504 1.00 98.50 376 SER A C 1
ATOM 2986 O O . SER A 1 376 ? 5.466 -5.253 5.436 1.00 98.50 376 SER A O 1
ATOM 2988 N N . GLN A 1 377 ? 6.352 -6.995 4.337 1.00 97.38 377 GLN A N 1
ATOM 2989 C CA . GLN A 1 377 ? 7.475 -7.187 5.262 1.00 97.38 377 GLN A CA 1
ATOM 2990 C C . GLN A 1 377 ? 8.453 -6.012 5.238 1.00 97.38 377 GLN A C 1
ATOM 2992 O O . GLN A 1 377 ? 8.959 -5.649 6.290 1.00 97.38 377 GLN A O 1
ATOM 2997 N N . SER A 1 378 ? 8.663 -5.413 4.067 1.00 95.38 378 SER A N 1
ATOM 2998 C CA . SER A 1 378 ? 9.371 -4.148 3.859 1.00 95.38 378 SER A CA 1
ATOM 2999 C C . SER A 1 378 ? 8.427 -3.214 3.101 1.00 95.38 378 SER A C 1
ATOM 3001 O O . SER A 1 378 ? 8.366 -3.226 1.868 1.00 95.38 378 SER A O 1
ATOM 3003 N N . ALA A 1 379 ? 7.598 -2.486 3.848 1.00 96.38 379 ALA A N 1
ATOM 3004 C CA . ALA A 1 379 ? 6.656 -1.511 3.313 1.00 96.38 379 ALA A CA 1
ATOM 3005 C C . ALA A 1 379 ? 7.364 -0.161 3.221 1.00 96.38 379 ALA A C 1
ATOM 3007 O O . ALA A 1 379 ? 7.741 0.387 4.259 1.00 96.38 379 ALA A O 1
ATOM 3008 N N . HIS A 1 380 ? 7.575 0.359 2.012 1.00 94.19 380 HIS A N 1
ATOM 3009 C CA . HIS A 1 380 ? 8.430 1.529 1.837 1.00 94.19 380 HIS A CA 1
ATOM 3010 C C . HIS A 1 380 ? 7.887 2.586 0.878 1.00 94.19 380 HIS A C 1
ATOM 3012 O O . HIS A 1 380 ? 7.089 2.298 -0.013 1.00 94.19 380 HIS A O 1
ATOM 3018 N N . LEU A 1 381 ? 8.351 3.820 1.090 1.00 92.44 381 LEU A N 1
ATOM 3019 C CA . LEU A 1 381 ? 8.137 4.983 0.233 1.00 92.44 381 LEU A CA 1
ATOM 3020 C C . LEU A 1 381 ? 9.482 5.572 -0.184 1.00 92.44 381 LEU A C 1
ATOM 3022 O O . LEU A 1 381 ? 10.283 5.960 0.675 1.00 92.44 381 LEU A O 1
ATOM 3026 N N . TYR A 1 382 ? 9.703 5.685 -1.488 1.00 88.12 382 TYR A N 1
ATOM 3027 C CA . TYR A 1 382 ? 10.859 6.384 -2.043 1.00 88.12 382 TYR A CA 1
ATOM 3028 C C . TYR A 1 382 ? 10.783 7.885 -1.743 1.00 88.12 382 TYR A C 1
ATOM 3030 O O . TYR A 1 382 ? 9.694 8.455 -1.648 1.00 88.12 382 TYR A O 1
ATOM 3038 N N . LYS A 1 383 ? 11.937 8.536 -1.551 1.00 82.88 383 LYS A N 1
ATOM 3039 C CA . LYS A 1 383 ? 11.999 9.959 -1.167 1.00 82.88 383 LYS A CA 1
ATOM 3040 C C . LYS A 1 383 ? 11.254 10.874 -2.134 1.00 82.88 383 LYS A C 1
ATOM 3042 O O . LYS A 1 383 ? 10.649 11.855 -1.708 1.00 82.88 383 LYS A O 1
ATOM 3047 N N . ASP A 1 384 ? 11.258 10.548 -3.418 1.00 77.94 384 ASP A N 1
ATOM 3048 C CA . ASP A 1 384 ? 10.570 11.317 -4.449 1.00 77.94 384 ASP A CA 1
ATOM 3049 C C . ASP A 1 384 ? 9.029 11.221 -4.390 1.00 77.94 384 ASP A C 1
ATOM 3051 O O . ASP A 1 384 ? 8.354 12.030 -5.028 1.00 77.94 384 ASP A O 1
ATOM 3055 N N . THR A 1 385 ? 8.459 10.299 -3.600 1.00 85.31 385 THR A N 1
ATOM 3056 C CA . THR A 1 385 ? 7.004 10.175 -3.397 1.00 85.31 385 THR A CA 1
ATOM 3057 C C . THR A 1 385 ? 6.500 10.825 -2.110 1.00 85.31 385 THR A C 1
ATOM 3059 O O . THR A 1 385 ? 5.289 10.859 -1.894 1.00 85.31 385 THR A O 1
ATOM 3062 N N . TRP A 1 386 ? 7.378 11.317 -1.228 1.00 86.50 386 TRP A N 1
ATOM 3063 C CA . TRP A 1 386 ? 6.972 11.782 0.106 1.00 86.50 386 TRP A CA 1
ATOM 3064 C C . TRP A 1 386 ? 6.031 12.990 0.054 1.00 86.50 386 TRP A C 1
ATOM 3066 O O . TRP A 1 386 ? 4.981 12.946 0.686 1.00 86.50 386 TRP A O 1
ATOM 3076 N N . GLU A 1 387 ? 6.342 14.015 -0.748 1.00 82.62 387 GLU A N 1
ATOM 3077 C CA . GLU A 1 387 ? 5.504 15.224 -0.882 1.00 82.62 387 GLU A CA 1
ATOM 3078 C C . GLU A 1 387 ? 4.083 14.869 -1.353 1.00 82.62 387 GLU A C 1
ATOM 3080 O O . GLU A 1 387 ? 3.081 15.353 -0.817 1.00 82.62 387 GLU A O 1
ATOM 3085 N N . TRP A 1 388 ? 3.980 13.965 -2.334 1.00 83.75 388 TRP A N 1
ATOM 3086 C CA . TRP A 1 388 ? 2.689 13.480 -2.812 1.00 83.75 388 TRP A CA 1
ATOM 3087 C C . TRP A 1 388 ? 1.972 12.715 -1.696 1.00 83.75 388 TRP A C 1
ATOM 3089 O O . TRP A 1 388 ? 0.827 13.034 -1.362 1.00 83.75 388 TRP A O 1
ATOM 3099 N N . ALA A 1 389 ? 2.638 11.735 -1.087 1.00 90.44 389 ALA A N 1
ATOM 3100 C CA . ALA A 1 389 ? 2.051 10.933 -0.026 1.00 90.44 389 ALA A CA 1
ATOM 3101 C C . ALA A 1 389 ? 1.530 11.811 1.131 1.00 90.44 389 ALA A C 1
ATOM 3103 O O . ALA A 1 389 ? 0.406 11.599 1.579 1.00 90.44 389 ALA A O 1
ATOM 3104 N N . GLU A 1 390 ? 2.272 12.840 1.553 1.00 87.62 390 GLU A N 1
ATOM 3105 C CA . GLU A 1 390 ? 1.847 13.799 2.584 1.00 87.62 390 GLU A CA 1
ATOM 3106 C C . GLU A 1 390 ? 0.608 14.602 2.175 1.00 87.62 390 GLU A C 1
ATOM 3108 O O . GLU A 1 390 ? -0.306 14.820 2.976 1.00 87.62 390 GLU A O 1
ATOM 3113 N N . ALA A 1 391 ? 0.541 15.040 0.919 1.00 86.06 391 ALA A N 1
ATOM 3114 C CA . ALA A 1 391 ? -0.619 15.765 0.424 1.00 86.06 391 ALA A CA 1
ATOM 3115 C C . ALA A 1 391 ? -1.870 14.878 0.355 1.00 86.06 391 ALA A C 1
ATOM 3117 O O . ALA A 1 391 ? -2.948 15.316 0.765 1.00 86.06 391 ALA A O 1
ATOM 3118 N N . VAL A 1 392 ? -1.734 13.631 -0.113 1.00 89.88 392 VAL A N 1
ATOM 3119 C CA . VAL A 1 392 ? -2.832 12.653 -0.118 1.00 89.88 392 VAL A CA 1
ATOM 3120 C C . VAL A 1 392 ? -3.306 12.386 1.300 1.00 89.88 392 VAL A C 1
ATOM 3122 O O . VAL A 1 392 ? -4.501 12.498 1.560 1.00 89.88 392 VAL A O 1
ATOM 3125 N N . THR A 1 393 ? -2.406 12.064 2.230 1.00 89.94 393 THR A N 1
ATOM 3126 C CA . THR A 1 393 ? -2.801 11.726 3.602 1.00 89.94 393 THR A CA 1
ATOM 3127 C C . THR A 1 393 ? -3.480 12.905 4.282 1.00 89.94 393 THR A C 1
ATOM 3129 O O . THR A 1 393 ? -4.550 12.739 4.861 1.00 89.94 393 THR A O 1
ATOM 3132 N N . LYS A 1 394 ? -2.960 14.125 4.124 1.00 86.19 394 LYS A N 1
ATOM 3133 C CA . LYS A 1 394 ? -3.584 15.335 4.673 1.00 86.19 394 LYS A CA 1
ATOM 3134 C C . LYS A 1 394 ? -4.990 15.601 4.125 1.00 86.19 394 LYS A C 1
ATOM 3136 O O . LYS A 1 394 ? -5.828 16.126 4.854 1.00 86.19 394 LYS A O 1
ATOM 3141 N N . GLN A 1 395 ? -5.242 15.294 2.852 1.00 86.75 395 GLN A N 1
ATOM 3142 C CA . GLN A 1 395 ? -6.536 15.541 2.207 1.00 86.75 395 GLN A CA 1
ATOM 3143 C C . GLN A 1 395 ? -7.546 14.408 2.422 1.00 86.75 395 GLN A C 1
ATOM 3145 O O . GLN A 1 395 ? -8.742 14.677 2.530 1.00 86.75 395 GLN A O 1
ATOM 3150 N N . GLN A 1 396 ? -7.077 13.158 2.435 1.00 88.88 396 GLN A N 1
ATOM 3151 C CA . GLN A 1 396 ? -7.922 11.965 2.342 1.00 88.88 396 GLN A CA 1
ATOM 3152 C C . GLN A 1 396 ? -8.058 11.209 3.663 1.00 88.88 396 GLN A C 1
ATOM 3154 O O . GLN A 1 396 ? -9.012 10.444 3.813 1.00 88.88 396 GLN A O 1
ATOM 3159 N N . LEU A 1 397 ? -7.161 11.414 4.639 1.00 82.25 397 LEU A N 1
ATOM 3160 C CA . LEU A 1 397 ? -7.373 10.829 5.959 1.00 82.25 397 LEU A CA 1
ATOM 3161 C C . LEU A 1 397 ? -8.666 11.390 6.559 1.00 82.25 397 LEU A C 1
ATOM 3163 O O . LEU A 1 397 ? -8.854 12.611 6.605 1.00 82.25 397 LEU A O 1
ATOM 3167 N N . PRO A 1 398 ? -9.570 10.519 7.031 1.00 68.25 398 PRO A N 1
ATOM 3168 C CA . PRO A 1 398 ? -10.805 10.972 7.633 1.00 68.25 398 PRO A CA 1
ATOM 3169 C C . PRO A 1 398 ? -10.512 11.891 8.831 1.00 68.25 398 PRO A C 1
ATOM 3171 O O . PRO A 1 398 ? -9.637 11.588 9.643 1.00 68.25 398 PRO A O 1
ATOM 3174 N N . PRO A 1 399 ? -11.266 12.995 9.000 1.00 63.28 399 PRO A N 1
ATOM 3175 C CA . PRO A 1 399 ? -11.216 13.775 10.231 1.00 63.28 399 PRO A CA 1
ATOM 3176 C C . PRO A 1 399 ? -11.490 12.860 11.430 1.00 63.28 399 PRO A C 1
ATOM 3178 O O . PRO A 1 399 ? -12.330 11.968 11.314 1.00 63.28 399 PRO A O 1
ATOM 3181 N N . LEU A 1 400 ? -10.872 13.115 12.592 1.00 54.38 400 LEU A N 1
ATOM 3182 C CA . LEU A 1 400 ? -11.012 12.277 13.801 1.00 54.38 400 LEU A CA 1
ATOM 3183 C C . LEU A 1 400 ? -12.465 11.868 14.121 1.00 54.38 400 LEU A C 1
ATOM 3185 O O . LEU A 1 400 ? -12.708 10.736 14.522 1.00 54.38 400 LEU A O 1
ATOM 3189 N N . ARG A 1 401 ? -13.450 12.741 13.865 1.00 47.84 401 ARG A N 1
ATOM 3190 C CA . ARG A 1 401 ? -14.882 12.443 14.068 1.00 47.84 401 ARG A CA 1
ATOM 3191 C C . ARG A 1 401 ? -15.428 11.288 13.215 1.00 47.84 401 ARG A C 1
ATOM 3193 O O . ARG A 1 401 ? -16.397 10.663 13.618 1.00 47.84 401 ARG A O 1
ATOM 3200 N N . ARG A 1 402 ? -14.828 10.979 12.060 1.00 52.88 402 ARG A N 1
ATOM 3201 C CA . ARG A 1 402 ? -15.182 9.802 11.245 1.00 52.88 402 ARG A CA 1
ATOM 3202 C C . ARG A 1 402 ? -14.514 8.517 11.741 1.00 52.88 402 ARG A C 1
ATOM 3204 O O . ARG A 1 402 ? -15.019 7.448 11.427 1.00 52.88 402 ARG A O 1
ATOM 3211 N N . HIS A 1 403 ? -13.437 8.587 12.529 1.00 52.62 403 HIS A N 1
ATOM 3212 C CA . HIS A 1 403 ? -12.872 7.387 13.157 1.00 52.62 403 HIS A CA 1
ATOM 3213 C C . HIS A 1 403 ? -13.800 6.794 14.222 1.00 52.62 403 HIS A C 1
ATOM 3215 O O . HIS A 1 403 ? -13.804 5.581 14.386 1.00 52.62 403 HIS A O 1
ATOM 3221 N N . LEU A 1 404 ? -14.637 7.619 14.861 1.00 52.22 404 LEU A N 1
ATOM 3222 C CA . LEU A 1 404 ? -15.701 7.163 15.764 1.00 52.22 404 LEU A CA 1
ATOM 3223 C C . LEU A 1 404 ? -16.863 6.473 15.029 1.00 52.22 404 LEU A C 1
ATOM 3225 O O . LEU A 1 404 ? -17.617 5.729 15.636 1.00 52.22 404 LEU A O 1
ATOM 3229 N N . ALA A 1 405 ? -17.001 6.672 13.713 1.00 54.38 405 ALA A N 1
ATOM 3230 C CA . ALA A 1 405 ? -18.015 5.974 12.917 1.00 54.38 405 ALA A CA 1
ATOM 3231 C C . ALA A 1 405 ? -17.630 4.517 12.611 1.00 54.38 405 ALA A C 1
ATOM 3233 O O . ALA A 1 405 ? -18.435 3.762 12.063 1.00 54.38 405 ALA A O 1
ATOM 3234 N N . ARG A 1 406 ? -16.387 4.125 12.908 1.00 68.25 406 ARG A N 1
ATOM 3235 C CA . ARG A 1 406 ? -15.930 2.757 12.725 1.00 68.25 406 ARG A CA 1
ATOM 3236 C C . ARG A 1 406 ? -16.181 1.975 14.005 1.00 68.25 406 ARG A C 1
ATOM 3238 O O . ARG A 1 406 ? -15.565 2.259 15.026 1.00 68.25 406 ARG A O 1
ATOM 3245 N N . LEU A 1 407 ? -17.047 0.972 13.901 1.00 76.62 407 LEU A N 1
ATOM 3246 C CA . LEU A 1 407 ? -17.282 0.021 14.979 1.00 76.62 407 LEU A CA 1
ATOM 3247 C C . LEU A 1 407 ? -15.971 -0.685 15.328 1.00 76.62 407 LEU A C 1
ATOM 3249 O O . LEU A 1 407 ? -15.205 -1.086 14.442 1.00 76.62 407 LEU A O 1
ATOM 3253 N N . ASP A 1 408 ? -15.715 -0.825 16.622 1.00 86.50 408 ASP A N 1
ATOM 3254 C CA . ASP A 1 408 ? -14.560 -1.564 17.101 1.00 86.50 408 ASP A CA 1
ATOM 3255 C C . ASP A 1 408 ? -14.752 -3.061 16.795 1.00 86.50 408 ASP A C 1
ATOM 3257 O O . ASP A 1 408 ? -15.807 -3.618 17.106 1.00 86.50 408 ASP A O 1
ATOM 3261 N N . PRO A 1 409 ? -13.767 -3.740 16.175 1.00 86.88 409 PRO A N 1
ATOM 3262 C CA . PRO A 1 409 ? -13.843 -5.175 15.899 1.00 86.88 409 PRO A CA 1
ATOM 3263 C C . PRO A 1 409 ? -14.131 -6.044 17.127 1.00 86.88 409 PRO A C 1
ATOM 3265 O O . PRO A 1 409 ? -14.625 -7.161 16.978 1.00 86.88 409 PRO A O 1
ATOM 3268 N N . ARG A 1 410 ? -13.807 -5.558 18.332 1.00 91.38 410 ARG A N 1
ATOM 3269 C CA . ARG A 1 410 ? -14.090 -6.245 19.597 1.00 91.38 410 ARG A CA 1
ATOM 3270 C C . ARG A 1 410 ? -15.460 -5.907 20.180 1.00 91.38 410 ARG A C 1
ATOM 3272 O O . ARG A 1 410 ? -15.791 -6.435 21.234 1.00 91.38 410 ARG A O 1
ATOM 3279 N N . GLY A 1 411 ? -16.261 -5.089 19.502 1.00 90.38 411 GLY A N 1
ATOM 3280 C CA . GLY A 1 411 ? -17.593 -4.692 19.942 1.00 90.38 411 GLY A CA 1
ATOM 3281 C C . GLY A 1 411 ? -17.661 -3.285 20.538 1.00 90.38 411 GLY A C 1
ATOM 3282 O O . GLY A 1 411 ? -16.646 -2.619 20.716 1.00 90.38 411 GLY A O 1
ATOM 3283 N N . ASN A 1 412 ? -18.875 -2.830 20.839 1.00 91.50 412 ASN A N 1
ATOM 3284 C CA . ASN A 1 412 ? -19.185 -1.478 21.314 1.00 91.50 412 ASN A CA 1
ATOM 3285 C C . ASN A 1 412 ? -19.886 -1.524 22.674 1.00 91.50 412 ASN A C 1
ATOM 3287 O O . ASN A 1 412 ? -20.298 -2.593 23.129 1.00 91.50 412 ASN A O 1
ATOM 3291 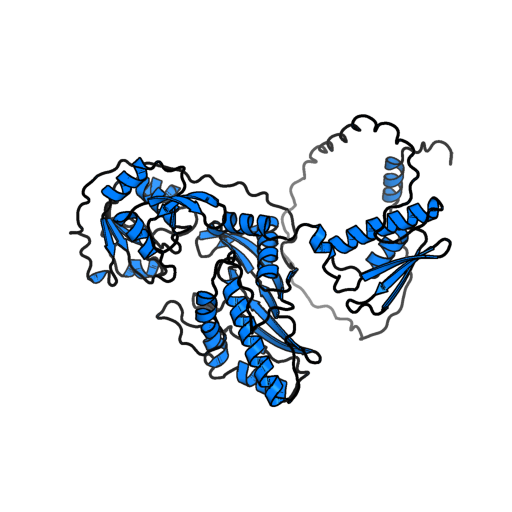N N . PHE A 1 413 ? -20.054 -0.366 23.309 1.00 93.38 413 PHE A N 1
ATOM 3292 C CA . PHE A 1 413 ? -20.606 -0.278 24.657 1.00 93.38 413 PHE A CA 1
ATOM 3293 C C . PHE A 1 413 ? -21.824 0.637 24.717 1.00 93.38 413 PHE A C 1
ATOM 3295 O O . PHE A 1 413 ? -21.790 1.766 24.224 1.00 93.38 413 PHE A O 1
ATOM 3302 N N . VAL A 1 414 ? -22.881 0.151 25.365 1.00 93.44 414 VAL A N 1
ATOM 3303 C CA . VAL A 1 414 ? -24.007 0.980 25.804 1.00 93.44 414 VAL A CA 1
ATOM 3304 C C . VAL A 1 414 ? -23.821 1.270 27.285 1.00 93.44 414 VAL A C 1
ATOM 3306 O O . VAL A 1 414 ? -23.670 0.345 28.084 1.00 93.44 414 VAL A O 1
ATOM 3309 N N . ILE A 1 415 ? -23.812 2.549 27.645 1.00 95.44 415 ILE A N 1
ATOM 3310 C CA . ILE A 1 415 ? -23.593 3.012 29.012 1.00 95.44 415 ILE A CA 1
ATOM 3311 C C . ILE A 1 415 ? -24.926 3.423 29.621 1.00 95.44 415 ILE A C 1
ATOM 3313 O O . ILE A 1 415 ? -25.703 4.177 29.031 1.00 95.44 415 ILE A O 1
ATOM 3317 N N . SER A 1 416 ? -25.175 2.967 30.840 1.00 94.56 416 SER A N 1
ATOM 3318 C CA . SER A 1 416 ? -26.311 3.396 31.648 1.00 94.56 416 SER A CA 1
ATOM 3319 C C . SER A 1 416 ? -25.917 3.545 33.117 1.00 94.56 416 SER A C 1
ATOM 3321 O O . SER A 1 416 ? -24.821 3.168 33.534 1.00 94.56 416 SER A O 1
ATOM 3323 N N . LEU A 1 417 ? -26.808 4.156 33.898 1.00 94.25 417 LEU A N 1
ATOM 3324 C CA . LEU A 1 417 ? -26.684 4.250 35.349 1.00 94.25 417 LEU A CA 1
ATOM 3325 C C . LEU A 1 417 ? -27.734 3.347 35.997 1.00 94.25 417 LEU A C 1
ATOM 3327 O O . LEU A 1 417 ? -28.911 3.420 35.643 1.00 94.25 417 LEU A O 1
ATOM 3331 N N . ASP A 1 418 ? -27.302 2.535 36.958 1.00 91.75 418 ASP A N 1
ATOM 3332 C CA . ASP A 1 418 ? -28.147 1.655 37.763 1.00 91.75 418 ASP A CA 1
ATOM 3333 C C . ASP A 1 418 ? -27.823 1.877 39.247 1.00 91.75 418 ASP A C 1
ATOM 3335 O O . ASP A 1 418 ? -26.879 1.316 39.808 1.00 91.75 418 ASP A O 1
ATOM 3339 N N . GLY A 1 419 ? -28.567 2.794 39.870 1.00 88.19 419 GLY A N 1
ATOM 3340 C CA . GLY A 1 419 ? -28.313 3.233 41.240 1.00 88.19 419 GLY A CA 1
ATOM 3341 C C . GLY A 1 419 ? -26.927 3.864 41.405 1.00 88.19 419 GLY A C 1
ATOM 3342 O O . GLY A 1 419 ? -26.641 4.915 40.834 1.00 88.19 419 GLY A O 1
ATOM 3343 N N . GLU A 1 420 ? -26.079 3.220 42.209 1.00 89.00 420 GLU A N 1
ATOM 3344 C CA . GLU A 1 420 ? -24.712 3.676 42.498 1.00 89.00 420 GLU A CA 1
ATOM 3345 C C . GLU A 1 420 ? -23.667 3.171 41.490 1.00 89.00 420 GLU A C 1
ATOM 3347 O O . GLU A 1 420 ? -22.483 3.493 41.613 1.00 89.00 420 GLU A O 1
ATOM 3352 N N . GLU A 1 421 ? -24.084 2.379 40.502 1.00 94.38 421 GLU A N 1
ATOM 3353 C CA . GLU A 1 421 ? -23.192 1.761 39.528 1.00 94.38 421 GLU A CA 1
ATOM 3354 C C . GLU A 1 421 ? -23.392 2.339 38.125 1.00 94.38 421 GLU A C 1
ATOM 3356 O O . GLU A 1 421 ? -24.493 2.687 37.695 1.00 94.38 421 GLU A O 1
ATOM 3361 N N . ILE A 1 422 ? -22.286 2.413 37.395 1.00 96.81 422 ILE A N 1
ATOM 3362 C CA . ILE A 1 422 ? -22.240 2.611 35.955 1.00 96.81 422 ILE A CA 1
ATOM 3363 C C . ILE A 1 422 ? -22.249 1.216 35.325 1.00 96.81 422 ILE A C 1
ATOM 3365 O O . ILE A 1 422 ? -21.436 0.360 35.691 1.00 96.81 422 ILE A O 1
ATOM 3369 N N . VAL A 1 423 ? -23.159 0.990 34.382 1.00 96.50 423 VAL A N 1
ATOM 3370 C CA . VAL A 1 423 ? -23.316 -0.280 33.670 1.00 96.50 423 VAL A CA 1
ATOM 3371 C C . VAL A 1 423 ? -22.868 -0.098 32.225 1.00 96.50 423 VAL A C 1
ATOM 3373 O O . VAL A 1 423 ? -23.319 0.812 31.534 1.00 96.50 423 VAL A O 1
ATOM 3376 N N . LEU A 1 424 ? -21.983 -0.979 31.775 1.00 95.88 424 LEU A N 1
ATOM 3377 C CA . LEU A 1 424 ? -21.495 -1.087 30.406 1.00 95.88 424 LEU A CA 1
ATOM 3378 C C . LEU A 1 424 ? -22.022 -2.383 29.798 1.00 95.88 424 LEU A C 1
ATOM 3380 O O . LEU A 1 424 ? -21.517 -3.464 30.102 1.00 95.88 424 LEU A O 1
ATOM 3384 N N . GLU A 1 425 ? -23.001 -2.291 28.911 1.00 95.88 425 GLU A N 1
ATOM 3385 C CA . GLU A 1 425 ? -23.420 -3.427 28.098 1.00 95.88 425 GLU A CA 1
ATOM 3386 C C . GLU A 1 425 ? -22.493 -3.561 26.888 1.00 95.88 425 GLU A C 1
ATOM 3388 O O . GLU A 1 425 ? -22.450 -2.687 26.021 1.00 95.88 425 GLU A O 1
ATOM 3393 N N . HIS A 1 426 ? -21.738 -4.659 26.834 1.00 95.56 426 HIS A N 1
ATOM 3394 C CA . HIS A 1 426 ? -20.830 -4.953 25.732 1.00 95.56 426 HIS A CA 1
ATOM 3395 C C . HIS A 1 426 ? -21.599 -5.666 24.624 1.00 95.56 426 HIS A C 1
ATOM 3397 O O . HIS A 1 426 ? -22.152 -6.750 24.827 1.00 95.56 426 HIS A O 1
ATOM 3403 N N . THR A 1 427 ? -21.621 -5.052 23.448 1.00 92.19 427 THR A N 1
ATOM 3404 C CA . THR A 1 427 ? -22.290 -5.555 22.249 1.00 92.19 427 THR A CA 1
ATOM 3405 C C . THR A 1 427 ? -21.261 -5.945 21.200 1.00 92.19 427 THR A C 1
ATOM 3407 O O . THR A 1 427 ? -20.266 -5.247 21.021 1.00 92.19 427 THR A O 1
ATOM 3410 N N . GLY A 1 428 ? -21.469 -7.049 20.491 1.00 87.00 428 GLY A N 1
ATOM 3411 C CA . GLY A 1 428 ? -20.655 -7.391 19.331 1.00 87.00 428 GLY A CA 1
ATOM 3412 C C . GLY A 1 428 ? -20.885 -6.411 18.172 1.00 87.00 428 GLY A C 1
ATOM 3413 O O . GLY A 1 428 ? -21.807 -5.592 18.211 1.00 87.00 428 GLY A O 1
ATOM 3414 N N . PRO A 1 429 ? -20.076 -6.474 17.099 1.00 79.50 429 PRO A N 1
ATOM 3415 C CA . PRO A 1 429 ? -20.264 -5.614 15.929 1.00 79.50 429 PRO A CA 1
ATOM 3416 C C . PRO A 1 429 ? -21.642 -5.751 15.256 1.00 79.50 429 PRO A C 1
ATOM 3418 O O . PRO A 1 429 ? -22.052 -4.843 14.535 1.00 79.50 429 PRO A O 1
ATOM 3421 N N . GLY A 1 430 ? -22.355 -6.864 15.476 1.00 77.94 430 GLY A N 1
ATOM 3422 C CA . GLY A 1 430 ? -23.726 -7.088 15.006 1.00 77.94 430 GLY A CA 1
ATOM 3423 C C . GLY A 1 430 ? -24.819 -6.534 15.931 1.00 77.94 430 GLY A C 1
ATOM 3424 O O . GLY A 1 430 ? -25.998 -6.648 15.597 1.00 77.94 430 GLY A O 1
ATOM 3425 N N . GLY A 1 431 ? -24.446 -5.915 17.057 1.00 83.00 431 GLY A N 1
ATOM 3426 C CA . GLY A 1 431 ? -25.359 -5.355 18.058 1.00 83.00 431 GLY A CA 1
ATOM 3427 C C . GLY A 1 431 ? -25.855 -6.362 19.098 1.00 83.00 431 GLY A C 1
ATOM 3428 O O . GLY A 1 431 ? -26.613 -5.998 19.993 1.00 83.00 431 GLY A O 1
ATOM 3429 N N . GLU A 1 432 ? -25.444 -7.624 19.012 1.00 90.19 432 GLU A N 1
ATOM 3430 C CA . GLU A 1 432 ? -25.786 -8.649 19.991 1.00 90.19 432 GLU A CA 1
ATOM 3431 C C . GLU A 1 432 ? -25.057 -8.421 21.319 1.00 90.19 432 GLU A C 1
ATOM 3433 O O . GLU A 1 432 ? -23.855 -8.170 21.332 1.00 90.19 432 GLU A O 1
ATOM 3438 N N . LYS A 1 433 ? -25.752 -8.538 22.455 1.00 93.19 433 LYS A N 1
ATOM 3439 C CA . LYS A 1 433 ? -25.114 -8.466 23.776 1.00 93.19 433 LYS A CA 1
ATOM 3440 C C . LYS A 1 433 ? -24.184 -9.666 23.980 1.00 93.19 433 LYS A C 1
ATOM 3442 O O . LYS A 1 433 ? -24.635 -10.810 23.945 1.00 93.19 433 LYS A O 1
ATOM 3447 N N . ILE A 1 434 ? -22.906 -9.395 24.234 1.00 94.56 434 ILE A N 1
ATOM 3448 C CA . ILE A 1 434 ? -21.861 -10.404 24.477 1.00 94.56 434 ILE A CA 1
ATOM 3449 C C . ILE A 1 434 ? -21.300 -10.357 25.901 1.00 94.56 434 ILE A C 1
ATOM 3451 O O . ILE A 1 434 ? -20.674 -11.321 26.339 1.00 94.56 434 ILE A O 1
ATOM 3455 N N . GLY A 1 435 ? -21.548 -9.277 26.642 1.00 93.56 435 GLY A N 1
ATOM 3456 C CA . GLY A 1 435 ? -21.085 -9.136 28.017 1.00 93.56 435 GLY A CA 1
ATOM 3457 C C . GLY A 1 435 ? -21.676 -7.929 28.734 1.00 93.56 435 GLY A C 1
ATOM 3458 O O . GLY A 1 435 ? -22.420 -7.135 28.158 1.00 93.56 435 GLY A O 1
ATOM 3459 N N . GLU A 1 436 ? -21.345 -7.803 30.013 1.00 96.31 436 GLU A N 1
ATOM 3460 C CA . GLU A 1 436 ? -21.708 -6.658 30.844 1.00 96.31 436 GLU A CA 1
ATOM 3461 C C . GLU A 1 436 ? -20.601 -6.396 31.866 1.00 96.31 436 GLU A C 1
ATOM 3463 O O . GLU A 1 436 ? -20.053 -7.336 32.448 1.00 96.31 436 GLU A O 1
ATOM 3468 N N . PHE A 1 437 ? -20.294 -5.121 32.095 1.00 96.19 437 PHE A N 1
ATOM 3469 C CA . PHE A 1 437 ? -19.355 -4.668 33.114 1.00 96.19 437 PHE A CA 1
ATOM 3470 C C . PHE A 1 437 ? -20.025 -3.637 34.020 1.00 96.19 437 PHE A C 1
ATOM 3472 O O . PHE A 1 437 ? -20.815 -2.817 33.557 1.00 96.19 437 PHE A O 1
ATOM 3479 N N . ARG A 1 438 ? -19.714 -3.681 35.316 1.00 96.94 438 ARG A N 1
ATOM 3480 C CA . ARG A 1 438 ? -20.262 -2.775 36.332 1.00 96.94 438 ARG A CA 1
ATOM 3481 C C . ARG A 1 438 ? -19.141 -2.220 37.193 1.00 96.94 438 ARG A C 1
ATOM 3483 O O . ARG A 1 438 ? -18.172 -2.928 37.461 1.00 96.94 438 ARG A O 1
ATOM 3490 N N . GLY A 1 439 ? -19.281 -0.967 37.603 1.00 94.94 439 GLY A N 1
ATOM 3491 C CA . GLY A 1 439 ? -18.332 -0.293 38.485 1.00 94.94 439 GLY A CA 1
ATOM 3492 C C . GLY A 1 439 ? -18.888 1.028 39.001 1.00 94.94 439 GLY A C 1
ATOM 3493 O O . GLY A 1 439 ? -19.879 1.539 38.484 1.00 94.94 439 GLY A O 1
ATOM 3494 N N . ARG A 1 440 ? -18.270 1.590 40.039 1.00 92.81 440 ARG A N 1
ATOM 3495 C CA . ARG A 1 440 ? -18.744 2.826 40.697 1.00 92.81 440 ARG A CA 1
ATOM 3496 C C . ARG A 1 440 ? -18.069 4.091 40.168 1.00 92.81 440 ARG A C 1
ATOM 3498 O O . ARG A 1 440 ? -18.580 5.196 40.381 1.00 92.81 440 ARG A O 1
ATOM 3505 N N . SER A 1 441 ? -16.936 3.930 39.488 1.00 94.31 441 SER A N 1
ATOM 3506 C CA . SER A 1 441 ? -16.180 5.006 38.849 1.00 94.31 441 SER A CA 1
ATOM 3507 C C . SER A 1 441 ? -15.764 4.632 37.428 1.00 94.31 441 SER A C 1
ATOM 3509 O O . SER A 1 441 ? -15.645 3.455 37.071 1.00 94.31 441 SER A O 1
ATOM 3511 N N . GLY A 1 442 ? -15.505 5.648 36.608 1.00 93.81 442 GLY A N 1
ATOM 3512 C CA . GLY A 1 442 ? -14.943 5.473 35.277 1.00 93.81 442 GLY A CA 1
ATOM 3513 C C . GLY A 1 442 ? -13.528 4.898 35.315 1.00 93.81 442 GLY A C 1
ATOM 3514 O O . GLY A 1 442 ? -13.142 4.178 34.400 1.00 93.81 442 GLY A O 1
ATOM 3515 N N . GLU A 1 443 ? -12.768 5.152 36.383 1.00 94.31 443 GLU A N 1
ATOM 3516 C CA . GLU A 1 443 ? -11.439 4.566 36.589 1.00 94.31 443 GLU A CA 1
ATOM 3517 C C . GLU A 1 443 ? -11.494 3.048 36.826 1.00 94.31 443 GLU A C 1
ATOM 3519 O O . GLU A 1 443 ? -10.755 2.305 36.182 1.00 94.31 443 GLU A O 1
ATOM 3524 N N . GLU A 1 444 ? -12.405 2.577 37.681 1.00 95.44 444 GLU A N 1
ATOM 3525 C CA . GLU A 1 444 ? -12.602 1.143 37.923 1.00 95.44 444 GLU A CA 1
ATOM 3526 C C . GLU A 1 444 ? -12.991 0.414 36.630 1.00 95.44 444 GLU A C 1
ATOM 3528 O O . GLU A 1 444 ? -12.416 -0.622 36.283 1.00 95.44 444 GLU A O 1
ATOM 3533 N N . LEU A 1 445 ? -13.928 0.994 35.875 1.00 95.88 445 LEU A N 1
ATOM 3534 C CA . LEU A 1 445 ? -14.363 0.440 34.598 1.00 95.88 445 LEU A CA 1
ATOM 3535 C C . LEU A 1 445 ? -13.258 0.484 33.537 1.00 95.88 445 LEU A C 1
ATOM 3537 O O . LEU A 1 445 ? -13.084 -0.498 32.819 1.00 95.88 445 LEU A O 1
ATOM 3541 N N . ARG A 1 446 ? -12.465 1.561 33.461 1.00 94.56 446 ARG A N 1
ATOM 3542 C CA . ARG A 1 446 ? -11.283 1.647 32.584 1.00 94.56 446 ARG A CA 1
ATOM 3543 C C . ARG A 1 446 ? -10.331 0.482 32.842 1.00 94.56 446 ARG A C 1
ATOM 3545 O O . ARG A 1 446 ? -9.935 -0.195 31.895 1.00 94.56 446 ARG A O 1
ATOM 3552 N N . ASP A 1 447 ? -9.966 0.249 34.099 1.00 93.19 447 ASP A N 1
ATOM 3553 C CA . ASP A 1 447 ? -9.002 -0.794 34.460 1.00 93.19 447 ASP A CA 1
ATOM 3554 C C . ASP A 1 447 ? -9.536 -2.189 34.135 1.00 93.19 447 ASP A C 1
ATOM 3556 O O . ASP A 1 447 ? -8.796 -3.045 33.641 1.00 93.19 447 ASP A O 1
ATOM 3560 N N . LEU A 1 448 ? -10.838 -2.400 34.333 1.00 94.75 448 LEU A N 1
ATOM 3561 C CA . LEU A 1 448 ? -11.499 -3.637 33.954 1.00 94.75 448 LEU A CA 1
ATOM 3562 C C . LEU A 1 448 ? -11.477 -3.836 32.431 1.00 94.75 448 LEU A C 1
ATOM 3564 O O . LEU A 1 448 ? -11.044 -4.885 31.962 1.00 94.75 448 LEU A O 1
ATOM 3568 N N . LEU A 1 449 ? -11.863 -2.829 31.649 1.00 94.56 449 LEU A N 1
ATOM 3569 C CA . LEU A 1 449 ? -11.872 -2.900 30.184 1.00 94.56 449 LEU A CA 1
ATOM 3570 C C . LEU A 1 449 ? -10.471 -3.140 29.597 1.00 94.56 449 LEU A C 1
ATOM 3572 O O . LEU A 1 449 ? -10.326 -3.896 28.633 1.00 94.56 449 LEU A O 1
ATOM 3576 N N . VAL A 1 450 ? -9.436 -2.537 30.193 1.00 92.31 450 VAL A N 1
ATOM 3577 C CA . VAL A 1 450 ? -8.030 -2.781 29.833 1.00 92.31 450 VAL A CA 1
ATOM 3578 C C . VAL A 1 450 ? -7.630 -4.219 30.161 1.00 92.31 450 VAL A C 1
ATOM 3580 O O . VAL A 1 450 ? -7.038 -4.890 29.314 1.00 92.31 450 VAL A O 1
ATOM 3583 N N . ARG A 1 451 ? -7.975 -4.716 31.357 1.00 93.56 451 ARG A N 1
ATOM 3584 C CA . ARG A 1 451 ? -7.666 -6.089 31.787 1.00 93.56 451 ARG A CA 1
ATOM 3585 C C . ARG A 1 451 ? -8.321 -7.136 30.891 1.00 93.56 451 ARG A C 1
ATOM 3587 O O . ARG A 1 451 ? -7.665 -8.105 30.515 1.00 93.56 451 ARG A O 1
ATOM 3594 N N . GLU A 1 452 ? -9.590 -6.940 30.549 1.00 94.00 452 GLU A N 1
ATOM 3595 C CA . GLU A 1 452 ? -10.338 -7.847 29.673 1.00 94.00 452 GLU A CA 1
ATOM 3596 C C . GLU A 1 452 ? -9.960 -7.671 28.189 1.00 94.00 452 GLU A C 1
ATOM 3598 O O . GLU A 1 452 ? -10.288 -8.520 27.361 1.00 94.00 452 GLU A O 1
ATOM 3603 N N . ASN A 1 453 ? -9.222 -6.605 27.844 1.00 92.06 453 ASN A N 1
ATOM 3604 C CA . ASN A 1 453 ? -8.717 -6.326 26.497 1.00 92.06 453 ASN A CA 1
ATOM 3605 C C . ASN A 1 453 ? -9.841 -6.290 25.439 1.00 92.06 453 ASN A C 1
ATOM 3607 O O . ASN A 1 453 ? -9.701 -6.817 24.333 1.00 92.06 453 ASN A O 1
ATOM 3611 N N . VAL A 1 454 ? -10.967 -5.660 25.787 1.00 93.19 454 VAL A N 1
ATOM 3612 C CA . VAL A 1 454 ? -12.212 -5.652 24.991 1.00 93.19 454 VAL A CA 1
ATOM 3613 C C . VAL A 1 454 ? -12.372 -4.438 24.072 1.00 93.19 454 VAL A C 1
ATOM 3615 O O . VAL A 1 454 ? -13.329 -4.372 23.311 1.00 93.19 454 VAL A O 1
ATOM 3618 N N . VAL A 1 455 ? -11.415 -3.508 24.080 1.00 91.25 455 VAL A N 1
ATOM 3619 C CA . VAL A 1 455 ? -11.345 -2.364 23.153 1.00 91.25 455 VAL A CA 1
ATOM 3620 C C . VAL A 1 455 ? -10.103 -2.533 22.281 1.00 91.25 455 VAL A C 1
ATOM 3622 O O . VAL A 1 455 ? -9.036 -2.862 22.801 1.00 91.25 455 VAL A O 1
ATOM 3625 N N . SER A 1 456 ? -10.218 -2.380 20.962 1.00 88.75 456 SER A N 1
ATOM 3626 C CA . SER A 1 456 ? -9.086 -2.496 20.026 1.00 88.75 456 SER A CA 1
ATOM 3627 C C . SER A 1 456 ? -8.744 -1.198 19.299 1.00 88.75 456 SER A C 1
ATOM 3629 O O . SER A 1 456 ? -7.638 -1.077 18.771 1.00 88.75 456 SER A O 1
ATOM 3631 N N . LEU A 1 457 ? -9.649 -0.216 19.286 1.00 86.44 457 LEU A N 1
ATOM 3632 C CA . LEU A 1 457 ? -9.445 1.064 18.614 1.00 86.44 457 LEU A CA 1
ATOM 3633 C C . LEU A 1 457 ? -9.184 2.192 19.619 1.00 86.44 457 LEU A C 1
ATOM 3635 O O . LEU A 1 457 ? -10.003 2.466 20.491 1.00 86.44 457 LEU A O 1
ATOM 3639 N N . ILE A 1 458 ? -8.074 2.918 19.442 1.00 86.56 458 ILE A N 1
ATOM 3640 C CA . ILE A 1 458 ? -7.729 4.083 20.280 1.00 86.56 458 ILE A CA 1
ATOM 3641 C C . ILE A 1 458 ? -8.840 5.152 20.281 1.00 86.56 458 ILE A C 1
ATOM 3643 O O . ILE A 1 458 ? -9.191 5.609 21.366 1.00 86.56 458 ILE A O 1
ATOM 3647 N N . PRO A 1 459 ? -9.438 5.551 19.135 1.00 83.69 459 PRO A N 1
ATOM 3648 C CA . PRO A 1 459 ? -10.530 6.528 19.141 1.00 83.69 459 PRO A CA 1
ATOM 3649 C C . PRO A 1 459 ? -11.723 6.095 20.000 1.00 83.69 459 PRO A C 1
ATOM 3651 O O . PRO A 1 459 ? -12.256 6.915 20.736 1.00 83.69 459 PRO A O 1
ATOM 3654 N N . HIS A 1 460 ? -12.089 4.811 19.952 1.00 88.00 460 HIS A N 1
ATOM 3655 C CA . HIS A 1 460 ? -13.165 4.253 20.769 1.00 88.00 460 HIS A CA 1
ATOM 3656 C C . HIS A 1 460 ? -12.786 4.227 22.254 1.00 88.00 460 HIS A C 1
ATOM 3658 O O . HIS A 1 460 ? -13.593 4.610 23.088 1.00 88.00 460 HIS A O 1
ATOM 3664 N N . ALA A 1 461 ? -11.540 3.876 22.594 1.00 90.62 461 ALA A N 1
ATOM 3665 C CA . ALA A 1 461 ? -11.055 3.932 23.976 1.00 90.62 461 ALA A CA 1
ATOM 3666 C C . ALA A 1 461 ? -11.097 5.357 24.562 1.00 90.62 461 ALA A C 1
ATOM 3668 O O . ALA A 1 461 ? -11.453 5.535 25.727 1.00 90.62 461 ALA A O 1
ATOM 3669 N N . LEU A 1 462 ? -10.741 6.371 23.764 1.00 90.50 462 LEU A N 1
ATOM 3670 C CA . LEU A 1 462 ? -10.797 7.776 24.177 1.00 90.50 462 LEU A CA 1
ATOM 3671 C C . LEU A 1 462 ? -12.238 8.243 24.400 1.00 90.50 462 LEU A C 1
ATOM 3673 O O . LEU A 1 462 ? -12.515 8.889 25.407 1.00 90.50 462 LEU A O 1
ATOM 3677 N N . ASP A 1 463 ? -13.141 7.902 23.482 1.00 89.12 463 ASP A N 1
ATOM 3678 C CA . ASP A 1 463 ? -14.566 8.223 23.579 1.00 89.12 463 ASP A CA 1
ATOM 3679 C C . ASP A 1 463 ? -15.221 7.547 24.790 1.00 89.12 463 ASP A C 1
ATOM 3681 O O . ASP A 1 463 ? -15.848 8.206 25.618 1.00 89.12 463 ASP A O 1
ATOM 3685 N N . LEU A 1 464 ? -14.937 6.257 24.982 1.00 92.25 464 LEU A N 1
ATOM 3686 C CA . LEU A 1 464 ? -15.391 5.483 26.130 1.00 92.25 464 LEU A CA 1
ATOM 3687 C C . LEU A 1 464 ? -14.906 6.096 27.448 1.00 92.25 464 LEU A C 1
ATOM 3689 O O . LEU A 1 464 ? -15.682 6.227 28.388 1.00 92.25 464 LEU A O 1
ATOM 3693 N N . GLY A 1 465 ? -13.649 6.543 27.515 1.00 93.25 465 GLY A N 1
ATOM 3694 C CA . GLY A 1 465 ? -13.125 7.252 28.683 1.00 93.25 465 GLY A CA 1
ATOM 3695 C C . GLY A 1 465 ? -13.876 8.556 28.990 1.00 93.25 465 GLY A C 1
ATOM 3696 O O . GLY A 1 465 ? -14.155 8.839 30.157 1.00 93.25 465 GLY A O 1
ATOM 3697 N N . LEU A 1 466 ? -14.240 9.332 27.961 1.00 92.69 466 LEU A N 1
ATOM 3698 C CA . LEU A 1 466 ? -15.034 10.556 28.122 1.00 92.69 466 LEU A CA 1
ATOM 3699 C C . LEU A 1 466 ? -16.448 10.248 28.623 1.00 92.69 466 LEU A C 1
ATOM 3701 O O . LEU A 1 466 ? -16.922 10.895 29.559 1.00 92.69 466 LEU A O 1
ATOM 3705 N N . GLU A 1 467 ? -17.110 9.254 28.034 1.00 95.12 467 GLU A N 1
ATOM 3706 C CA . GLU A 1 467 ? -18.463 8.865 28.426 1.00 95.12 467 GLU A CA 1
ATOM 3707 C C . GLU A 1 467 ? -18.514 8.268 29.836 1.00 95.12 467 GLU A C 1
ATOM 3709 O O . GLU A 1 467 ? -19.421 8.598 30.601 1.00 95.12 467 GLU A O 1
ATOM 3714 N N . LEU A 1 468 ? -17.514 7.474 30.229 1.00 96.25 468 LEU A N 1
ATOM 3715 C CA . LEU A 1 468 ? -17.395 6.942 31.588 1.00 96.25 468 LEU A CA 1
ATOM 3716 C C . LEU A 1 468 ? -17.223 8.051 32.628 1.00 96.25 468 LEU A C 1
ATOM 3718 O O . LEU A 1 468 ? -17.910 8.051 33.650 1.00 96.25 468 LEU A O 1
ATOM 3722 N N . MET A 1 469 ? -16.366 9.037 32.350 1.00 95.50 469 MET A N 1
ATOM 3723 C CA . MET A 1 469 ? -16.212 10.204 33.221 1.00 95.50 469 MET A CA 1
ATOM 3724 C C . MET A 1 469 ? -17.516 11.010 33.308 1.00 95.50 469 MET A C 1
ATOM 3726 O O . MET A 1 469 ? -17.889 11.489 34.380 1.00 95.50 469 MET A O 1
ATOM 3730 N N . LYS A 1 470 ? -18.241 11.142 32.190 1.00 95.38 470 LYS A N 1
ATOM 3731 C CA . LYS A 1 470 ? -19.536 11.831 32.131 1.00 95.38 470 LYS A CA 1
ATOM 3732 C C . LYS A 1 470 ? -20.610 11.104 32.948 1.00 95.38 470 LYS A C 1
ATOM 3734 O O . LYS A 1 470 ? -21.356 11.763 33.671 1.00 95.38 470 LYS A O 1
ATOM 3739 N N . ALA A 1 471 ? -20.672 9.777 32.863 1.00 95.38 471 ALA A N 1
ATOM 3740 C CA . ALA A 1 471 ? -21.583 8.945 33.645 1.00 95.38 471 ALA A CA 1
ATOM 3741 C C . ALA A 1 471 ? -21.286 9.047 35.150 1.00 95.38 471 ALA A C 1
ATOM 3743 O O . ALA A 1 471 ? -22.198 9.257 35.950 1.00 95.38 471 ALA A O 1
ATOM 3744 N N . GLU A 1 472 ? -20.008 8.998 35.536 1.00 96.25 472 GLU A N 1
ATOM 3745 C CA . GLU A 1 472 ? -19.583 9.172 36.928 1.00 96.25 472 GLU A CA 1
ATOM 3746 C C . GLU A 1 472 ? -19.948 10.555 37.486 1.00 96.25 472 GLU A C 1
ATOM 3748 O O . GLU A 1 472 ? -20.477 10.656 38.596 1.00 96.25 472 GLU A O 1
ATOM 3753 N N . LEU A 1 473 ? -19.714 11.622 36.714 1.00 94.31 473 LEU A N 1
ATOM 3754 C CA . LEU A 1 473 ? -20.100 12.987 37.084 1.00 94.31 473 LEU A CA 1
ATOM 3755 C C . LEU A 1 473 ? -21.614 13.121 37.243 1.00 94.31 473 LEU A C 1
ATOM 3757 O O . LEU A 1 473 ? -22.072 13.710 38.221 1.00 94.31 473 LEU A O 1
ATOM 3761 N N . ALA A 1 474 ? -22.388 12.566 36.305 1.00 92.81 474 ALA A N 1
ATOM 3762 C CA . ALA A 1 474 ? -23.842 12.588 36.378 1.00 92.81 474 ALA A CA 1
ATOM 3763 C C . ALA A 1 474 ? -24.341 11.914 37.657 1.00 92.81 474 ALA A C 1
ATOM 3765 O O . ALA A 1 474 ? -25.107 12.5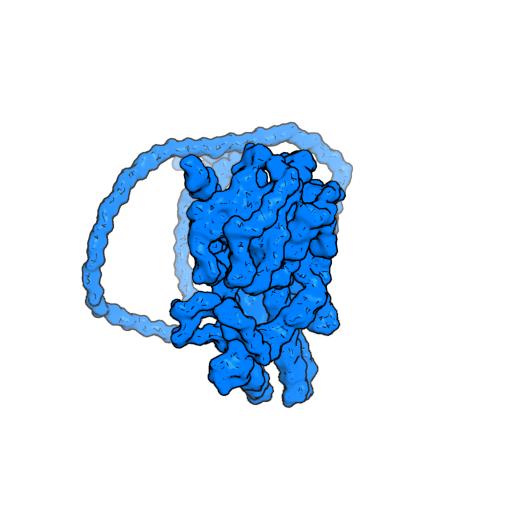18 38.402 1.00 92.81 474 ALA A O 1
ATOM 3766 N N . ARG A 1 475 ? -23.832 10.713 37.954 1.00 92.44 475 ARG A N 1
ATOM 3767 C CA . ARG A 1 475 ? -24.152 9.977 39.179 1.00 92.44 475 ARG A CA 1
ATOM 3768 C C . ARG A 1 475 ? -23.786 10.781 40.428 1.00 92.44 475 ARG A C 1
ATOM 3770 O O . ARG A 1 475 ? -24.635 11.004 41.284 1.00 92.44 475 ARG A O 1
ATOM 3777 N N . THR A 1 476 ? -22.546 11.263 40.508 1.00 90.75 476 THR A N 1
ATOM 3778 C CA . THR A 1 476 ? -22.016 11.983 41.682 1.00 90.75 476 THR A CA 1
ATOM 3779 C C . THR A 1 476 ? -22.787 13.271 41.975 1.00 90.75 476 THR A C 1
ATOM 3781 O O . THR A 1 476 ? -22.966 13.638 43.134 1.00 90.75 476 THR A O 1
ATOM 3784 N N . LEU A 1 477 ? -23.256 13.960 40.933 1.00 91.12 477 LEU A N 1
ATOM 3785 C CA . LEU A 1 477 ? -24.004 15.214 41.046 1.00 91.12 477 LEU A CA 1
ATOM 3786 C C . LEU A 1 477 ? -25.530 15.020 41.046 1.00 91.12 477 LEU A C 1
ATOM 3788 O O . LEU A 1 477 ? -26.259 16.008 41.113 1.00 91.12 477 LEU A O 1
ATOM 3792 N N . GLY A 1 478 ? -26.026 13.782 40.947 1.00 89.75 478 GLY A N 1
ATOM 3793 C CA . GLY A 1 478 ? -27.460 13.487 40.858 1.00 89.75 478 GLY A CA 1
ATOM 3794 C C . GLY A 1 478 ? -28.135 14.025 39.587 1.00 89.75 478 GLY A C 1
ATOM 3795 O O . GLY A 1 478 ? -29.312 14.383 39.614 1.00 89.75 478 GLY A O 1
ATOM 3796 N N . LEU A 1 479 ? -27.397 14.130 38.480 1.00 91.31 479 LEU A N 1
ATOM 3797 C CA . LEU A 1 479 ? -27.891 14.600 37.185 1.00 91.31 479 LEU A CA 1
ATOM 3798 C C . LEU A 1 479 ? -28.394 13.435 36.324 1.00 91.31 479 LEU A C 1
ATOM 3800 O O . LEU A 1 479 ? -27.901 12.312 36.412 1.00 91.31 479 LEU A O 1
ATOM 3804 N N . ALA A 1 480 ? -29.331 13.723 35.416 1.00 90.50 480 ALA A N 1
ATOM 3805 C CA . ALA A 1 480 ? -29.730 12.760 34.394 1.00 90.50 480 ALA A CA 1
ATOM 3806 C C . ALA A 1 480 ? -28.570 12.496 33.417 1.00 90.50 480 ALA A C 1
ATOM 3808 O O . ALA A 1 480 ? -27.975 13.435 32.881 1.00 90.50 480 ALA A O 1
ATOM 3809 N N . TYR A 1 481 ? -28.284 11.218 33.167 1.00 93.69 481 TYR A N 1
ATOM 3810 C CA . TYR A 1 481 ? -27.313 10.772 32.172 1.00 93.69 481 TYR A CA 1
ATOM 3811 C C . TYR A 1 481 ? -28.027 10.208 30.945 1.00 93.69 481 TYR A C 1
ATOM 3813 O O . TYR A 1 481 ? -28.938 9.390 31.061 1.00 93.69 481 TYR A O 1
ATOM 3821 N N . ALA A 1 482 ? -27.567 10.619 29.769 1.00 92.06 482 ALA A N 1
ATOM 3822 C CA . ALA A 1 482 ? -27.845 9.951 28.510 1.00 92.06 482 ALA A CA 1
ATOM 3823 C C . ALA A 1 482 ? -26.543 9.919 27.702 1.00 92.06 482 ALA A C 1
ATOM 3825 O O . ALA A 1 482 ? -25.883 10.953 27.540 1.00 92.06 482 ALA A O 1
ATOM 3826 N N . GLN A 1 483 ? -26.168 8.733 27.224 1.00 91.44 483 GLN A N 1
ATOM 3827 C CA . GLN A 1 483 ? -24.987 8.548 26.383 1.00 91.44 483 GLN A CA 1
ATOM 3828 C C . GLN A 1 483 ? -25.054 9.470 25.157 1.00 91.44 483 GLN A C 1
ATOM 3830 O O . GLN A 1 483 ? -26.140 9.776 24.657 1.00 91.44 483 GLN A O 1
ATOM 3835 N N . ASP A 1 484 ? -23.899 9.992 24.739 1.00 89.00 484 ASP A N 1
ATOM 3836 C CA . ASP A 1 484 ? -23.730 10.948 23.628 1.00 89.00 484 ASP A CA 1
ATOM 3837 C C . ASP A 1 484 ? -24.446 12.305 23.786 1.00 89.00 484 ASP A C 1
ATOM 3839 O O . ASP A 1 484 ? -24.278 13.203 22.957 1.00 89.00 484 ASP A O 1
ATOM 3843 N N . GLN A 1 485 ? -25.210 12.509 24.864 1.00 90.50 485 GLN A N 1
ATOM 3844 C CA . GLN A 1 485 ? -25.852 13.785 25.172 1.00 90.50 485 GLN A CA 1
ATOM 3845 C C . GLN A 1 485 ? -25.013 14.610 26.159 1.00 90.50 485 GLN A C 1
ATOM 3847 O O . GLN A 1 485 ? -24.338 14.048 27.030 1.00 90.50 485 GLN A O 1
ATOM 3852 N N . PRO A 1 486 ? -25.032 15.951 26.063 1.00 90.50 486 PRO A N 1
ATOM 3853 C CA . PRO A 1 486 ? -24.445 16.812 27.084 1.00 90.50 486 PRO A CA 1
ATOM 3854 C C . PRO A 1 486 ? -25.127 16.627 28.446 1.00 90.50 486 PRO A C 1
ATOM 3856 O O . PRO A 1 486 ? -26.337 16.410 28.513 1.00 90.50 486 PRO A O 1
ATOM 3859 N N . LEU A 1 487 ? -24.374 16.793 29.538 1.00 90.69 487 LEU A N 1
ATOM 3860 C CA . LEU A 1 487 ? -24.966 16.827 30.877 1.00 90.69 487 LEU A CA 1
ATOM 3861 C C . LEU A 1 487 ? -25.869 18.059 31.046 1.00 90.69 487 LEU A C 1
ATOM 3863 O O . LEU A 1 487 ? -25.495 19.150 30.597 1.00 90.69 487 LEU A O 1
ATOM 3867 N N . PRO A 1 488 ? -27.019 17.931 31.734 1.00 88.00 488 PRO A N 1
ATOM 3868 C CA . PRO A 1 488 ? -27.938 19.037 31.983 1.00 88.00 488 PRO A CA 1
ATOM 3869 C C . PRO A 1 488 ? -27.410 19.955 33.100 1.00 88.00 488 PRO A C 1
ATOM 3871 O O . PRO A 1 488 ? -27.971 20.028 34.191 1.00 88.00 488 PRO A O 1
ATOM 3874 N N . LEU A 1 489 ? -26.305 20.656 32.841 1.00 82.75 489 LEU A N 1
ATOM 3875 C CA . LEU A 1 489 ? -25.740 21.639 33.766 1.00 82.75 489 LEU A CA 1
ATOM 3876 C C . LEU A 1 489 ? -26.597 22.916 33.752 1.00 82.75 489 LEU A C 1
ATOM 3878 O O . LEU A 1 489 ? -26.872 23.484 32.691 1.00 82.75 489 LEU A O 1
ATOM 3882 N N . GLY A 1 490 ? -27.013 23.388 34.930 1.00 69.25 490 GLY A N 1
ATOM 3883 C CA . GLY A 1 490 ? -27.674 24.687 35.069 1.00 69.25 490 GLY A CA 1
ATOM 3884 C C . GLY A 1 490 ? -26.776 25.820 34.555 1.00 69.25 490 GLY A C 1
ATOM 3885 O O . GLY A 1 490 ? -25.562 25.796 34.748 1.00 69.25 490 GLY A O 1
ATOM 3886 N N . ARG A 1 491 ? -27.356 26.826 33.884 1.00 57.62 491 ARG A N 1
ATOM 3887 C CA . ARG A 1 491 ? -26.626 28.013 33.397 1.00 57.62 491 ARG A CA 1
ATOM 3888 C C . ARG A 1 491 ? -26.264 28.957 34.551 1.00 57.62 491 ARG A C 1
ATOM 3890 O O . ARG A 1 491 ? -26.760 30.078 34.600 1.00 57.62 491 ARG A O 1
ATOM 3897 N N . GLU A 1 492 ? -25.396 28.550 35.464 1.00 58.66 492 GLU A N 1
ATOM 3898 C CA . GLU A 1 492 ? -24.671 29.523 36.282 1.00 58.66 492 GLU A CA 1
ATOM 3899 C C . GLU A 1 492 ? -23.419 29.968 35.522 1.00 58.66 492 GLU A C 1
ATOM 3901 O O . GLU A 1 492 ? -22.706 29.156 34.929 1.00 58.66 492 GLU A O 1
ATOM 3906 N N . ARG A 1 493 ? -23.183 31.286 35.453 1.00 48.28 493 ARG A N 1
ATOM 3907 C CA . ARG A 1 493 ? -21.977 31.843 34.823 1.00 48.28 493 ARG A CA 1
ATOM 3908 C C . ARG A 1 493 ? -20.764 31.253 35.534 1.00 48.28 493 ARG A C 1
ATOM 3910 O O . ARG A 1 493 ? -20.534 31.574 36.696 1.00 48.28 493 ARG A O 1
ATOM 3917 N N . ALA A 1 494 ? -19.981 30.448 34.819 1.00 55.19 494 ALA A N 1
ATOM 3918 C CA . ALA A 1 494 ? -18.673 30.035 35.298 1.00 55.19 494 ALA A CA 1
ATOM 3919 C C . ALA A 1 494 ? -17.879 31.294 35.703 1.00 55.19 494 ALA A C 1
ATOM 3921 O O . ALA A 1 494 ? -17.866 32.267 34.933 1.00 55.19 494 ALA A O 1
ATOM 3922 N N . PRO A 1 495 ? -17.252 31.322 36.892 1.00 53.31 495 PRO A N 1
ATOM 3923 C CA . PRO A 1 495 ? -16.335 32.397 37.234 1.00 53.31 495 PRO A CA 1
ATOM 3924 C C . PRO A 1 495 ? -15.258 32.498 36.140 1.00 53.31 495 PRO A C 1
ATOM 3926 O O . PRO A 1 495 ? -14.904 31.478 35.538 1.00 53.31 495 PRO A O 1
ATOM 3929 N N . PRO A 1 496 ? -14.767 33.710 35.821 1.00 57.84 496 PRO A N 1
ATOM 3930 C CA . PRO A 1 496 ? -13.767 33.884 34.776 1.00 57.84 496 PRO A CA 1
ATOM 3931 C C . PRO A 1 496 ? -12.576 32.960 35.041 1.00 57.84 496 PRO A C 1
ATOM 3933 O O . PRO A 1 496 ? -12.071 32.904 36.163 1.00 57.84 496 PRO A O 1
ATOM 3936 N N . LEU A 1 497 ? -12.155 32.224 34.006 1.00 55.88 497 LEU A N 1
ATOM 3937 C CA . LEU A 1 497 ? -10.984 31.354 34.077 1.00 55.88 497 LEU A CA 1
ATOM 3938 C C . LEU A 1 497 ? -9.800 32.170 34.623 1.00 55.88 497 LEU A C 1
ATOM 3940 O O . LEU A 1 497 ? -9.543 33.262 34.102 1.00 55.88 497 LEU A O 1
ATOM 3944 N N . PRO A 1 498 ? -9.076 31.682 35.646 1.00 51.06 498 PRO A N 1
ATOM 3945 C CA . PRO A 1 498 ? -7.863 32.348 36.090 1.00 51.06 498 PRO A CA 1
ATOM 3946 C C . PRO A 1 498 ? -6.909 32.473 34.898 1.00 51.06 498 PRO A C 1
ATOM 3948 O O . PRO A 1 498 ? -6.739 31.531 34.118 1.00 51.06 498 PRO A O 1
ATOM 3951 N N . ALA A 1 499 ? -6.322 33.659 34.723 1.00 55.38 499 ALA A N 1
ATOM 3952 C CA . ALA A 1 499 ? -5.342 33.906 33.674 1.00 55.38 499 ALA A CA 1
ATOM 3953 C C . ALA A 1 499 ? -4.241 32.837 33.749 1.00 55.38 499 ALA A C 1
ATOM 3955 O O . ALA A 1 499 ? -3.689 32.632 34.825 1.00 55.38 499 ALA A O 1
ATOM 3956 N N . LYS A 1 500 ? -4.001 32.148 32.619 1.00 45.81 500 LYS A N 1
ATOM 3957 C CA . LYS A 1 500 ? -2.965 31.126 32.364 1.00 45.81 500 LYS A CA 1
ATOM 3958 C C . LYS A 1 500 ? -2.209 30.656 33.614 1.00 45.81 500 LYS A C 1
ATOM 3960 O O . LYS A 1 500 ? -1.301 31.333 34.090 1.00 45.81 500 LYS A O 1
ATOM 3965 N N . VAL A 1 501 ? -2.522 29.442 34.067 1.00 45.03 501 VAL A N 1
ATOM 3966 C CA . VAL A 1 501 ? -1.637 28.682 34.957 1.00 45.03 501 VAL A CA 1
ATOM 3967 C C . VAL A 1 501 ? -0.243 28.661 34.322 1.00 45.03 501 VAL A C 1
ATOM 3969 O O . VAL A 1 501 ? -0.115 28.348 33.137 1.00 45.03 501 VAL A O 1
ATOM 3972 N N . ALA A 1 502 ? 0.765 29.082 35.090 1.00 48.31 502 ALA A N 1
ATOM 3973 C CA . ALA A 1 502 ? 2.156 29.137 34.657 1.00 48.31 502 ALA A CA 1
ATOM 3974 C C . ALA A 1 502 ? 2.578 27.805 34.025 1.00 48.31 502 ALA A C 1
ATOM 3976 O O . ALA A 1 502 ? 2.190 26.738 34.509 1.00 48.31 502 ALA A O 1
ATOM 3977 N N . GLU A 1 503 ? 3.363 27.882 32.947 1.00 42.16 503 GLU A N 1
ATOM 3978 C CA . GLU A 1 503 ? 4.003 26.710 32.354 1.00 42.16 503 GLU A CA 1
ATOM 3979 C C . GLU A 1 503 ? 4.673 25.887 33.466 1.00 42.16 503 GLU A C 1
ATOM 3981 O O . GLU A 1 503 ? 5.318 26.473 34.347 1.00 42.16 503 GLU A O 1
ATOM 3986 N N . PRO A 1 504 ? 4.517 24.550 33.476 1.00 42.81 504 PRO A N 1
ATOM 3987 C CA . PRO A 1 504 ? 5.294 23.729 34.389 1.00 42.81 504 PRO A CA 1
ATOM 3988 C C . PRO A 1 504 ? 6.779 24.052 34.161 1.00 42.81 504 PRO A C 1
ATOM 3990 O O . PRO A 1 504 ? 7.183 24.228 33.006 1.00 42.81 504 PRO A O 1
ATOM 3993 N N . PRO A 1 505 ? 7.591 24.179 35.227 1.00 41.78 505 PRO A N 1
ATOM 3994 C CA . PRO A 1 505 ? 8.999 24.504 35.069 1.00 41.78 505 PRO A CA 1
ATOM 3995 C C . PRO A 1 505 ? 9.635 23.490 34.112 1.00 41.78 505 PRO A C 1
ATOM 3997 O O . PRO A 1 505 ? 9.283 22.305 34.173 1.00 41.78 505 PRO A O 1
ATOM 4000 N N . PRO A 1 506 ? 10.545 23.922 33.219 1.00 41.00 506 PRO A N 1
ATOM 4001 C CA . PRO A 1 506 ? 11.245 22.992 32.352 1.00 41.00 506 PRO A CA 1
ATOM 4002 C C . PRO A 1 506 ? 11.869 21.917 33.236 1.00 41.00 506 PRO A C 1
ATOM 4004 O O . PRO A 1 506 ? 12.525 22.243 34.227 1.00 41.00 506 PRO A O 1
ATOM 4007 N N . LEU A 1 507 ? 11.621 20.647 32.900 1.00 40.97 507 LEU A N 1
ATOM 4008 C CA . LEU A 1 507 ? 12.292 19.509 33.522 1.00 40.97 507 LEU A CA 1
ATOM 4009 C C . LEU A 1 507 ? 13.788 19.820 33.528 1.00 40.97 507 LEU A C 1
ATOM 4011 O O . LEU A 1 507 ? 14.426 19.877 32.473 1.00 40.97 507 LEU A O 1
ATOM 4015 N N . GLY A 1 508 ? 14.314 20.121 34.717 1.00 37.09 508 GLY A N 1
ATOM 4016 C CA . GLY A 1 508 ? 15.721 20.411 34.903 1.00 37.09 508 GLY A CA 1
ATOM 4017 C C . GLY A 1 508 ? 16.505 19.237 34.346 1.00 37.09 508 GLY A C 1
ATOM 4018 O O . GLY A 1 508 ? 16.233 18.091 34.697 1.00 37.09 508 GLY A O 1
ATOM 4019 N N . ARG A 1 509 ? 17.446 19.519 33.442 1.00 36.50 509 ARG A N 1
ATOM 4020 C CA . ARG A 1 509 ? 18.447 18.533 33.042 1.00 36.50 509 ARG A CA 1
ATOM 4021 C C . ARG A 1 509 ? 19.106 18.039 34.325 1.00 36.50 509 ARG A C 1
ATOM 4023 O O . ARG A 1 509 ? 19.783 18.821 34.992 1.00 36.50 509 ARG A O 1
ATOM 4030 N N . GLU A 1 510 ? 18.887 16.776 34.673 1.00 37.19 510 GLU A N 1
ATOM 4031 C CA . GLU A 1 510 ? 19.732 16.115 35.658 1.00 37.19 510 GLU A CA 1
ATOM 4032 C C . GLU A 1 510 ? 21.192 16.286 35.207 1.00 37.19 510 GLU A C 1
ATOM 4034 O O . GLU A 1 510 ? 21.482 16.178 34.007 1.00 37.19 510 GLU A O 1
ATOM 4039 N N . PRO A 1 511 ? 22.117 16.624 36.120 1.00 34.59 511 PRO A N 1
ATOM 4040 C CA . PRO A 1 511 ? 23.520 16.718 35.769 1.00 34.59 511 PRO A CA 1
ATOM 4041 C C . PRO A 1 511 ? 23.970 15.363 35.225 1.00 34.59 511 PRO A C 1
ATOM 4043 O O . PRO A 1 511 ? 23.724 14.325 35.836 1.00 34.59 511 PRO A O 1
ATOM 4046 N N . ALA A 1 512 ? 24.609 15.392 34.056 1.00 32.25 512 ALA A N 1
ATOM 4047 C CA . ALA A 1 512 ? 25.162 14.216 33.410 1.00 32.25 512 ALA A CA 1
ATOM 4048 C C . ALA A 1 512 ? 26.066 13.466 34.397 1.00 32.25 512 ALA A C 1
ATOM 4050 O O . ALA A 1 512 ? 27.177 13.905 34.700 1.00 32.25 512 ALA A O 1
ATOM 4051 N N . VAL A 1 513 ? 25.585 12.328 34.895 1.00 34.47 513 VAL A N 1
ATOM 4052 C CA . VAL A 1 513 ? 26.441 11.343 35.544 1.00 34.47 513 VAL A CA 1
ATOM 4053 C C . VAL A 1 513 ? 27.388 10.850 34.457 1.00 34.47 513 VAL A C 1
ATOM 4055 O O . VAL A 1 513 ? 26.954 10.259 33.468 1.00 34.47 513 VAL A O 1
ATOM 4058 N N . GLN A 1 514 ? 28.678 11.155 34.603 1.00 32.72 514 GLN A N 1
ATOM 4059 C CA . GLN A 1 514 ? 29.724 10.576 33.769 1.00 32.72 514 GLN A CA 1
ATOM 4060 C C . GLN A 1 514 ? 29.639 9.054 33.897 1.00 32.72 514 GLN A C 1
ATOM 4062 O O . GLN A 1 514 ? 30.009 8.482 34.920 1.00 32.72 514 GLN A O 1
ATOM 4067 N N . ALA A 1 515 ? 29.110 8.402 32.864 1.00 33.84 515 ALA A N 1
ATOM 4068 C CA . ALA A 1 515 ? 29.155 6.958 32.754 1.00 33.84 515 ALA A CA 1
ATOM 4069 C C . ALA A 1 515 ? 30.624 6.535 32.623 1.00 33.84 515 ALA A C 1
ATOM 4071 O O . ALA A 1 515 ? 31.320 6.945 31.692 1.00 33.84 515 ALA A O 1
ATOM 4072 N N . ALA A 1 516 ? 31.100 5.735 33.578 1.00 37.12 516 ALA A N 1
ATOM 4073 C CA . ALA A 1 516 ? 32.377 5.045 33.467 1.00 37.12 516 ALA A CA 1
ATOM 4074 C C . ALA A 1 516 ? 32.366 4.124 32.227 1.00 37.12 516 ALA A C 1
ATOM 4076 O O . ALA A 1 516 ? 31.311 3.584 31.878 1.00 37.12 516 ALA A O 1
ATOM 4077 N N . PRO A 1 517 ? 33.512 3.938 31.547 1.00 36.25 517 PRO A N 1
ATOM 4078 C CA . PRO A 1 517 ? 33.575 3.110 30.351 1.00 36.25 517 PRO A CA 1
ATOM 4079 C C . PRO A 1 517 ? 33.214 1.648 30.674 1.00 36.25 517 PRO A C 1
ATOM 4081 O O . PRO A 1 517 ? 33.561 1.153 31.751 1.00 36.25 517 PRO A O 1
ATOM 4084 N N . PRO A 1 518 ? 32.533 0.939 29.756 1.00 38.62 518 PRO A N 1
ATOM 4085 C CA . PRO A 1 518 ? 32.169 -0.455 29.962 1.00 38.62 518 PRO A CA 1
ATOM 4086 C C . PRO A 1 518 ? 33.427 -1.344 29.980 1.00 38.62 518 PRO A C 1
ATOM 4088 O O . PRO A 1 518 ? 34.370 -1.085 29.226 1.00 38.62 518 PRO A O 1
ATOM 4091 N N . PRO A 1 519 ? 33.466 -2.404 30.807 1.00 37.47 519 PRO A N 1
ATOM 4092 C CA . PRO A 1 519 ? 34.555 -3.370 30.767 1.00 37.47 519 PRO A CA 1
ATOM 4093 C C . PRO A 1 519 ? 34.521 -4.180 29.461 1.00 37.47 519 PRO A C 1
ATOM 4095 O O . PRO A 1 519 ? 33.460 -4.452 28.897 1.00 37.47 519 PRO A O 1
ATOM 4098 N N . ALA A 1 520 ? 35.710 -4.554 28.985 1.00 36.59 520 ALA A N 1
ATOM 4099 C CA . ALA A 1 520 ? 35.915 -5.308 27.752 1.00 36.59 520 ALA A CA 1
ATOM 4100 C C . ALA A 1 520 ? 35.217 -6.690 27.777 1.00 36.59 520 ALA A C 1
ATOM 4102 O O . ALA A 1 520 ? 35.121 -7.311 28.839 1.00 36.59 520 ALA A O 1
ATOM 4103 N N . PRO A 1 521 ? 34.754 -7.202 26.619 1.00 34.81 521 PRO A N 1
ATOM 4104 C CA . PRO A 1 521 ? 33.997 -8.446 26.549 1.00 34.81 521 PRO A CA 1
ATOM 4105 C C . PRO A 1 521 ? 34.894 -9.668 26.789 1.00 34.81 521 PRO A C 1
ATOM 4107 O O . PRO A 1 521 ? 35.921 -9.842 26.133 1.00 34.81 521 PRO A O 1
ATOM 4110 N N . ALA A 1 522 ? 34.480 -10.542 27.708 1.00 35.50 522 ALA A N 1
ATOM 4111 C CA . ALA A 1 522 ? 35.075 -11.862 27.889 1.00 35.50 522 ALA A CA 1
ATOM 4112 C C . ALA A 1 522 ? 34.548 -12.843 26.824 1.00 35.50 522 ALA A C 1
ATOM 4114 O O . ALA A 1 522 ? 33.354 -12.872 26.524 1.00 35.50 522 ALA A O 1
ATOM 4115 N N . LEU A 1 523 ? 35.453 -13.646 26.259 1.00 35.25 523 LEU A N 1
ATOM 4116 C CA . LEU A 1 523 ? 35.159 -14.716 25.299 1.00 35.25 523 LEU A CA 1
ATOM 4117 C C . LEU A 1 523 ? 34.272 -15.814 25.927 1.00 35.25 523 LEU A C 1
ATOM 4119 O O . LEU A 1 523 ? 34.448 -16.127 27.107 1.00 35.25 523 LEU A O 1
ATOM 4123 N N . PRO A 1 524 ? 33.350 -16.435 25.165 1.00 35.56 524 PRO A N 1
ATOM 4124 C CA . PRO A 1 524 ? 32.457 -17.458 25.696 1.00 35.56 524 PRO A CA 1
ATOM 4125 C C . PRO A 1 524 ? 33.174 -18.803 25.875 1.00 35.56 524 PRO A C 1
ATOM 4127 O O . PRO A 1 524 ? 33.887 -19.270 24.987 1.00 35.56 524 PRO A O 1
ATOM 4130 N N . ALA A 1 525 ? 32.941 -19.438 27.024 1.00 33.72 525 ALA A N 1
ATOM 4131 C CA . ALA A 1 525 ? 33.318 -20.821 27.286 1.00 33.72 525 ALA A CA 1
ATOM 4132 C C . ALA A 1 525 ? 32.251 -21.802 26.753 1.00 33.72 525 ALA A C 1
ATOM 4134 O O . ALA A 1 525 ? 31.052 -21.533 26.789 1.00 33.72 525 ALA A O 1
ATOM 4135 N N . ASP A 1 526 ? 32.752 -22.935 26.270 1.00 32.44 526 ASP A N 1
ATOM 4136 C CA . ASP A 1 526 ? 32.106 -24.088 25.626 1.00 32.44 526 ASP A CA 1
ATOM 4137 C C . ASP A 1 526 ? 30.910 -24.694 26.414 1.00 32.44 526 ASP A C 1
ATOM 4139 O O . ASP A 1 526 ? 31.019 -24.863 27.636 1.00 32.44 526 ASP A O 1
ATOM 4143 N N . PRO A 1 527 ? 29.773 -25.074 25.782 1.00 36.50 527 PRO A N 1
ATOM 4144 C CA . PRO A 1 527 ? 28.623 -25.611 26.500 1.00 36.50 527 PRO A CA 1
ATOM 4145 C C . PRO A 1 527 ? 28.689 -27.142 26.618 1.00 36.50 527 PRO A C 1
ATOM 4147 O O . PRO A 1 527 ? 28.690 -27.868 25.625 1.00 36.50 527 PRO A O 1
ATOM 4150 N N . ARG A 1 528 ? 28.635 -27.663 27.851 1.00 30.20 528 ARG A N 1
ATOM 4151 C CA . ARG A 1 528 ? 28.236 -29.060 28.110 1.00 30.20 528 ARG A CA 1
ATOM 4152 C C . ARG A 1 528 ? 26.740 -29.134 28.443 1.00 30.20 528 ARG A C 1
ATOM 4154 O O . ARG A 1 528 ? 26.217 -28.207 29.059 1.00 30.20 528 ARG A O 1
ATOM 4161 N N . PRO A 1 529 ? 26.039 -30.220 28.066 1.00 34.62 529 PRO A N 1
ATOM 4162 C CA . PRO A 1 529 ? 24.586 -30.278 28.121 1.00 34.62 529 PRO A CA 1
ATOM 4163 C C . PRO A 1 529 ? 24.098 -30.722 29.505 1.00 34.62 529 PRO A C 1
ATOM 4165 O O . PRO A 1 529 ? 24.597 -31.700 30.059 1.00 34.62 529 PRO A O 1
ATOM 4168 N N . ALA A 1 530 ? 23.070 -30.055 30.032 1.00 31.00 530 ALA A N 1
ATOM 4169 C CA . ALA A 1 530 ? 22.314 -30.540 31.182 1.00 31.00 530 ALA A CA 1
ATOM 4170 C C . ALA A 1 530 ? 20.804 -30.549 30.886 1.00 31.00 530 ALA A C 1
ATOM 4172 O O . ALA A 1 530 ? 20.224 -29.570 30.425 1.00 31.00 530 ALA A O 1
ATOM 4173 N N . ALA A 1 531 ? 20.245 -31.734 31.123 1.00 28.84 531 ALA A N 1
ATOM 4174 C CA . ALA A 1 531 ? 18.868 -32.222 31.127 1.00 28.84 531 ALA A CA 1
ATOM 4175 C C . ALA A 1 531 ? 17.686 -31.226 31.057 1.00 28.84 531 ALA A C 1
ATOM 4177 O O . ALA A 1 531 ? 17.550 -30.299 31.850 1.00 28.84 531 ALA A O 1
ATOM 4178 N N . ARG A 1 532 ? 16.738 -31.561 30.168 1.00 29.77 532 ARG A N 1
ATOM 4179 C CA . ARG A 1 532 ? 15.358 -31.046 30.114 1.00 29.77 532 ARG A CA 1
ATOM 4180 C C . ARG A 1 532 ? 14.516 -31.560 31.291 1.00 29.77 532 ARG A C 1
ATOM 4182 O O . ARG A 1 532 ? 14.580 -32.756 31.573 1.00 29.77 532 ARG A O 1
ATOM 4189 N N . PRO A 1 533 ? 13.573 -30.752 31.804 1.00 28.58 533 PRO A N 1
ATOM 4190 C CA . PRO A 1 533 ? 12.309 -31.253 32.326 1.00 28.58 533 PRO A CA 1
ATOM 4191 C C . PRO A 1 533 ? 11.171 -31.017 31.320 1.00 28.58 533 PRO A C 1
ATOM 4193 O O . PRO A 1 533 ? 11.031 -29.951 30.724 1.00 28.58 533 PRO A O 1
ATOM 4196 N N . SER A 1 534 ? 10.359 -32.052 31.134 1.00 29.69 534 SER A N 1
ATOM 4197 C CA . SER A 1 534 ? 9.109 -32.081 30.372 1.00 29.69 534 SER A CA 1
ATOM 4198 C C . SER A 1 534 ? 7.997 -31.268 31.046 1.00 29.69 534 SER A C 1
ATOM 4200 O O . SER A 1 534 ? 7.767 -31.430 32.243 1.00 29.69 534 SER A O 1
ATOM 4202 N N . ILE A 1 535 ? 7.251 -30.480 30.267 1.00 30.95 535 ILE A N 1
ATOM 4203 C CA . ILE A 1 535 ? 5.994 -29.835 30.680 1.00 30.95 535 ILE A CA 1
ATOM 4204 C C . ILE A 1 535 ? 4.829 -30.591 30.016 1.00 30.95 535 ILE A C 1
ATOM 4206 O O . ILE A 1 535 ? 4.861 -30.755 28.793 1.00 30.95 535 ILE A O 1
ATOM 4210 N N . PRO A 1 536 ? 3.807 -31.056 30.760 1.00 29.12 536 PRO A N 1
ATOM 4211 C CA . PRO A 1 536 ? 2.589 -31.596 30.174 1.00 29.12 536 PRO A CA 1
ATOM 4212 C C . PRO A 1 536 ? 1.601 -30.482 29.802 1.00 29.12 536 PRO A C 1
ATOM 4214 O O . PRO A 1 536 ? 1.559 -29.410 30.405 1.00 29.12 536 PRO A O 1
ATOM 4217 N N . ALA A 1 537 ? 0.794 -30.773 28.785 1.00 28.66 537 ALA A N 1
ATOM 4218 C CA . ALA A 1 537 ? -0.288 -29.934 28.301 1.00 28.66 537 ALA A CA 1
ATOM 4219 C C . ALA A 1 537 ? -1.418 -29.784 29.338 1.00 28.66 537 ALA A C 1
ATOM 4221 O O . ALA A 1 537 ? -1.819 -30.756 29.968 1.00 28.66 537 ALA A O 1
ATOM 4222 N N . ASN A 1 538 ? -1.971 -28.570 29.397 1.00 30.16 538 ASN A N 1
ATOM 4223 C CA . ASN A 1 538 ? -3.286 -28.194 29.927 1.00 30.16 538 ASN A CA 1
ATOM 4224 C C . ASN A 1 538 ? -3.577 -28.497 31.411 1.00 30.16 538 ASN A C 1
ATOM 4226 O O . ASN A 1 538 ? -3.955 -29.601 31.784 1.00 30.16 538 ASN A O 1
ATOM 4230 N N . GLY A 1 539 ? -3.567 -27.445 32.235 1.00 27.98 539 GLY A N 1
ATOM 4231 C CA . GLY A 1 539 ? -4.179 -27.461 33.566 1.00 27.98 539 GLY A CA 1
ATOM 4232 C C . GLY A 1 539 ? -3.880 -26.190 34.356 1.00 27.98 539 GLY A C 1
ATOM 4233 O O . GLY A 1 539 ? -2.794 -26.044 34.906 1.00 27.98 539 GLY A O 1
ATOM 4234 N N . ARG A 1 540 ? -4.840 -25.258 34.406 1.00 28.70 540 ARG A N 1
ATOM 4235 C CA . ARG A 1 540 ? -4.814 -24.089 35.301 1.00 28.70 540 ARG A CA 1
ATOM 4236 C C . ARG A 1 540 ? -4.744 -24.552 36.761 1.00 28.70 540 ARG A C 1
ATOM 4238 O O . ARG A 1 540 ? -5.627 -25.284 37.195 1.00 28.70 540 ARG A O 1
ATOM 4245 N N . VAL A 1 541 ? -3.787 -24.024 37.524 1.00 27.81 541 VAL A N 1
ATOM 4246 C CA . VAL A 1 541 ? -3.888 -23.880 38.986 1.00 27.81 541 VAL A CA 1
ATOM 4247 C C . VAL A 1 541 ? -3.346 -22.506 39.372 1.00 27.81 541 VAL A C 1
ATOM 4249 O O . VAL A 1 541 ? -2.225 -22.143 39.023 1.00 27.81 541 VAL A O 1
ATOM 4252 N N . ILE A 1 542 ? -4.185 -21.742 40.067 1.00 29.95 542 ILE A N 1
ATOM 4253 C CA . ILE A 1 542 ? -3.902 -20.423 40.634 1.00 29.95 542 ILE A CA 1
ATOM 4254 C C . ILE A 1 542 ? -2.996 -20.608 41.857 1.00 29.95 542 ILE A C 1
ATOM 4256 O O . ILE A 1 542 ? -3.289 -21.433 42.722 1.00 29.95 542 ILE A O 1
ATOM 4260 N N . LYS A 1 543 ? -1.926 -19.817 41.955 1.00 27.31 543 LYS A N 1
ATOM 4261 C CA . LYS A 1 543 ? -1.264 -19.525 43.230 1.00 27.31 543 LYS A CA 1
ATOM 4262 C C . LYS A 1 543 ? -1.196 -18.016 43.408 1.00 27.31 543 LYS A C 1
ATOM 4264 O O . LYS A 1 543 ? -0.540 -17.329 42.632 1.00 27.31 543 LYS A O 1
ATOM 4269 N N . GLU A 1 544 ? -1.896 -17.538 44.431 1.00 34.66 544 GLU A N 1
ATOM 4270 C CA . GLU A 1 544 ? -1.690 -16.221 45.025 1.00 34.66 544 GLU A CA 1
ATOM 4271 C C . GLU A 1 544 ? -0.223 -16.084 45.447 1.00 34.66 544 GLU A C 1
ATOM 4273 O O . GLU A 1 544 ? 0.343 -16.972 46.089 1.00 34.66 544 GLU A O 1
ATOM 4278 N N . GLY A 1 545 ? 0.400 -14.976 45.056 1.00 27.12 545 GLY A N 1
ATOM 4279 C CA . GLY A 1 545 ? 1.805 -14.699 45.321 1.00 27.12 545 GLY A CA 1
ATOM 4280 C C . GLY A 1 545 ? 2.083 -13.205 45.264 1.00 27.12 545 GLY A C 1
ATOM 4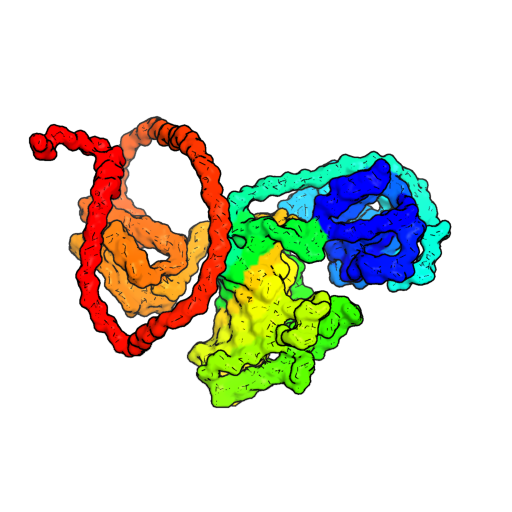281 O O . GLY A 1 545 ? 2.490 -12.696 44.230 1.00 27.12 545 GLY A O 1
ATOM 4282 N N . LEU A 1 546 ? 1.805 -12.542 46.390 1.00 26.36 546 LEU A N 1
ATOM 4283 C CA . LEU A 1 546 ? 2.425 -11.317 46.912 1.00 26.36 546 LEU A CA 1
ATOM 4284 C C . LEU A 1 546 ? 3.025 -10.327 45.891 1.00 26.36 546 LEU A C 1
ATOM 4286 O O . LEU A 1 546 ? 4.203 -10.393 45.545 1.00 26.36 546 LEU A O 1
ATOM 4290 N N . LEU A 1 547 ? 2.245 -9.299 45.551 1.00 28.45 547 LEU A N 1
ATOM 4291 C CA . LEU A 1 547 ? 2.789 -7.992 45.184 1.00 28.45 547 LEU A CA 1
ATOM 4292 C C . LEU A 1 547 ? 3.330 -7.331 46.459 1.00 28.45 547 LEU A C 1
ATOM 4294 O O . LEU A 1 547 ? 2.560 -6.895 47.313 1.00 28.45 547 LEU A O 1
ATOM 4298 N N . HIS A 1 548 ? 4.653 -7.264 46.604 1.00 31.02 548 HIS A N 1
ATOM 4299 C CA . HIS A 1 548 ? 5.274 -6.310 47.520 1.00 31.02 548 HIS A CA 1
ATOM 4300 C C . HIS A 1 548 ? 5.103 -4.903 46.924 1.00 31.02 548 HIS A C 1
ATOM 4302 O O . HIS A 1 548 ? 5.605 -4.666 45.825 1.00 31.02 548 HIS A O 1
ATOM 4308 N N . PRO A 1 549 ? 4.409 -3.967 47.596 1.00 36.34 549 PRO A N 1
ATOM 4309 C CA . PRO A 1 549 ? 4.317 -2.601 47.112 1.00 36.34 549 PRO A CA 1
ATOM 4310 C C . PRO A 1 549 ? 5.674 -1.921 47.296 1.00 36.34 549 PRO A C 1
ATOM 4312 O O . PRO A 1 549 ? 6.189 -1.803 48.411 1.00 36.34 549 PRO A O 1
ATOM 4315 N N . ASP A 1 550 ? 6.250 -1.489 46.179 1.00 38.28 550 ASP A N 1
ATOM 4316 C CA . ASP A 1 550 ? 7.395 -0.592 46.149 1.00 38.28 550 ASP A CA 1
ATOM 4317 C C . ASP A 1 550 ? 7.016 0.711 46.875 1.00 38.28 550 ASP A C 1
ATOM 4319 O O . ASP A 1 550 ? 6.125 1.455 46.448 1.00 38.28 550 ASP A O 1
ATOM 4323 N N . LYS A 1 551 ? 7.652 0.960 48.026 1.00 36.16 551 LYS A N 1
ATOM 4324 C CA . LYS A 1 551 ? 7.376 2.116 48.896 1.00 36.16 551 LYS A CA 1
ATOM 4325 C C . LYS A 1 551 ? 7.623 3.453 48.184 1.00 36.16 551 LYS A C 1
ATOM 4327 O O . LYS A 1 551 ? 7.061 4.467 48.603 1.00 36.16 551 LYS A O 1
ATOM 4332 N N . ASP A 1 552 ? 8.365 3.453 47.078 1.00 42.59 552 ASP A N 1
ATOM 4333 C CA . ASP A 1 552 ? 8.645 4.655 46.294 1.00 42.59 552 ASP A CA 1
ATOM 4334 C C . ASP A 1 552 ? 7.491 5.080 45.371 1.00 42.59 552 ASP A C 1
ATOM 4336 O O . ASP A 1 552 ? 7.383 6.262 45.028 1.00 42.59 552 ASP A O 1
ATOM 4340 N N . ALA A 1 553 ? 6.570 4.175 45.019 1.00 39.66 553 ALA A N 1
ATOM 4341 C CA . ALA A 1 553 ? 5.398 4.521 44.209 1.00 39.66 553 ALA A CA 1
ATOM 4342 C C . ALA A 1 553 ? 4.371 5.344 45.012 1.00 39.66 553 ALA A C 1
ATOM 4344 O O . ALA A 1 553 ? 3.812 6.320 44.509 1.00 39.66 553 ALA A O 1
ATOM 4345 N N . TYR A 1 554 ? 4.186 5.014 46.294 1.00 36.25 554 TYR A N 1
ATOM 4346 C CA . TYR A 1 554 ? 3.246 5.708 47.182 1.00 36.25 554 TYR A CA 1
ATOM 4347 C C . TYR A 1 554 ? 3.745 7.112 47.572 1.00 36.25 554 TYR A C 1
ATOM 4349 O O . TYR A 1 554 ? 2.972 8.069 47.624 1.00 36.25 554 TYR A O 1
ATOM 4357 N N . ALA A 1 555 ? 5.062 7.274 47.748 1.00 37.66 555 ALA A N 1
ATOM 4358 C CA . ALA A 1 555 ? 5.686 8.569 48.024 1.00 37.66 555 ALA A CA 1
ATOM 4359 C C . ALA A 1 555 ? 5.612 9.548 46.831 1.00 37.66 555 ALA A C 1
ATOM 4361 O O . ALA A 1 555 ? 5.585 10.766 47.029 1.00 37.66 555 ALA A O 1
ATOM 4362 N N . ARG A 1 556 ? 5.535 9.039 45.590 1.00 39.06 556 ARG A N 1
ATOM 4363 C CA . ARG A 1 556 ? 5.347 9.867 44.383 1.00 39.06 556 ARG A CA 1
ATOM 4364 C C . ARG A 1 556 ? 3.923 10.402 44.249 1.00 39.06 556 ARG A C 1
ATOM 4366 O O . ARG A 1 556 ? 3.762 11.554 43.855 1.00 39.06 556 ARG A O 1
ATOM 4373 N N . ILE A 1 557 ? 2.913 9.618 44.629 1.00 38.91 557 ILE A N 1
ATOM 4374 C CA . ILE A 1 557 ? 1.499 10.031 44.574 1.00 38.91 557 ILE A CA 1
ATOM 4375 C C . ILE A 1 557 ? 1.219 11.157 45.584 1.00 38.91 557 ILE A C 1
ATOM 4377 O O . ILE A 1 557 ? 0.566 12.145 45.250 1.00 38.91 557 ILE A O 1
ATOM 4381 N N . LEU A 1 558 ? 1.801 11.085 46.786 1.00 37.56 558 LEU A N 1
ATOM 4382 C CA . LEU A 1 558 ? 1.596 12.100 47.828 1.00 37.56 558 LEU A CA 1
ATOM 4383 C C . LEU A 1 558 ? 2.238 13.465 47.507 1.00 37.56 558 LEU A C 1
ATOM 4385 O O . LEU A 1 558 ? 1.751 14.493 47.975 1.00 37.56 558 LEU A O 1
ATOM 4389 N N . ARG A 1 559 ? 3.274 13.520 46.654 1.00 38.00 559 ARG A N 1
ATOM 4390 C CA . ARG A 1 559 ? 3.894 14.792 46.223 1.00 38.00 559 ARG A CA 1
ATOM 4391 C C . ARG A 1 559 ? 3.092 15.555 45.167 1.00 38.00 559 ARG A C 1
ATOM 4393 O O . ARG A 1 559 ? 3.280 16.762 45.039 1.00 38.00 559 ARG A O 1
ATOM 4400 N N . VAL A 1 560 ? 2.197 14.892 44.436 1.00 38.75 560 VAL A N 1
ATOM 4401 C CA . VAL A 1 560 ? 1.369 15.532 43.396 1.00 38.75 560 VAL A CA 1
ATOM 4402 C C . VAL A 1 560 ? 0.106 16.176 43.991 1.00 38.75 560 VAL A C 1
ATOM 4404 O O . VAL A 1 560 ? -0.432 17.114 43.411 1.00 38.75 560 VAL A O 1
ATOM 4407 N N . ALA A 1 561 ? -0.324 15.757 45.186 1.00 35.03 561 ALA A N 1
ATOM 4408 C CA . ALA A 1 561 ? -1.592 16.181 45.785 1.00 35.03 561 ALA A CA 1
ATOM 4409 C C . ALA A 1 561 ? -1.530 17.406 46.730 1.00 35.03 561 ALA A C 1
ATOM 4411 O O . ALA A 1 561 ? -2.580 17.833 47.197 1.00 35.03 561 ALA A O 1
ATOM 4412 N N . LYS A 1 562 ? -0.352 17.990 47.029 1.00 35.38 562 LYS A N 1
ATOM 4413 C CA . LYS A 1 562 ? -0.186 19.095 48.015 1.00 35.38 562 LYS A CA 1
ATOM 4414 C C . LYS A 1 562 ? -0.981 18.885 49.323 1.00 35.38 562 LYS A C 1
ATOM 4416 O O . LYS A 1 562 ? -1.618 19.807 49.828 1.00 35.38 562 LYS A O 1
ATOM 4421 N N . ILE A 1 563 ? -0.944 17.677 49.876 1.00 35.84 563 ILE A N 1
ATOM 4422 C CA . ILE A 1 563 ? -1.482 17.401 51.211 1.00 35.84 563 ILE A CA 1
ATOM 4423 C C . ILE A 1 563 ? -0.317 17.505 52.196 1.00 35.84 563 ILE A C 1
ATOM 4425 O O . ILE A 1 563 ? 0.657 16.763 52.074 1.00 35.84 563 ILE A O 1
ATOM 4429 N N . ASP A 1 564 ? -0.406 18.437 53.147 1.00 32.31 564 ASP A N 1
ATOM 4430 C CA . ASP A 1 564 ? 0.547 18.561 54.253 1.00 32.31 564 ASP A CA 1
ATOM 4431 C C . ASP A 1 564 ? 0.492 17.301 55.126 1.00 32.31 564 ASP A C 1
ATOM 4433 O O . ASP A 1 564 ? -0.446 17.075 55.891 1.00 32.31 564 ASP A O 1
ATOM 4437 N N . SER A 1 565 ? 1.520 16.463 55.027 1.00 35.16 565 SER A N 1
ATOM 4438 C CA . SER A 1 565 ? 1.734 15.337 55.929 1.00 35.16 565 SER A CA 1
ATOM 4439 C C . SER A 1 565 ? 2.499 15.809 57.169 1.00 35.16 565 SER A C 1
ATOM 4441 O O . SER A 1 565 ? 3.694 15.557 57.301 1.00 35.16 565 SER A O 1
ATOM 4443 N N . PHE A 1 566 ? 1.817 16.512 58.075 1.00 33.72 566 PHE A N 1
ATOM 4444 C CA . PHE A 1 566 ? 2.301 16.741 59.443 1.00 33.72 566 PHE A CA 1
ATOM 4445 C C . PHE A 1 566 ? 1.164 16.579 60.458 1.00 33.72 566 PHE A C 1
ATOM 4447 O O . PHE A 1 566 ? 0.761 17.496 61.159 1.00 33.72 566 PHE A O 1
ATOM 4454 N N . SER A 1 567 ? 0.599 15.378 60.500 1.00 35.97 567 SER A N 1
ATOM 4455 C CA . SER A 1 567 ? 0.035 14.770 61.708 1.00 35.97 567 SER A CA 1
ATOM 4456 C C . SER A 1 567 ? -0.357 13.349 61.346 1.00 35.97 567 SER A C 1
ATOM 4458 O O . SER A 1 567 ? -1.417 13.126 60.785 1.00 35.97 567 SER A O 1
ATOM 4460 N N . LEU A 1 568 ? 0.550 12.403 61.566 1.00 29.02 568 LEU A N 1
ATOM 4461 C CA . LEU A 1 568 ? 0.270 10.991 61.820 1.00 29.02 568 LEU A CA 1
ATOM 4462 C C . LEU A 1 568 ? 1.636 10.307 61.939 1.00 29.02 568 LEU A C 1
ATOM 4464 O O . LEU A 1 568 ? 2.348 10.165 60.949 1.00 29.02 568 LEU A O 1
ATOM 4468 N N . TRP A 1 569 ? 1.929 9.880 63.168 1.00 32.94 569 TRP A N 1
ATOM 4469 C CA . TRP A 1 569 ? 3.076 9.079 63.612 1.00 32.94 569 TRP A CA 1
ATOM 4470 C C . TRP A 1 569 ? 4.361 9.870 63.917 1.00 32.94 569 TRP A C 1
ATOM 4472 O O . TRP A 1 569 ? 5.027 10.405 63.039 1.00 32.94 569 TRP A O 1
ATOM 4482 N N . SER A 1 570 ? 4.619 9.941 65.227 1.00 31.69 570 SER A N 1
ATOM 4483 C CA . SER A 1 570 ? 5.811 10.415 65.943 1.00 31.69 570 SER A CA 1
ATOM 4484 C C . SER A 1 570 ? 7.136 9.912 65.393 1.00 31.69 570 SER A C 1
ATOM 4486 O O . SER A 1 570 ? 7.176 8.697 65.084 1.00 31.69 570 SER A O 1
#

Secondary structure (DSSP, 8-state):
-HHHHHHHH-SSSS-PEE-S-SSEEEE-TTS-HHHHHTTS-GGG-SEEE----TTTHHHHHHHHHHH-TT--EEEE-S--SS-HHHHHHHHHHT-EEEEE-TTT--EEEEESSSS--EEETTS-HHHHHHHHHT-EEEE-S-GGG--TTSPPPPS--------PPPPP---PPP--SB--EEEESSHHHHHHHHHHHHHHHPEEE--TTS--EEEEEEEEEEE----TTS----TTSSS-HHHHHHHTHHHHS-PPPPTTT----HHHHHHTTTSS-HHHHHHHHHHH-TT-S--EEE---TTTTTTSSS--SEEEEEEEEETTEEEEEEEESSEETTTHHHHHHHHHHHHHHHHHHHHHHHHTS-PEEEEEEEEEEEEEEEGGGHHHHHHHHHHHSPPHHHHTTSPPTT-EEEEEEETTEEEEEEE-TTS-EEEEEEESSHHHHHHHHHHHT----HHHHHHHHHHHHHHHHHHHHT----TTSPP------PPPPPS-PPPPPP--------PPPPPPPPPPPPPPP--PPP--S-------------HHHHHHHHHHTT----SS--

Foldseek 3Di:
DLVVVVVVPCQFFANWDAALDQAEEEEAEPDDQVVVPVQDHSNLHGTYTYDPEQAQCVQVVLLVCLQRQSHQEYEYEHDHPHCNVVQNVQCLVVNWDWFADPFLRAIFTFGPGPHTHTHHPLDDPVSSVQSSQRHDYHYDHHCVPDDSVPDDGGNHGHDRDHDDDDDDDQDEADDDQEDAEAEDQALLRQLLVLLVCQSHHFDFDADPRRFTKGKGFWYKYKHFHQDLVDGDDDPLAPDDPVRLVVLLCLQQHLDAADPPPGRHGNRVLQCPPVPHNLLVVLLVCCLVPVQDQPSKGASDDPVPQVPDPPGDQWGIWGWHDDPLEIEIEIEGAAAASRRGSSSVVSSVVVNSVVSSVSSCVSNVHNHDYGMYMYTYRIYIYGPSCSVSSVSCSVVPPDDLVVVVVDAFQLFAWDWDDDQQKIKTQGAHPVRHGDDIDIDNALVVVLVVCVVVVSGDDPSRSVLSSVLRNVNNVCNVVVWDDDPPDDTPDDPDPDDPDPPDDDDDPPPPPDPDDPDDDDDDDDDDDDDDDDDDDDDDDDDDDDDDDDDDDDPVVVVVVVVVPPDDPDDDDD